Protein AF-A0A8T7M1J5-F1 (afdb_monomer)

Radius of gyration: 37.76 Å; Cα contacts (8 Å, |Δi|>4): 701; chains: 1; bounding box: 77×69×115 Å

Foldseek 3Di:
DDPPPPQPKDKDWPDQEAEAEAQGKDKTKIKIFHQDQAWFKKAKDKPQDDPPQKDKPDRIDIDHHGDMDMIMIMGGHHNPDDFDKTKMKIKIDTDVDPPRIDIRIHIYGYAYDWDKDWEKPPQEAEEQKGKIKIKIFTQTQAKWKKAKDWDPPFPFKDKDKVVRIDIAHHGDMDIIIIIMHTDPPDDPVRLQDKGKIKMWIAGADDDVNHTDDDHTDIYMGIYGYDDPCVVVVVCVVNVVVVVVVVVVVVCCCVPVVVVVVVVVVVVVVVPPVPDDPDDPPPPPPVVVVVVVVPDPDDPPWDKDWDWDADPVPQKIWIWIDTPPPDIAIFIFHWDADPVQRKIFTDTPDPDPPPRCPPPCPPPDVDDDVVVVVVVVLVVVVVVVVPPDDFFDDWDADPNTIITHTDDDDPPPPVVVD

Mean predicted aligned error: 17.63 Å

InterPro domains:
  IPR013783 Immunoglobulin-like fold [G3DSA:2.60.40.10] (14-114)

Nearest PDB structures (foldseek):
  7sqc-assembly1_O0  TM=3.957E-01  e=5.154E-12  Chlamydomonas reinhardtii
  7som-assembly1_E  TM=4.406E-01  e=2.483E-09  Chlamydomonas reinhardtii
  1z9l-assembly1_A  TM=6.657E-01  e=1.609E-04  Rattus norvegicus
  1p5u-assembly1_A  TM=3.689E-01  e=4.749E-06  Yersinia pestis
  6tqr-assembly4_D  TM=5.184E-01  e=3.641E-04  Homo sapiens

Solvent-accessible surface area (backbone atoms only — not comparable to full-atom values): 24417 Å² total; per-residue (Å²): 135,83,76,78,74,74,56,55,48,48,73,47,61,81,60,55,64,47,74,33,42,34,54,32,64,49,75,46,53,34,34,44,33,35,61,45,94,56,73,42,44,31,40,59,48,76,46,72,60,68,88,81,31,60,49,55,78,58,56,63,48,78,38,49,51,70,34,71,54,75,42,46,41,38,37,43,38,57,61,85,53,78,60,43,80,43,56,30,33,41,34,41,34,40,69,84,44,86,88,35,50,35,77,37,70,36,35,40,38,33,36,53,58,85,40,73,49,73,47,58,41,62,48,63,43,65,28,64,58,25,75,32,36,39,38,38,34,26,71,17,80,48,71,43,36,34,37,61,45,69,48,79,90,36,83,51,59,42,74,46,56,53,66,52,56,51,76,39,48,48,71,37,71,50,78,31,45,33,38,39,32,71,39,88,88,55,53,75,71,62,49,67,42,74,40,65,43,41,37,35,40,35,57,60,48,67,57,95,82,42,73,55,91,56,87,57,49,76,40,71,36,37,41,32,56,36,62,80,60,54,58,52,73,73,33,63,66,58,49,49,48,54,50,52,53,52,50,52,50,50,50,42,59,66,62,47,46,60,58,51,50,53,57,51,56,68,54,51,79,72,59,80,83,84,82,74,83,89,69,82,84,75,77,69,71,68,64,60,58,64,55,66,76,70,63,93,68,90,74,80,77,71,69,48,78,45,80,47,80,39,84,90,74,56,35,39,38,41,38,41,40,49,96,73,90,54,66,43,78,47,52,22,41,65,47,69,43,86,90,74,52,34,46,44,80,46,65,74,62,94,74,69,73,86,69,58,87,83,73,74,71,79,85,68,95,76,88,58,65,65,61,54,49,51,52,50,51,52,51,50,48,54,52,52,64,70,44,95,72,62,65,66,44,75,49,75,58,98,88,45,71,40,43,30,51,55,89,70,63,96,82,47,74,74,72,81,102

Structure (mmCIF, N/CA/C/O backbone):
data_AF-A0A8T7M1J5-F1
#
_entry.id   AF-A0A8T7M1J5-F1
#
loop_
_atom_site.group_PDB
_atom_site.id
_atom_site.type_symbol
_atom_site.label_atom_id
_atom_site.label_alt_id
_atom_site.label_comp_id
_atom_site.label_asym_id
_atom_site.label_entity_id
_atom_site.label_seq_id
_atom_site.pdbx_PDB_ins_code
_atom_site.Cartn_x
_atom_site.Cartn_y
_atom_site.Cartn_z
_atom_site.occupancy
_atom_site.B_iso_or_equiv
_atom_site.auth_seq_id
_atom_site.auth_comp_id
_atom_site.auth_asym_id
_atom_site.auth_atom_id
_atom_site.pdbx_PDB_model_num
ATOM 1 N N . MET A 1 1 ? -45.063 5.975 38.890 1.00 35.91 1 MET A N 1
ATOM 2 C CA . MET A 1 1 ? -44.318 6.196 37.633 1.00 35.91 1 MET A CA 1
ATOM 3 C C . MET A 1 1 ? -42.874 6.491 38.003 1.00 35.91 1 MET A C 1
ATOM 5 O O . MET A 1 1 ? -42.602 7.574 38.498 1.00 35.91 1 MET A O 1
ATOM 9 N N . LEU A 1 2 ? -41.983 5.505 37.883 1.00 31.05 2 LEU A N 1
ATOM 10 C CA . LEU A 1 2 ? -40.551 5.693 38.115 1.00 31.05 2 LEU A CA 1
ATOM 11 C C . LEU A 1 2 ? -39.991 6.429 36.898 1.00 31.05 2 LEU A C 1
ATOM 13 O O . LEU A 1 2 ? -39.913 5.860 35.813 1.00 31.05 2 LEU A O 1
ATOM 17 N N . THR A 1 3 ? -39.668 7.708 37.059 1.00 33.25 3 THR A N 1
ATOM 18 C CA . THR A 1 3 ? -38.850 8.442 36.095 1.00 33.25 3 THR A CA 1
ATOM 19 C C . THR A 1 3 ? -37.542 7.679 35.946 1.00 33.25 3 THR A C 1
ATOM 21 O O . THR A 1 3 ? -36.770 7.602 36.901 1.00 33.25 3 THR A O 1
ATOM 24 N N . THR A 1 4 ? -37.311 7.081 34.778 1.00 41.19 4 THR A N 1
ATOM 25 C CA . THR A 1 4 ? -36.004 6.580 34.351 1.00 41.19 4 THR A CA 1
ATOM 26 C C . THR A 1 4 ? -35.022 7.739 34.443 1.00 41.19 4 THR A C 1
ATOM 28 O O . THR A 1 4 ? -34.924 8.549 33.524 1.00 41.19 4 THR A O 1
ATOM 31 N N . GLY A 1 5 ? -34.363 7.863 35.597 1.00 41.75 5 GLY A N 1
ATOM 32 C CA . GLY A 1 5 ? -33.237 8.756 35.795 1.00 41.75 5 GLY A CA 1
ATOM 33 C C . GLY A 1 5 ? -32.185 8.334 34.791 1.00 41.75 5 GLY A C 1
ATOM 34 O O . GLY A 1 5 ? -31.600 7.261 34.915 1.00 41.75 5 GLY A O 1
ATOM 35 N N . THR A 1 6 ? -32.049 9.121 33.732 1.00 53.41 6 THR A N 1
ATOM 36 C CA . THR A 1 6 ? -31.170 8.843 32.606 1.00 53.41 6 THR A CA 1
ATOM 37 C C . THR A 1 6 ? -29.758 8.692 33.154 1.00 53.41 6 THR A C 1
ATOM 39 O O . THR A 1 6 ? -29.169 9.668 33.614 1.00 53.41 6 THR A O 1
ATOM 42 N N . ALA A 1 7 ? -29.250 7.461 33.180 1.00 53.34 7 ALA A N 1
ATOM 43 C CA . ALA A 1 7 ? -27.889 7.161 33.590 1.00 53.34 7 ALA A CA 1
ATOM 44 C C . ALA A 1 7 ? -26.925 8.048 32.789 1.00 53.34 7 ALA A C 1
ATOM 46 O O . ALA A 1 7 ? -26.891 7.999 31.561 1.00 53.34 7 ALA A O 1
ATOM 47 N N . ARG A 1 8 ? -26.185 8.904 33.496 1.00 83.12 8 ARG A N 1
ATOM 48 C CA . ARG A 1 8 ? -25.298 9.918 32.920 1.00 83.12 8 ARG A CA 1
ATOM 49 C C . ARG A 1 8 ? -23.865 9.388 32.817 1.00 83.12 8 ARG A C 1
ATOM 51 O O . ARG A 1 8 ? -22.950 9.888 33.460 1.00 83.12 8 ARG A O 1
ATOM 58 N N . LEU A 1 9 ? -23.674 8.307 32.073 1.00 86.12 9 LEU A N 1
ATOM 59 C CA . LEU A 1 9 ? -22.336 7.841 31.711 1.00 86.12 9 LEU A CA 1
ATOM 60 C C . LEU A 1 9 ? -22.045 8.254 30.274 1.00 86.12 9 LEU A C 1
ATOM 62 O O . LEU A 1 9 ? -22.875 8.052 29.385 1.00 86.12 9 LEU A O 1
ATOM 66 N N . GLU A 1 10 ? -20.855 8.792 30.038 1.00 89.56 10 GLU A N 1
ATOM 67 C CA . GLU A 1 10 ? -20.449 9.252 28.714 1.00 89.56 10 GLU A CA 1
ATOM 68 C C . GLU A 1 10 ? -19.194 8.505 28.257 1.00 89.56 10 GLU A C 1
ATOM 70 O O . GLU A 1 10 ? -18.176 8.509 28.949 1.00 89.56 10 GLU A O 1
ATOM 75 N N . LEU A 1 11 ? -19.279 7.864 27.088 1.00 88.25 11 LEU A N 1
ATOM 76 C CA . LEU A 1 11 ? -18.147 7.247 26.399 1.00 88.25 11 LEU A CA 1
ATOM 77 C C . LEU A 1 11 ? -17.750 8.112 25.203 1.00 88.25 11 LEU A C 1
ATOM 79 O O . LEU A 1 11 ? -18.571 8.359 24.319 1.00 88.25 11 LEU A O 1
ATOM 83 N N . LYS A 1 12 ? -16.485 8.532 25.148 1.00 88.75 12 LYS A N 1
ATOM 84 C CA . LYS A 1 12 ? -15.932 9.305 24.024 1.00 88.75 12 LYS A CA 1
ATOM 85 C C . LYS A 1 12 ? -14.780 8.536 23.381 1.00 88.75 12 LYS A C 1
ATOM 87 O O . LYS A 1 12 ? -13.741 8.382 24.028 1.00 88.75 12 LYS A O 1
ATOM 92 N N . PRO A 1 13 ? -14.921 8.054 22.135 1.00 91.00 13 PRO A N 1
ATOM 93 C CA . PRO A 1 13 ? -13.782 7.538 21.396 1.00 91.00 13 PRO A CA 1
ATOM 94 C C . PRO A 1 13 ? -12.980 8.669 20.761 1.00 91.00 13 PRO A C 1
ATOM 96 O O . PRO A 1 13 ? -13.501 9.753 20.498 1.00 91.00 13 PRO A O 1
ATOM 99 N N . GLN A 1 14 ? -11.737 8.363 20.401 1.00 88.12 14 GLN A N 1
ATOM 100 C CA . GLN A 1 14 ? -10.994 9.173 19.440 1.00 88.12 14 GLN A CA 1
ATOM 101 C C . GLN A 1 14 ? -11.590 9.076 18.023 1.00 88.12 14 GLN A C 1
ATOM 103 O O . GLN A 1 14 ? -11.696 10.085 17.331 1.00 88.12 14 GLN A O 1
ATOM 108 N N . THR A 1 15 ? -12.008 7.877 17.600 1.00 90.81 15 THR A N 1
ATOM 109 C CA . THR A 1 15 ? -12.739 7.642 16.346 1.00 90.81 15 THR A CA 1
ATOM 110 C C . THR A 1 15 ? -13.818 6.575 16.536 1.00 90.81 15 THR A C 1
ATOM 112 O O . THR A 1 15 ? -13.645 5.602 17.264 1.00 90.81 15 THR A O 1
ATOM 115 N N . THR A 1 16 ? -14.967 6.734 15.885 1.00 92.69 16 THR A N 1
ATOM 116 C CA . THR A 1 16 ? -16.019 5.701 15.878 1.00 92.69 16 THR A CA 1
ATOM 117 C C . THR A 1 16 ? -15.752 4.607 14.848 1.00 92.69 16 THR A C 1
ATOM 1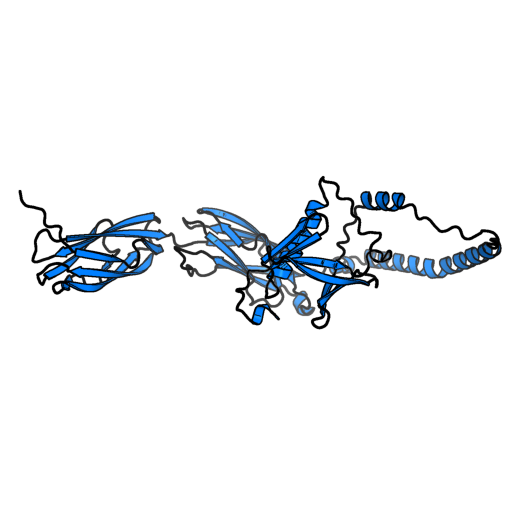19 O O . THR A 1 16 ? -16.362 3.543 14.926 1.00 92.69 16 THR A O 1
ATOM 122 N N . ARG A 1 17 ? -14.834 4.843 13.904 1.00 94.50 17 ARG A N 1
ATOM 123 C CA . ARG A 1 17 ? -14.465 3.898 12.851 1.00 94.50 17 ARG A CA 1
ATOM 124 C C . ARG A 1 17 ? -12.962 3.664 12.843 1.00 94.50 17 ARG A C 1
ATOM 126 O O . ARG A 1 17 ? -12.182 4.608 12.721 1.00 94.50 17 ARG A O 1
ATOM 133 N N . MET A 1 18 ? -12.571 2.402 12.937 1.00 93.75 18 MET A N 1
ATOM 134 C CA . MET A 1 18 ? -11.194 1.944 12.802 1.00 93.75 18 MET A CA 1
ATOM 135 C C . MET A 1 18 ? -11.058 1.125 11.532 1.00 93.75 18 MET A C 1
ATOM 137 O O . MET A 1 18 ? -11.998 0.453 11.117 1.00 93.75 18 MET A O 1
ATOM 141 N N . THR A 1 19 ? -9.885 1.181 10.912 1.00 91.38 19 THR A N 1
ATOM 142 C CA . THR A 1 19 ? -9.600 0.388 9.717 1.00 91.38 19 THR A CA 1
ATOM 143 C C . THR A 1 19 ? -8.377 -0.467 9.972 1.00 91.38 19 THR A C 1
ATOM 145 O O . THR A 1 19 ? -7.360 0.042 10.438 1.00 91.38 19 THR A O 1
ATOM 148 N N . VAL A 1 20 ? -8.494 -1.768 9.718 1.00 92.56 20 VAL A N 1
ATOM 149 C CA . VAL A 1 20 ? -7.474 -2.762 10.067 1.00 92.56 20 VAL A CA 1
ATOM 150 C C . VAL A 1 20 ? -7.309 -3.727 8.898 1.00 92.56 20 VAL A C 1
ATOM 152 O O . VAL A 1 20 ? -8.284 -4.123 8.265 1.00 92.56 20 VAL A O 1
ATOM 155 N N . LEU A 1 21 ? -6.078 -4.116 8.580 1.00 89.94 21 LEU A N 1
ATOM 156 C CA . LEU A 1 21 ? -5.840 -5.199 7.624 1.00 89.94 21 LEU A CA 1
ATOM 157 C C . LEU A 1 21 ? -6.181 -6.538 8.281 1.00 89.94 21 LEU A C 1
ATOM 159 O O . LEU A 1 21 ? -5.950 -6.712 9.475 1.00 89.94 21 LEU A O 1
ATOM 163 N N . ALA A 1 22 ? -6.674 -7.514 7.521 1.00 91.06 22 ALA A N 1
ATOM 164 C CA . ALA A 1 22 ? -6.781 -8.871 8.050 1.00 91.06 22 ALA A CA 1
ATOM 165 C C . ALA A 1 22 ? -5.381 -9.376 8.453 1.00 91.06 22 ALA A C 1
ATOM 167 O O . ALA A 1 22 ? -4.454 -9.362 7.641 1.00 91.06 22 ALA A O 1
ATOM 168 N N . GLY A 1 23 ? -5.231 -9.810 9.705 1.00 91.88 23 GLY A N 1
ATOM 169 C CA . GLY A 1 23 ? -3.948 -10.175 10.319 1.00 91.88 23 GLY A CA 1
ATOM 170 C C . GLY A 1 23 ? -3.240 -9.019 11.029 1.00 91.88 23 GLY A C 1
ATOM 171 O O . GLY A 1 23 ? -2.158 -9.224 11.569 1.00 91.88 23 GLY A O 1
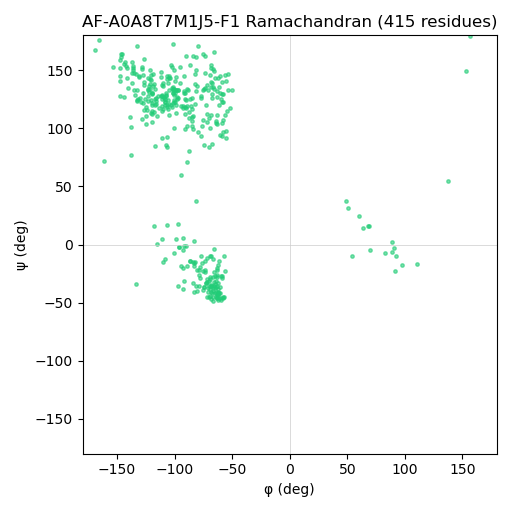ATOM 172 N N . GLY A 1 24 ? -3.802 -7.810 10.984 1.00 92.38 24 GLY A N 1
ATOM 173 C CA . GLY A 1 24 ? -3.258 -6.622 11.628 1.00 92.38 24 GLY A CA 1
ATOM 174 C C . GLY A 1 24 ? -3.964 -6.272 12.935 1.00 92.38 24 GLY A C 1
ATOM 175 O O . GLY A 1 24 ? -5.018 -6.811 13.271 1.00 92.38 24 GLY A O 1
ATOM 176 N N . SER A 1 25 ? -3.401 -5.287 13.634 1.00 95.00 25 SER A N 1
ATOM 177 C CA . SER A 1 25 ? -3.965 -4.732 14.862 1.00 95.00 25 SER A CA 1
ATOM 178 C C . SER A 1 25 ? -4.084 -3.212 14.798 1.00 95.00 25 SER A C 1
ATOM 180 O O . SER A 1 25 ? -3.265 -2.554 14.158 1.00 95.00 25 SER A O 1
ATOM 182 N N . ALA A 1 26 ? -5.056 -2.652 15.509 1.00 94.88 26 ALA A N 1
ATOM 183 C CA . ALA A 1 26 ? -5.196 -1.216 15.728 1.00 94.88 26 ALA A CA 1
ATOM 184 C C . ALA A 1 26 ? -5.546 -0.930 17.189 1.00 94.88 26 ALA A C 1
ATOM 186 O O . ALA A 1 26 ? -6.139 -1.763 17.869 1.00 94.88 26 ALA A O 1
ATOM 187 N N . GLU A 1 27 ? -5.189 0.255 17.668 1.00 96.69 27 GLU A N 1
ATOM 188 C CA . GLU A 1 27 ? -5.458 0.694 19.035 1.00 96.69 27 GLU A CA 1
ATOM 189 C C . GLU A 1 27 ? -6.079 2.088 19.014 1.00 96.69 27 GLU A C 1
ATOM 191 O O . GLU A 1 27 ? -5.737 2.920 18.172 1.00 96.69 27 GLU A O 1
ATOM 196 N N . GLN A 1 28 ? -6.987 2.353 19.949 1.00 95.81 28 GLN A N 1
ATOM 197 C CA . GLN A 1 28 ? -7.529 3.687 20.171 1.00 95.81 28 GLN A CA 1
ATOM 198 C C . GLN A 1 28 ? -7.787 3.948 21.648 1.00 95.81 28 GLN A C 1
ATOM 200 O O . GLN A 1 28 ? -8.037 3.031 22.431 1.00 95.81 28 GLN A O 1
ATOM 205 N N . VAL A 1 29 ? -7.782 5.224 22.018 1.00 96.56 29 VAL A N 1
ATOM 206 C CA . VAL A 1 29 ? -8.111 5.651 23.376 1.00 96.56 29 VAL A CA 1
ATOM 207 C C . VAL A 1 29 ? -9.612 5.907 23.492 1.00 96.56 29 VAL A C 1
ATOM 209 O O . VAL A 1 29 ? -10.218 6.564 22.640 1.00 96.56 29 VAL A O 1
ATOM 212 N N . ILE A 1 30 ? -10.208 5.393 24.565 1.00 96.75 30 ILE A N 1
ATOM 213 C CA . ILE A 1 30 ? -11.610 5.602 24.929 1.00 96.75 30 ILE A CA 1
ATOM 214 C C . ILE A 1 30 ? -11.651 6.272 26.294 1.00 96.75 30 ILE A C 1
ATOM 216 O O . ILE A 1 30 ? -11.023 5.794 27.237 1.00 96.75 30 ILE A O 1
ATOM 220 N N . LYS A 1 31 ? -12.409 7.362 26.404 1.00 97.38 31 LYS A N 1
ATOM 221 C CA . LYS A 1 31 ? -12.671 8.040 27.674 1.00 97.38 31 LYS A CA 1
ATOM 222 C C . LYS A 1 31 ? -14.019 7.620 28.235 1.00 97.38 31 LYS A C 1
ATOM 224 O O . LYS A 1 31 ? -15.009 7.657 27.504 1.00 97.38 31 LYS A O 1
ATOM 229 N N . LEU A 1 32 ? -14.053 7.282 29.520 1.00 97.31 32 LEU A N 1
ATOM 230 C CA . LEU A 1 32 ? -15.280 7.100 30.290 1.00 97.31 32 LEU A CA 1
ATOM 231 C C . LEU A 1 32 ? -15.381 8.211 31.336 1.00 97.31 32 LEU A C 1
ATOM 233 O O . LEU A 1 32 ? -14.450 8.401 32.116 1.00 97.31 32 LEU A O 1
ATOM 237 N N . ALA A 1 33 ? -16.515 8.909 31.367 1.00 97.00 33 ALA A N 1
ATOM 238 C CA . ALA A 1 33 ? -16.840 9.882 32.405 1.00 97.00 33 ALA A CA 1
ATOM 239 C C . ALA A 1 33 ? -17.965 9.358 33.310 1.00 97.00 33 ALA A C 1
ATOM 241 O O . ALA A 1 33 ? -19.051 9.014 32.828 1.00 97.00 33 ALA A O 1
ATOM 242 N N . ASN A 1 34 ? -17.716 9.336 34.621 1.00 96.00 34 ASN A N 1
ATOM 243 C CA . ASN A 1 34 ? -18.720 9.038 35.637 1.00 96.00 34 ASN A CA 1
ATOM 244 C C . ASN A 1 34 ? -19.416 10.336 36.058 1.00 96.00 34 ASN A C 1
ATOM 246 O O . ASN A 1 34 ? -18.871 11.087 36.858 1.00 96.00 34 ASN A O 1
ATOM 250 N N . GLN A 1 35 ? -20.626 10.604 35.566 1.00 94.94 35 GLN A N 1
ATOM 251 C CA . GLN A 1 35 ? -21.407 11.778 35.990 1.00 94.94 35 GLN A CA 1
ATOM 252 C C . GLN A 1 35 ? -22.439 11.423 37.079 1.00 94.94 35 GLN A C 1
ATOM 254 O O . GLN A 1 35 ? -23.413 12.152 37.289 1.00 94.94 35 GLN A O 1
ATOM 259 N N . THR A 1 36 ? -22.271 10.276 37.748 1.00 92.06 36 THR A N 1
ATOM 260 C CA . THR A 1 36 ? -23.073 9.906 38.921 1.00 92.06 36 THR A CA 1
ATOM 261 C C . THR A 1 36 ? -22.497 10.540 40.190 1.00 92.06 36 THR A C 1
ATOM 263 O O . THR A 1 36 ? -21.347 10.974 40.223 1.00 92.06 36 THR A O 1
ATOM 266 N N . GLY A 1 37 ? -23.307 10.605 41.250 1.00 93.81 37 GLY A N 1
ATOM 267 C CA . GLY A 1 37 ? -22.888 11.123 42.558 1.00 93.81 37 GLY A CA 1
ATOM 268 C C . GLY A 1 37 ? -22.155 10.105 43.437 1.00 93.81 37 GLY A C 1
ATOM 269 O O . GLY A 1 37 ? -21.842 10.422 44.581 1.00 93.81 37 GLY A O 1
ATOM 270 N N . LEU A 1 38 ? -21.914 8.888 42.938 1.00 95.06 38 LEU A N 1
ATOM 271 C CA . LEU A 1 38 ? -21.356 7.772 43.700 1.00 95.06 38 LEU A CA 1
ATOM 272 C C . LEU A 1 38 ? -20.053 7.267 43.067 1.00 95.06 38 LEU A C 1
ATOM 274 O O . LEU A 1 38 ? -19.839 7.375 41.858 1.00 95.06 38 LEU A O 1
ATOM 278 N N . ILE A 1 39 ? -19.171 6.735 43.913 1.00 96.75 39 ILE A N 1
ATOM 279 C CA . ILE A 1 39 ? -17.972 6.010 43.477 1.00 96.75 39 ILE A CA 1
ATOM 280 C C . ILE A 1 39 ? -18.425 4.636 42.982 1.00 96.75 39 ILE A C 1
ATOM 282 O O . ILE A 1 39 ? -19.187 3.974 43.685 1.00 96.75 39 ILE A O 1
ATOM 286 N N . ASP A 1 40 ? -17.944 4.200 41.819 1.00 97.31 40 ASP A N 1
ATOM 287 C CA . ASP A 1 40 ? -18.295 2.888 41.266 1.00 97.31 40 ASP A CA 1
ATOM 288 C C . ASP A 1 40 ? -17.138 2.269 40.475 1.00 97.31 40 ASP A C 1
ATOM 290 O O . ASP A 1 40 ? -16.221 2.968 40.026 1.00 97.31 40 ASP A O 1
ATOM 294 N N . ASP A 1 41 ? -17.230 0.955 40.289 1.00 97.94 41 ASP A N 1
ATOM 295 C CA . ASP A 1 41 ? -16.394 0.187 39.377 1.00 97.94 41 ASP A CA 1
ATOM 296 C C . ASP A 1 41 ? -17.184 -0.060 38.084 1.00 97.94 41 ASP A C 1
ATOM 298 O O . ASP A 1 41 ? -18.337 -0.500 38.114 1.00 97.94 41 ASP A O 1
ATOM 302 N N . PHE A 1 42 ? -16.572 0.231 36.938 1.00 97.50 42 PHE A N 1
ATOM 303 C CA . PHE A 1 42 ? -17.189 0.100 35.621 1.00 97.50 42 PHE A CA 1
ATOM 304 C C . PHE A 1 42 ? -16.550 -1.040 34.845 1.00 97.50 42 PHE A C 1
ATOM 306 O O . PHE A 1 42 ? -15.356 -0.992 34.553 1.00 97.50 42 PHE A O 1
ATOM 313 N N . ASP A 1 43 ? -17.360 -2.033 34.489 1.00 98.00 43 ASP A N 1
ATOM 314 C CA . ASP A 1 43 ? -16.946 -3.183 33.692 1.00 98.00 43 ASP A CA 1
ATOM 315 C C . ASP A 1 43 ? -17.176 -2.910 32.201 1.00 98.00 43 ASP A C 1
ATOM 317 O O . ASP A 1 43 ? -18.263 -2.484 31.790 1.00 98.00 43 ASP A O 1
ATOM 321 N N . PHE A 1 44 ? -16.150 -3.164 31.389 1.00 97.62 44 PHE A N 1
ATOM 322 C CA . PHE A 1 44 ? -16.195 -3.015 29.938 1.00 97.62 44 PHE A CA 1
ATOM 323 C C . PHE A 1 44 ? -16.466 -4.353 29.263 1.00 97.62 44 PHE A C 1
ATOM 325 O O . PHE A 1 44 ? -15.819 -5.362 29.526 1.00 97.62 44 PHE A O 1
ATOM 332 N N . SER A 1 45 ? 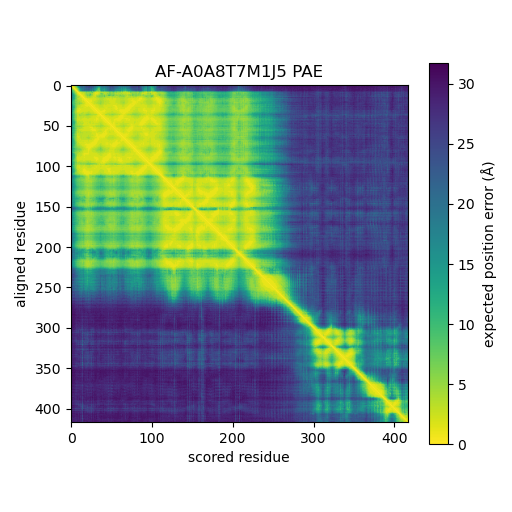-17.402 -4.347 28.323 1.00 97.12 45 SER A N 1
ATOM 333 C CA . SER A 1 45 ? -17.668 -5.485 27.449 1.00 97.12 45 SER A CA 1
ATOM 334 C C . SER A 1 45 ? -17.868 -5.014 26.016 1.00 97.12 45 SER A C 1
ATOM 336 O O . SER A 1 45 ? -18.198 -3.853 25.766 1.00 97.12 45 SER A O 1
ATOM 338 N N . LEU A 1 46 ? -17.655 -5.914 25.060 1.00 97.44 46 LEU A N 1
ATOM 339 C CA . LEU A 1 46 ? -17.912 -5.647 23.653 1.00 97.44 46 LEU A CA 1
ATOM 340 C C . LEU A 1 46 ? -18.889 -6.679 23.099 1.00 97.44 46 LEU A C 1
ATOM 342 O O . LEU A 1 46 ? -18.717 -7.881 23.286 1.00 97.44 46 LEU A O 1
ATOM 346 N N . VAL A 1 47 ? -19.896 -6.192 22.380 1.00 97.94 47 VAL A N 1
ATOM 347 C CA . VAL A 1 47 ? -20.897 -7.018 21.699 1.00 97.94 47 VAL A CA 1
ATOM 348 C C . VAL A 1 47 ? -20.874 -6.711 20.204 1.00 97.94 47 VAL A C 1
ATOM 350 O O . VAL A 1 47 ? -20.714 -5.560 19.806 1.00 97.94 47 VAL A O 1
ATOM 353 N N . GLY A 1 48 ? -21.056 -7.732 19.367 1.00 97.38 48 GLY A N 1
ATOM 354 C CA . GLY A 1 48 ? -21.201 -7.591 17.911 1.00 97.38 48 GLY A CA 1
ATOM 355 C C . GLY A 1 48 ? -19.928 -7.833 17.096 1.00 97.38 48 GLY A C 1
ATOM 356 O O . GLY A 1 48 ? -20.037 -8.136 15.911 1.00 97.38 48 GLY A O 1
ATOM 357 N N . LEU A 1 49 ? -18.740 -7.792 17.712 1.00 97.50 49 LEU A N 1
ATOM 358 C CA . LEU A 1 49 ? -17.505 -8.257 17.067 1.00 97.50 49 LEU A CA 1
ATOM 359 C C . LEU A 1 49 ? -17.186 -9.712 17.452 1.00 97.50 49 LEU A C 1
ATOM 361 O O . LEU A 1 49 ? -17.575 -10.149 18.539 1.00 97.50 49 LEU A O 1
ATOM 365 N N . PRO A 1 50 ? -16.469 -10.466 16.596 1.00 97.12 50 PRO A N 1
ATOM 366 C CA . PRO A 1 50 ? -16.005 -11.809 16.925 1.00 97.12 50 PRO A CA 1
ATOM 367 C C . PRO A 1 50 ? -15.180 -11.858 18.216 1.00 97.12 50 PRO A C 1
ATOM 369 O O . PRO A 1 50 ? -14.355 -10.985 18.495 1.00 97.12 50 PRO A O 1
ATOM 372 N N . THR A 1 51 ? -15.388 -12.910 19.005 1.00 95.38 51 THR A N 1
ATOM 373 C CA . THR A 1 51 ? -14.636 -13.147 20.241 1.00 95.38 51 THR A CA 1
ATOM 374 C C . THR A 1 51 ? -13.148 -13.316 19.943 1.00 95.38 51 THR A C 1
ATOM 376 O O . THR A 1 51 ? -12.783 -14.039 19.016 1.00 95.38 51 THR A O 1
ATOM 379 N N . GLY A 1 52 ? -12.294 -12.676 20.743 1.00 95.38 52 GLY A N 1
ATOM 380 C CA . GLY A 1 52 ? -10.837 -12.718 20.580 1.00 95.38 52 GLY A CA 1
ATOM 381 C C . GLY A 1 52 ? -10.267 -11.644 19.652 1.00 95.38 52 GLY A C 1
ATOM 382 O O . GLY A 1 52 ? -9.053 -11.504 19.593 1.00 95.38 52 GLY A O 1
ATOM 383 N N . TRP A 1 53 ? -11.107 -10.854 18.972 1.00 97.31 53 TRP A N 1
ATOM 384 C CA . TRP A 1 53 ? -10.625 -9.729 18.163 1.00 97.31 53 TRP A CA 1
ATOM 385 C C . TRP A 1 53 ? -10.236 -8.499 18.962 1.00 97.31 53 TRP A C 1
ATOM 387 O O . TRP A 1 53 ? -9.753 -7.537 18.382 1.00 97.31 53 TRP A O 1
ATOM 397 N N . PHE A 1 54 ? -10.532 -8.451 20.252 1.00 97.75 54 PHE A N 1
ATOM 398 C CA . PHE A 1 54 ? -10.417 -7.221 21.008 1.00 97.75 54 PHE A CA 1
ATOM 399 C C . PHE A 1 54 ? -9.903 -7.475 22.411 1.00 97.75 54 PHE A C 1
ATOM 401 O O . PHE A 1 54 ? -10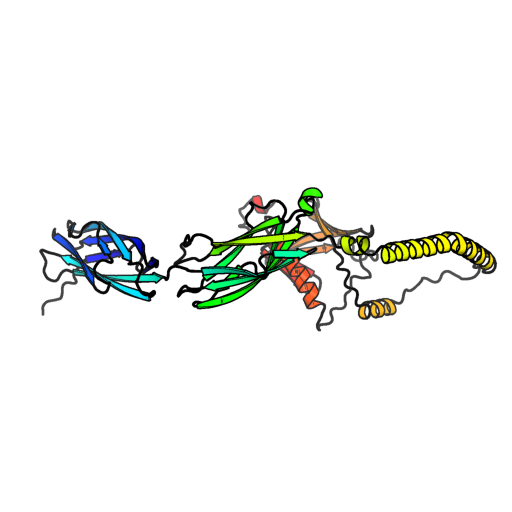.122 -8.538 22.991 1.00 97.75 54 PHE A O 1
ATOM 408 N N . SER A 1 55 ? -9.264 -6.454 22.961 1.00 97.75 55 SER A N 1
ATOM 409 C CA . SER A 1 55 ? -8.886 -6.393 24.362 1.00 97.75 55 SER A CA 1
ATOM 410 C C . SER A 1 55 ? -8.933 -4.952 24.858 1.00 97.75 55 SER A C 1
ATOM 412 O O . SER A 1 55 ? -8.776 -3.991 24.100 1.00 97.75 55 SER A O 1
ATOM 414 N N . PHE A 1 56 ? -9.182 -4.801 26.153 1.00 97.88 56 PHE A N 1
ATOM 415 C CA . PHE A 1 56 ? -9.064 -3.525 26.844 1.00 97.88 56 PHE A CA 1
ATOM 416 C C . PHE A 1 56 ? -7.789 -3.552 27.680 1.00 97.88 56 PHE A C 1
ATOM 418 O O . PHE A 1 56 ? -7.457 -4.579 28.267 1.00 97.88 56 PHE A O 1
ATOM 425 N N . SER A 1 57 ? -7.084 -2.424 27.783 1.00 97.94 57 SER A N 1
ATOM 426 C CA . SER A 1 57 ? -5.924 -2.319 28.679 1.00 97.94 57 SER A CA 1
ATOM 427 C C . SER A 1 57 ? -6.300 -2.574 30.141 1.00 97.94 57 SER A C 1
ATOM 429 O O . SER A 1 57 ? -5.457 -2.986 30.933 1.00 97.94 57 SER A O 1
ATOM 431 N N . ARG A 1 58 ? -7.563 -2.299 30.496 1.00 97.44 58 ARG A N 1
ATOM 432 C CA . ARG A 1 58 ? -8.201 -2.596 31.782 1.00 97.44 58 ARG A CA 1
ATOM 433 C C . ARG A 1 58 ? -9.660 -2.979 31.534 1.00 97.44 58 ARG A C 1
ATOM 435 O O . ARG A 1 58 ? -10.376 -2.219 30.890 1.00 97.44 58 ARG A O 1
ATOM 442 N N . GLU A 1 59 ? -10.088 -4.128 32.048 1.00 96.88 59 GLU A N 1
ATOM 443 C CA . GLU A 1 59 ? -11.479 -4.601 31.926 1.00 96.88 59 GLU A CA 1
ATOM 444 C C . GLU A 1 59 ? -12.425 -3.914 32.918 1.00 96.88 59 GLU A C 1
ATOM 446 O O . GLU A 1 59 ? -13.611 -3.759 32.632 1.00 96.88 59 GLU A O 1
ATOM 451 N N . THR A 1 60 ? -11.883 -3.449 34.048 1.00 97.81 60 THR A N 1
ATOM 452 C CA . THR A 1 60 ? -12.614 -2.717 35.086 1.00 97.81 60 THR A CA 1
ATOM 453 C C . THR A 1 60 ? -11.913 -1.393 35.387 1.00 97.81 60 THR A C 1
ATOM 455 O O . THR A 1 60 ? -10.682 -1.332 35.464 1.00 97.81 60 THR A O 1
ATOM 458 N N . LEU A 1 61 ? -12.693 -0.330 35.579 1.00 97.62 61 LEU A N 1
ATOM 459 C CA . LEU A 1 61 ? -12.204 1.017 35.874 1.00 97.62 61 LEU A CA 1
ATOM 460 C C . LEU A 1 61 ? -12.961 1.614 37.057 1.00 97.62 61 LEU A C 1
ATOM 462 O O . LEU A 1 61 ? -14.185 1.704 37.022 1.00 97.62 61 LEU A O 1
ATOM 466 N N . LYS A 1 62 ? -12.238 2.047 38.088 1.00 98.06 62 LYS A N 1
ATOM 467 C CA . LYS A 1 62 ? -12.830 2.679 39.268 1.00 98.06 62 LYS A CA 1
ATOM 468 C C . LYS A 1 62 ? -12.855 4.189 39.094 1.00 98.06 62 LYS A C 1
ATOM 470 O O . LYS A 1 62 ? -11.794 4.798 38.997 1.00 98.06 62 LYS A O 1
ATOM 475 N N . LEU A 1 63 ? -14.038 4.798 39.110 1.00 97.69 63 LEU A N 1
ATOM 476 C CA . LEU A 1 63 ? -14.179 6.245 38.929 1.00 97.69 63 LEU A CA 1
ATOM 477 C C . LEU A 1 63 ? -14.887 6.901 40.112 1.00 97.69 63 LEU A C 1
ATOM 479 O O . LEU A 1 63 ? -15.926 6.439 40.588 1.00 97.69 63 LEU A O 1
ATOM 483 N N . LEU A 1 64 ? -14.340 8.036 40.541 1.00 97.75 64 LEU A N 1
ATOM 484 C CA . LEU A 1 64 ? -14.987 8.941 41.486 1.00 97.75 64 LEU A CA 1
ATOM 485 C C . LEU A 1 64 ? -16.145 9.706 40.806 1.00 97.75 64 LEU A C 1
ATOM 487 O O . LEU A 1 64 ? -16.194 9.785 39.575 1.00 97.75 64 LEU A O 1
ATOM 491 N N . PRO A 1 65 ? -17.069 10.295 41.585 1.00 96.62 65 PRO A N 1
ATOM 492 C CA . PRO A 1 65 ? -18.095 11.189 41.061 1.00 96.62 65 PRO A CA 1
ATOM 493 C C . PRO A 1 65 ? -17.506 12.338 40.237 1.00 96.62 65 PRO A C 1
ATOM 495 O O . PRO A 1 65 ? -16.595 13.031 40.691 1.00 96.62 65 PRO A O 1
ATOM 498 N N . ASN A 1 66 ? -18.073 12.582 39.057 1.00 94.31 66 ASN A N 1
ATOM 499 C CA . ASN A 1 66 ? -17.687 13.637 38.110 1.00 94.31 66 ASN A CA 1
ATOM 500 C C . ASN A 1 66 ? -16.240 13.554 37.596 1.00 94.31 66 ASN A C 1
ATOM 502 O O . ASN A 1 66 ? -15.672 14.569 37.194 1.00 94.31 66 ASN A O 1
ATOM 506 N N . TRP A 1 67 ? -15.633 12.366 37.616 1.00 97.31 67 TRP A N 1
ATOM 507 C CA . TRP A 1 67 ? -14.298 12.131 37.064 1.00 97.31 67 TRP A CA 1
ATOM 508 C C . TRP A 1 67 ? -14.363 11.437 35.704 1.00 97.31 67 TRP A C 1
ATOM 510 O O . TRP A 1 67 ? -15.297 10.688 35.410 1.00 97.31 67 TRP A O 1
ATOM 520 N N . GLU A 1 68 ? -13.337 11.671 34.887 1.00 97.31 68 GLU A N 1
ATOM 521 C CA . GLU A 1 68 ? -13.102 10.943 33.644 1.00 97.31 68 GLU A CA 1
ATOM 522 C C . GLU A 1 68 ? -11.747 10.239 33.670 1.00 97.31 68 GLU A C 1
ATOM 524 O O . GLU A 1 68 ? -10.775 10.754 34.220 1.00 97.31 68 GLU A O 1
ATOM 529 N N . GLU A 1 69 ? -11.669 9.071 33.040 1.00 97.62 69 GLU A N 1
ATOM 530 C CA . GLU A 1 69 ? -10.406 8.371 32.830 1.00 97.62 69 GLU A CA 1
ATOM 531 C C . GLU A 1 69 ? -10.398 7.680 31.462 1.00 97.62 69 GLU A C 1
ATOM 533 O O . GLU A 1 69 ? -11.439 7.432 30.848 1.00 97.62 69 GLU A O 1
ATOM 538 N N . SER A 1 70 ? -9.194 7.427 30.948 1.00 97.25 70 SER A N 1
ATOM 539 C CA . SER A 1 70 ? -8.970 6.838 29.630 1.00 97.25 70 SER A CA 1
ATOM 540 C C . SER A 1 70 ? -8.514 5.382 29.728 1.00 97.25 70 SER A C 1
ATOM 542 O O . SER A 1 70 ? -7.742 5.009 30.616 1.00 97.25 70 SER A O 1
ATOM 544 N N . ILE A 1 71 ? -8.945 4.565 28.773 1.00 97.44 71 ILE A N 1
ATOM 545 C CA . ILE A 1 71 ? -8.453 3.202 28.556 1.00 97.44 71 ILE A CA 1
ATOM 546 C C . ILE A 1 71 ? -8.042 3.021 27.096 1.00 97.44 71 ILE A C 1
ATOM 548 O O . ILE A 1 71 ? -8.589 3.678 26.206 1.00 97.44 71 ILE A O 1
ATOM 552 N N . THR A 1 72 ? -7.097 2.119 26.845 1.00 97.94 72 THR A N 1
ATOM 553 C CA . THR A 1 72 ? -6.733 1.727 25.481 1.00 97.94 72 THR A CA 1
ATOM 554 C C . THR A 1 72 ? -7.588 0.538 25.069 1.00 97.94 72 THR A C 1
ATOM 556 O O . THR A 1 72 ? -7.626 -0.483 25.755 1.00 97.94 72 THR A O 1
ATOM 559 N N . PHE A 1 73 ? -8.276 0.674 23.944 1.00 97.50 73 PHE A N 1
ATOM 560 C CA . PHE A 1 73 ? -9.004 -0.391 23.276 1.00 97.50 73 PHE A CA 1
ATOM 561 C C . PHE A 1 73 ? -8.185 -0.875 22.090 1.00 97.50 73 PHE A C 1
ATOM 563 O O . PHE A 1 73 ? -7.907 -0.103 21.171 1.00 97.50 73 PHE A O 1
ATOM 570 N N . LYS A 1 74 ? -7.799 -2.146 22.125 1.00 97.81 74 LYS A N 1
ATOM 571 C CA . LYS A 1 74 ? -7.043 -2.802 21.068 1.00 97.81 74 LYS A CA 1
ATOM 572 C C . LYS A 1 74 ? -7.951 -3.732 20.286 1.00 97.81 74 LYS A C 1
ATOM 574 O O . LYS A 1 74 ? -8.752 -4.461 20.868 1.00 97.81 74 LYS A O 1
ATOM 579 N N . ILE A 1 75 ? -7.774 -3.732 18.973 1.00 97.56 75 ILE A N 1
ATOM 580 C CA . ILE A 1 75 ? -8.328 -4.719 18.059 1.00 97.56 75 ILE A CA 1
ATOM 581 C C . ILE A 1 75 ? -7.186 -5.476 17.391 1.00 97.56 75 ILE A C 1
ATOM 583 O O . ILE A 1 75 ? -6.240 -4.861 16.910 1.00 97.56 75 ILE A O 1
ATOM 587 N N . ASP A 1 76 ? -7.305 -6.795 17.337 1.00 96.94 76 ASP A N 1
ATOM 588 C CA . ASP A 1 76 ? -6.410 -7.728 16.664 1.00 96.94 76 ASP A CA 1
ATOM 589 C C . ASP A 1 76 ? -7.244 -8.634 15.748 1.00 96.94 76 ASP A C 1
ATOM 591 O O . ASP A 1 76 ? -8.044 -9.454 16.200 1.00 96.94 76 ASP A O 1
ATOM 595 N N . VAL A 1 77 ? -7.138 -8.427 14.437 1.00 96.25 77 VAL A N 1
ATOM 596 C CA . VAL A 1 77 ? -7.978 -9.115 13.455 1.00 96.25 77 VAL A CA 1
ATOM 597 C C . VAL A 1 77 ? -7.218 -10.309 12.904 1.00 96.25 77 VAL A C 1
ATOM 599 O O . VAL A 1 77 ? -6.139 -10.161 12.344 1.00 96.25 77 VAL A O 1
ATOM 602 N N . SER A 1 78 ? -7.810 -11.502 12.957 1.00 94.25 78 SER A N 1
ATOM 603 C CA . SER A 1 78 ? -7.191 -12.700 12.374 1.00 94.25 78 SER A CA 1
ATOM 604 C C . SER A 1 78 ? -6.955 -12.569 10.855 1.00 94.25 78 SER A C 1
ATOM 606 O O . SER A 1 78 ? -7.762 -11.999 10.120 1.00 94.25 78 SER A O 1
ATOM 608 N N . ALA A 1 79 ? -5.864 -13.158 10.354 1.00 90.19 79 ALA A N 1
ATOM 609 C CA . ALA A 1 79 ? -5.477 -13.115 8.938 1.00 90.19 79 ALA A CA 1
ATOM 610 C C . ALA A 1 79 ? -6.476 -13.791 7.977 1.00 90.19 79 ALA A C 1
ATOM 612 O O . ALA A 1 79 ? -6.496 -13.478 6.788 1.00 90.19 79 ALA A O 1
ATOM 613 N N . ASN A 1 80 ? -7.312 -14.706 8.480 1.00 89.31 80 ASN A N 1
ATOM 614 C CA . ASN A 1 80 ? -8.283 -15.461 7.675 1.00 89.31 80 ASN A CA 1
ATOM 615 C C . ASN A 1 80 ? -9.670 -14.802 7.620 1.00 89.31 80 ASN A C 1
ATOM 617 O O . ASN A 1 80 ? -10.622 -15.383 7.096 1.00 89.31 80 ASN A O 1
ATOM 621 N N . VAL A 1 81 ? -9.807 -13.607 8.191 1.00 92.19 81 VAL A N 1
ATOM 622 C CA . VAL A 1 81 ? -11.078 -12.890 8.258 1.00 92.19 81 VAL A CA 1
ATOM 623 C C . VAL A 1 81 ? -11.461 -12.365 6.883 1.00 92.19 81 VAL A C 1
ATOM 625 O O . VAL A 1 81 ? -10.640 -11.810 6.151 1.00 92.19 81 VAL A O 1
ATOM 628 N N . ARG A 1 82 ? -12.744 -12.514 6.535 1.00 89.62 82 ARG A N 1
ATOM 629 C CA . ARG A 1 82 ? -13.279 -11.944 5.301 1.00 89.62 82 ARG A CA 1
ATOM 630 C C . ARG A 1 82 ? -13.275 -10.412 5.401 1.00 89.62 82 ARG A C 1
ATOM 632 O O . ARG A 1 82 ? -13.846 -9.889 6.359 1.00 89.62 82 ARG A O 1
ATOM 639 N N . PRO A 1 83 ? -12.728 -9.700 4.405 1.00 88.94 83 PRO A N 1
ATOM 640 C CA . PRO A 1 83 ? -12.810 -8.248 4.346 1.00 88.94 83 PRO A CA 1
ATOM 641 C C . PRO A 1 83 ? -14.271 -7.795 4.348 1.00 88.94 83 PRO A C 1
ATOM 643 O O . PRO A 1 83 ? -15.055 -8.253 3.510 1.00 88.94 83 PRO A O 1
ATOM 646 N N . ASN A 1 84 ? -14.644 -6.969 5.321 1.00 92.31 84 ASN A N 1
ATOM 647 C CA . ASN A 1 84 ? -15.986 -6.419 5.476 1.00 92.31 84 ASN A CA 1
ATOM 648 C C . ASN A 1 84 ? -15.983 -5.306 6.534 1.00 92.31 84 ASN A C 1
ATOM 650 O O . ASN A 1 84 ? -15.052 -5.202 7.333 1.00 92.31 84 ASN A O 1
ATOM 654 N N . LEU A 1 85 ? -17.070 -4.541 6.589 1.00 93.88 85 LEU A N 1
ATOM 655 C CA . LEU A 1 85 ? -17.369 -3.666 7.714 1.00 93.88 85 LEU A CA 1
ATOM 656 C C . LEU A 1 85 ? -18.025 -4.482 8.837 1.00 93.88 85 LEU A C 1
ATOM 658 O O . LEU A 1 85 ? -19.079 -5.088 8.637 1.00 93.88 85 LEU A O 1
ATOM 662 N N . TYR A 1 86 ? -17.408 -4.488 10.016 1.00 97.00 86 TYR A N 1
ATOM 663 C CA . TYR A 1 86 ? -17.923 -5.140 11.217 1.00 97.00 86 TYR A CA 1
ATOM 664 C C . TYR A 1 86 ? -18.375 -4.081 12.220 1.00 97.00 86 TYR A C 1
ATOM 666 O O . TYR A 1 86 ? -17.614 -3.181 12.568 1.00 97.00 86 TYR A O 1
ATOM 674 N N . SER A 1 87 ? -19.610 -4.184 12.704 1.00 97.69 87 SER A N 1
ATOM 675 C CA . SER A 1 87 ? -20.164 -3.240 13.677 1.00 97.69 87 SER A CA 1
ATOM 676 C C . SER A 1 87 ? -20.206 -3.865 15.066 1.00 97.69 87 SER A C 1
ATOM 678 O O . SER A 1 87 ? -20.682 -4.985 15.242 1.00 97.69 87 SER A O 1
ATOM 680 N N . GLY A 1 88 ? -19.746 -3.116 16.063 1.00 97.12 88 GLY A N 1
ATOM 681 C CA . GLY A 1 88 ? -19.758 -3.513 17.463 1.00 97.12 88 GLY A CA 1
ATOM 682 C C . GLY A 1 88 ? -20.292 -2.416 18.374 1.00 97.12 88 GLY A C 1
ATOM 683 O O . GLY A 1 88 ? -20.498 -1.267 17.973 1.00 97.12 88 GLY A O 1
ATOM 684 N N . LYS A 1 89 ? -20.513 -2.778 19.633 1.00 97.75 89 LYS A N 1
ATOM 685 C CA . LYS A 1 89 ? -20.860 -1.855 20.708 1.00 97.75 89 LYS A CA 1
ATOM 686 C C . LYS A 1 89 ? -20.005 -2.134 21.927 1.00 97.75 89 LYS A C 1
ATOM 688 O O . LYS A 1 89 ? -20.025 -3.251 22.439 1.00 97.75 89 LYS A O 1
ATOM 693 N N . ILE A 1 90 ? -19.305 -1.111 22.397 1.00 97.06 90 ILE A N 1
ATOM 694 C CA . ILE A 1 90 ? -18.627 -1.117 23.691 1.00 97.06 90 ILE A CA 1
ATOM 695 C C . ILE A 1 90 ? -19.656 -0.720 24.737 1.00 97.06 90 ILE A C 1
ATOM 697 O O . ILE A 1 90 ? -20.314 0.309 24.596 1.00 97.06 90 ILE A O 1
ATOM 701 N N . ILE A 1 91 ? -19.812 -1.545 25.762 1.00 97.38 91 ILE A N 1
ATOM 702 C CA . ILE A 1 91 ? -20.766 -1.343 26.845 1.00 97.38 91 ILE A CA 1
ATOM 703 C C . ILE A 1 91 ? -19.966 -1.180 28.131 1.00 97.38 91 ILE A C 1
ATOM 705 O O . ILE A 1 91 ? -19.234 -2.092 28.514 1.00 97.38 91 ILE A O 1
ATOM 709 N N . ALA A 1 92 ? -20.126 -0.035 28.791 1.00 97.25 92 ALA A N 1
ATOM 710 C CA . ALA A 1 92 ? -19.627 0.187 30.144 1.00 97.25 92 ALA A CA 1
ATOM 711 C C . ALA A 1 92 ? -20.801 0.058 31.119 1.00 97.25 92 ALA A C 1
ATOM 713 O O . ALA A 1 92 ? -21.798 0.772 30.974 1.00 97.25 92 ALA A O 1
ATOM 714 N N . THR A 1 93 ? -20.698 -0.858 32.082 1.00 97.12 93 THR A N 1
ATOM 715 C CA . THR A 1 93 ? -21.756 -1.140 33.065 1.00 97.12 93 THR A CA 1
ATOM 716 C C . THR A 1 93 ? -21.241 -0.873 34.470 1.00 97.12 93 THR A C 1
ATOM 718 O O . THR A 1 93 ? -20.165 -1.342 34.829 1.00 97.12 93 THR A O 1
ATOM 721 N N . ALA A 1 94 ? -22.002 -0.117 35.256 1.00 96.81 94 ALA A N 1
ATOM 722 C CA . ALA A 1 94 ? -21.682 0.146 36.651 1.00 96.81 94 ALA A CA 1
ATOM 723 C C . ALA A 1 94 ? -21.962 -1.103 37.504 1.00 96.81 94 ALA A C 1
ATOM 725 O O . ALA A 1 94 ? -23.010 -1.737 37.346 1.00 96.81 94 ALA A O 1
ATOM 726 N N . ARG A 1 95 ? -21.042 -1.470 38.400 1.00 96.88 95 ARG A N 1
ATOM 727 C CA . ARG A 1 95 ? -21.143 -2.711 39.180 1.00 96.88 95 ARG A CA 1
ATOM 728 C C . ARG A 1 95 ? -22.070 -2.578 40.384 1.00 96.88 95 ARG A C 1
ATOM 730 O O . ARG A 1 95 ? -22.823 -3.506 40.674 1.00 96.88 95 ARG A O 1
ATOM 737 N N . THR A 1 96 ? -22.029 -1.449 41.090 1.00 95.88 96 THR A N 1
ATOM 738 C CA . THR A 1 96 ? -22.842 -1.246 42.304 1.00 95.88 96 THR A CA 1
ATOM 739 C C . THR A 1 96 ? -24.223 -0.653 42.017 1.00 95.88 96 THR A C 1
ATOM 741 O O . THR A 1 96 ? -25.131 -0.790 42.838 1.00 95.88 96 THR A O 1
ATOM 744 N N . GLN A 1 97 ? -24.412 -0.045 40.841 1.00 93.56 97 GLN A N 1
ATOM 745 C CA . GLN A 1 97 ? -25.663 0.600 40.433 1.00 93.56 97 GLN A CA 1
ATOM 746 C C . GLN A 1 97 ? -26.359 -0.166 39.289 1.00 93.56 97 GLN A C 1
ATOM 748 O O . GLN A 1 97 ? -26.111 0.110 38.109 1.00 93.56 97 GLN A O 1
ATOM 753 N N . PRO A 1 98 ? -27.271 -1.111 39.594 1.00 89.44 98 PRO A N 1
ATOM 754 C CA . PRO A 1 98 ? -27.966 -1.877 38.566 1.00 89.44 98 PRO A CA 1
ATOM 755 C C . PRO A 1 98 ? -28.778 -0.958 37.643 1.00 89.44 98 PRO A C 1
ATOM 757 O O . PRO A 1 98 ? -29.544 -0.107 38.090 1.00 89.44 98 PRO A O 1
ATOM 760 N N . GLY A 1 99 ? -28.611 -1.141 36.333 1.00 90.00 99 GLY A N 1
ATOM 761 C CA . GLY A 1 99 ? -29.283 -0.342 35.301 1.00 90.00 99 GLY A CA 1
ATOM 762 C C . GLY A 1 99 ? -28.494 0.877 34.813 1.00 90.00 99 GLY A C 1
ATOM 763 O O . GLY A 1 99 ? -28.865 1.456 33.791 1.00 90.00 99 GLY A O 1
ATOM 764 N N . VAL A 1 100 ? -27.383 1.240 35.465 1.00 93.69 100 VAL A N 1
ATOM 765 C CA . VAL A 1 100 ? -26.489 2.304 34.991 1.00 93.69 100 VAL A CA 1
ATOM 766 C C . VAL A 1 100 ? -25.498 1.716 33.984 1.00 93.69 100 VAL A C 1
ATOM 768 O O . VAL A 1 100 ? -24.568 0.994 34.339 1.00 93.69 100 VAL A O 1
ATOM 771 N N . ARG A 1 101 ? -25.703 2.022 32.700 1.00 95.62 101 ARG A N 1
ATOM 772 C CA . ARG A 1 101 ? -24.799 1.632 31.612 1.00 95.62 101 ARG A CA 1
ATOM 773 C C . ARG A 1 101 ? -24.781 2.665 30.493 1.00 95.62 101 ARG A C 1
ATOM 775 O O . ARG A 1 101 ? -25.739 3.418 30.330 1.00 95.62 101 ARG A O 1
ATOM 782 N N . THR A 1 102 ? -23.727 2.651 29.689 1.00 95.56 102 THR A N 1
ATOM 783 C CA . THR A 1 102 ? -23.628 3.438 28.454 1.00 95.56 102 THR A CA 1
ATOM 784 C C . THR A 1 102 ? -23.057 2.594 27.325 1.00 95.56 102 THR A C 1
ATOM 786 O O . THR A 1 102 ? -22.329 1.628 27.562 1.00 95.56 102 THR A O 1
ATOM 789 N N . GLU A 1 103 ? -23.439 2.931 26.097 1.00 96.38 103 GLU A N 1
ATOM 790 C CA . GLU A 1 103 ? -23.079 2.192 24.892 1.00 96.38 103 GLU A CA 1
ATOM 791 C C . GLU A 1 103 ? -22.371 3.121 23.910 1.00 96.38 103 GLU A C 1
ATOM 793 O O . GLU A 1 103 ? -22.856 4.210 23.602 1.00 96.38 103 GLU A O 1
ATOM 798 N N . LEU A 1 104 ? -21.267 2.647 23.347 1.00 95.50 104 LEU A N 1
ATOM 799 C CA . LEU A 1 104 ? -20.547 3.310 22.275 1.00 95.50 104 LEU A CA 1
ATOM 800 C C . LEU A 1 104 ? -20.513 2.409 21.045 1.00 95.50 104 LEU A C 1
ATOM 802 O O . LEU A 1 104 ? -19.971 1.306 21.087 1.00 95.50 104 LEU A O 1
ATOM 806 N N . ARG A 1 105 ? -21.076 2.884 19.932 1.00 97.06 105 ARG A N 1
ATOM 807 C CA . ARG A 1 105 ? -20.999 2.178 18.648 1.00 97.06 105 ARG A CA 1
ATOM 808 C C . ARG A 1 105 ? -19.605 2.331 18.053 1.00 97.06 105 ARG A C 1
ATOM 810 O O . ARG A 1 105 ? -19.083 3.443 17.996 1.00 97.06 105 ARG A O 1
ATOM 817 N N . ILE A 1 106 ? -19.054 1.219 17.585 1.00 96.94 106 ILE A N 1
ATOM 818 C CA . ILE A 1 106 ? -17.784 1.171 16.868 1.00 96.94 106 ILE A CA 1
ATOM 819 C C . ILE A 1 106 ? -17.955 0.423 15.549 1.00 96.94 106 ILE A C 1
ATOM 821 O O . ILE A 1 106 ? -18.722 -0.536 15.453 1.00 96.94 106 ILE A O 1
ATOM 825 N N . GLU A 1 107 ? -17.216 0.849 14.538 1.00 97.31 107 GLU A N 1
ATOM 826 C CA . GLU A 1 107 ? -17.123 0.179 13.248 1.00 97.31 107 GLU A CA 1
ATOM 827 C C . GLU A 1 107 ? -15.669 -0.196 12.974 1.00 97.31 107 GLU A C 1
ATOM 829 O O . GLU A 1 107 ? -14.758 0.610 13.158 1.00 97.31 107 GLU A O 1
ATOM 834 N N . VAL A 1 108 ? -15.452 -1.431 12.537 1.00 96.31 108 VAL A N 1
ATOM 835 C CA . VAL A 1 108 ? -14.142 -1.973 12.188 1.00 96.31 108 VAL A CA 1
ATOM 836 C C . VAL A 1 108 ? -14.190 -2.374 10.730 1.00 96.31 108 VAL A C 1
ATOM 838 O O . VAL A 1 108 ? -14.821 -3.361 10.357 1.00 96.31 108 VAL A O 1
ATOM 841 N N . ASP A 1 109 ? -13.553 -1.571 9.897 1.00 94.31 109 ASP A N 1
ATOM 842 C CA . ASP A 1 109 ? -13.422 -1.830 8.476 1.00 94.31 109 ASP A CA 1
ATOM 843 C C . ASP A 1 109 ? -12.212 -2.743 8.257 1.00 94.31 109 ASP A C 1
ATOM 845 O O . ASP A 1 109 ? -11.059 -2.320 8.375 1.00 94.31 109 ASP A O 1
ATOM 849 N N . VAL A 1 110 ? -12.479 -4.032 8.043 1.00 92.69 110 VAL A N 1
ATOM 850 C CA . VAL A 1 110 ? -11.433 -5.030 7.825 1.00 92.69 110 VAL A CA 1
ATOM 851 C C . VAL A 1 110 ? -11.124 -5.098 6.343 1.00 92.69 110 VAL A C 1
ATOM 853 O O . VAL A 1 110 ? -11.971 -5.484 5.535 1.00 92.69 110 VAL A O 1
ATOM 856 N N . LEU A 1 111 ? -9.882 -4.792 5.988 1.00 86.62 111 LEU A N 1
ATOM 857 C CA . LEU A 1 111 ? -9.424 -4.798 4.608 1.00 86.62 111 LEU A CA 1
ATOM 858 C C . LEU A 1 111 ? -8.638 -6.056 4.260 1.00 86.62 111 LEU A C 1
ATOM 860 O O . LEU A 1 111 ? -7.960 -6.662 5.090 1.00 86.62 111 LEU A O 1
ATOM 864 N N . ALA A 1 112 ? -8.714 -6.437 2.987 1.00 83.38 112 ALA A N 1
ATOM 865 C CA . ALA A 1 112 ? -7.949 -7.554 2.459 1.00 83.38 112 ALA A CA 1
ATOM 866 C C . ALA A 1 112 ? -6.453 -7.216 2.428 1.00 83.38 112 ALA A C 1
ATOM 868 O O . ALA A 1 112 ? -6.098 -6.115 1.997 1.00 83.38 112 ALA A O 1
ATOM 869 N N . PRO A 1 113 ? -5.562 -8.161 2.772 1.00 80.94 113 PRO A N 1
ATOM 870 C CA . PRO A 1 113 ? -4.154 -8.003 2.463 1.00 80.94 113 PRO A CA 1
ATOM 871 C C . PRO A 1 113 ? -3.989 -7.966 0.942 1.00 80.94 113 PRO A C 1
ATOM 873 O O . PRO A 1 113 ? -4.534 -8.804 0.209 1.00 80.94 113 PRO A O 1
ATOM 876 N N . LEU A 1 114 ? -3.234 -6.984 0.462 1.00 81.62 114 LEU A N 1
ATOM 877 C CA . LEU A 1 114 ? -2.95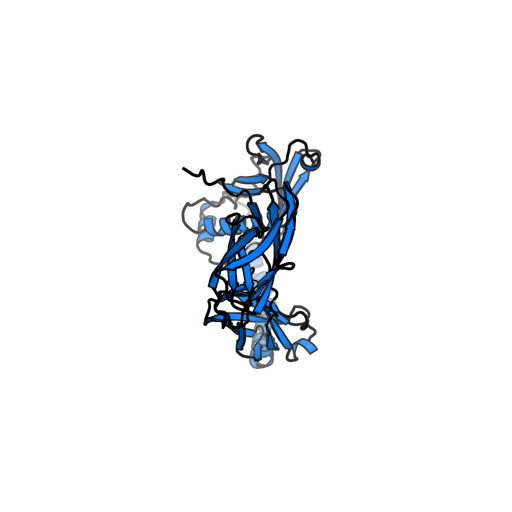0 -6.854 -0.954 1.00 81.62 114 LEU A CA 1
ATOM 878 C C . LEU A 1 114 ? -1.969 -7.955 -1.373 1.00 81.62 114 LEU A C 1
ATOM 880 O O . LEU A 1 114 ? -0.863 -8.064 -0.857 1.00 81.62 114 LEU A O 1
ATOM 884 N N . LYS A 1 115 ? -2.394 -8.790 -2.317 1.00 88.75 115 LYS A N 1
ATOM 885 C CA . LYS A 1 115 ? -1.587 -9.836 -2.941 1.00 88.75 115 LYS A CA 1
ATOM 886 C C . LYS A 1 115 ? -1.555 -9.544 -4.424 1.00 88.75 115 LYS A C 1
ATOM 888 O O . LYS A 1 115 ? -2.588 -9.614 -5.088 1.00 88.75 115 LYS A O 1
ATOM 893 N N . VAL A 1 116 ? -0.388 -9.196 -4.935 1.00 93.38 116 VAL A N 1
ATOM 894 C CA . VAL A 1 116 ? -0.193 -8.872 -6.346 1.00 93.38 116 VAL A CA 1
ATOM 895 C C . VAL A 1 116 ? 0.843 -9.835 -6.890 1.00 93.38 116 VAL A C 1
ATOM 897 O O . VAL A 1 116 ? 1.830 -10.129 -6.229 1.00 93.38 116 VAL A O 1
ATOM 900 N N . ASP A 1 117 ? 0.611 -10.337 -8.094 1.00 96.31 117 ASP A N 1
ATOM 901 C CA . ASP A 1 117 ? 1.662 -10.977 -8.868 1.00 96.31 117 ASP A CA 1
ATOM 902 C C . ASP A 1 117 ? 2.069 -10.041 -9.993 1.00 96.31 117 ASP A C 1
ATOM 904 O O . ASP A 1 117 ? 1.216 -9.432 -10.646 1.00 96.31 117 ASP A O 1
ATOM 908 N N . ALA A 1 118 ? 3.360 -10.008 -10.292 1.00 97.62 118 ALA A N 1
ATOM 909 C CA . ALA A 1 118 ? 3.888 -9.287 -11.432 1.00 97.62 118 ALA A CA 1
ATOM 910 C C . ALA A 1 118 ? 4.748 -10.225 -12.291 1.00 97.62 118 ALA A C 1
ATOM 912 O O . ALA A 1 118 ? 5.502 -11.055 -11.781 1.00 97.62 118 ALA A O 1
ATOM 913 N N . ARG A 1 119 ? 4.601 -10.144 -13.617 1.00 98.12 119 ARG A N 1
ATOM 914 C CA . ARG A 1 119 ? 5.378 -10.935 -14.586 1.00 98.12 119 ARG A CA 1
ATOM 915 C C . ARG A 1 119 ? 5.743 -10.087 -15.794 1.00 98.12 119 ARG A C 1
ATOM 917 O O . ARG A 1 119 ? 4.881 -9.423 -16.355 1.00 98.12 119 ARG A O 1
ATOM 924 N N . LEU A 1 120 ? 6.992 -10.159 -16.241 1.00 98.38 120 LEU A N 1
ATOM 925 C CA . LEU A 1 120 ? 7.473 -9.427 -17.413 1.00 98.38 120 LEU A CA 1
ATOM 926 C C . LEU A 1 120 ? 7.557 -10.340 -18.645 1.00 98.38 120 LEU A C 1
ATOM 928 O O . LEU A 1 120 ? 8.073 -11.458 -18.561 1.00 98.38 120 LEU A O 1
ATOM 932 N N . GLN A 1 121 ? 7.048 -9.870 -19.788 1.00 98.19 121 GLN A N 1
ATOM 933 C CA . GLN A 1 121 ? 7.061 -10.599 -21.059 1.00 98.19 121 GLN A CA 1
ATOM 934 C C . GLN A 1 121 ? 7.496 -9.712 -22.243 1.00 98.19 121 GLN A C 1
ATOM 936 O O . GLN A 1 121 ? 6.900 -8.656 -22.456 1.00 98.19 121 GLN A O 1
ATOM 941 N N . PRO A 1 122 ? 8.475 -10.138 -23.063 1.00 98.06 122 PRO A N 1
ATOM 942 C CA . PRO A 1 122 ? 9.390 -11.261 -22.813 1.00 98.06 122 PRO A CA 1
ATOM 943 C C . PRO A 1 122 ? 10.316 -10.968 -21.615 1.00 98.06 122 PRO A C 1
ATOM 945 O O . PRO A 1 122 ? 10.435 -9.825 -21.205 1.00 98.06 122 PRO A O 1
ATOM 948 N N . ARG A 1 123 ? 11.010 -11.966 -21.053 1.00 97.56 123 ARG A N 1
ATOM 949 C CA . ARG A 1 123 ? 12.038 -11.696 -20.018 1.00 97.56 123 ARG A CA 1
ATOM 950 C C . ARG A 1 123 ? 13.301 -11.051 -20.589 1.00 97.56 123 ARG A C 1
ATOM 952 O O . ARG A 1 123 ? 13.965 -10.287 -19.903 1.00 97.56 123 ARG A O 1
ATOM 959 N N . ARG A 1 124 ? 13.604 -11.347 -21.854 1.00 98.00 124 ARG A N 1
ATOM 960 C CA . ARG A 1 124 ? 14.775 -10.853 -22.579 1.00 98.00 124 ARG A CA 1
ATOM 961 C C . ARG A 1 124 ? 14.340 -10.225 -23.891 1.00 98.00 124 ARG A C 1
ATOM 963 O O . ARG A 1 124 ? 13.602 -10.855 -24.648 1.00 98.00 124 ARG A O 1
ATOM 970 N N . SER A 1 125 ? 14.802 -9.015 -24.181 1.00 97.69 125 SER A N 1
ATOM 971 C CA . SER A 1 125 ? 14.495 -8.340 -25.446 1.00 97.69 125 SER A CA 1
ATOM 972 C C . SER A 1 125 ? 15.697 -7.575 -25.987 1.00 97.69 125 SER A C 1
ATOM 974 O O . SER A 1 125 ? 16.583 -7.154 -25.241 1.00 97.69 125 SER A O 1
ATOM 976 N N . LYS A 1 126 ? 15.743 -7.423 -27.313 1.00 96.06 126 LYS A N 1
ATOM 977 C CA . LYS A 1 126 ? 16.859 -6.803 -28.034 1.00 96.06 126 LYS A CA 1
ATOM 978 C C . LYS A 1 126 ? 16.361 -5.626 -28.863 1.00 96.06 126 LYS A C 1
ATOM 980 O O . LYS A 1 126 ? 15.282 -5.706 -29.447 1.00 96.06 126 LYS A O 1
ATOM 985 N N . GLY A 1 127 ? 17.147 -4.558 -28.958 1.00 95.12 127 GLY A N 1
ATOM 986 C CA . GLY A 1 127 ? 16.836 -3.438 -29.849 1.00 95.12 127 GLY A CA 1
ATOM 987 C C . GLY A 1 127 ? 17.486 -2.122 -29.440 1.00 95.12 127 GLY A C 1
ATOM 988 O O . GLY A 1 127 ? 18.168 -2.035 -28.425 1.00 95.12 127 GLY A O 1
ATOM 989 N N . PHE A 1 128 ? 17.251 -1.069 -30.227 1.00 94.62 128 PHE A N 1
ATOM 990 C CA . PHE A 1 128 ? 17.609 0.301 -29.826 1.00 94.62 128 PHE A CA 1
ATOM 991 C C . PHE A 1 128 ? 16.741 0.781 -28.652 1.00 94.62 128 PHE A C 1
ATOM 993 O O . PHE A 1 128 ? 17.206 1.490 -27.763 1.00 94.62 128 PHE A O 1
ATOM 1000 N N . LYS A 1 129 ? 15.473 0.360 -28.673 1.00 96.69 129 LYS A N 1
ATOM 1001 C CA . LYS A 1 129 ? 14.519 0.399 -27.568 1.00 96.69 129 LYS A CA 1
ATOM 1002 C C . LYS A 1 129 ? 13.858 -0.967 -27.514 1.00 96.69 129 LYS A C 1
ATOM 1004 O O . LYS A 1 129 ? 13.438 -1.471 -28.557 1.00 96.69 129 LYS A O 1
ATOM 1009 N N . ALA A 1 130 ? 13.757 -1.544 -26.332 1.00 97.50 130 ALA A N 1
ATOM 1010 C CA . ALA A 1 130 ? 13.071 -2.805 -26.124 1.00 97.50 130 ALA A CA 1
ATOM 1011 C C . ALA A 1 130 ? 11.686 -2.548 -25.537 1.00 97.50 130 ALA A C 1
ATOM 1013 O O . ALA A 1 130 ? 11.541 -1.803 -24.568 1.00 97.50 130 ALA A O 1
ATOM 1014 N N . ASN A 1 131 ? 10.670 -3.163 -26.137 1.00 98.19 131 ASN A N 1
ATOM 1015 C CA . ASN A 1 131 ? 9.311 -3.129 -25.618 1.00 98.19 131 ASN A CA 1
ATOM 1016 C C . ASN A 1 131 ? 9.039 -4.423 -24.848 1.00 98.19 131 ASN A C 1
ATOM 1018 O O . ASN A 1 131 ? 9.307 -5.519 -25.343 1.00 98.19 131 ASN A O 1
ATOM 1022 N N . TYR A 1 132 ? 8.475 -4.262 -23.663 1.00 98.56 132 TYR A N 1
ATOM 1023 C CA . TYR A 1 132 ? 8.049 -5.304 -22.749 1.00 98.56 132 TYR A CA 1
ATOM 1024 C C . TYR A 1 132 ? 6.588 -5.074 -22.371 1.00 98.56 132 TYR A C 1
ATOM 1026 O O . TYR A 1 132 ? 6.058 -3.963 -22.465 1.00 98.56 132 TYR A O 1
ATOM 1034 N N . THR A 1 133 ? 5.951 -6.137 -21.906 1.00 98.62 133 THR A N 1
ATOM 1035 C CA . THR A 1 133 ? 4.621 -6.123 -21.311 1.00 98.62 133 THR A CA 1
ATOM 1036 C C . THR A 1 133 ? 4.741 -6.627 -19.881 1.00 98.62 133 THR A C 1
ATOM 1038 O O . THR A 1 133 ? 5.103 -7.781 -19.655 1.00 98.62 133 THR A O 1
ATOM 1041 N N . LEU A 1 134 ? 4.465 -5.755 -18.916 1.00 98.50 134 LEU A N 1
ATOM 1042 C CA . LEU A 1 134 ? 4.349 -6.117 -17.510 1.00 98.50 134 LEU A CA 1
ATOM 1043 C C . LEU A 1 134 ? 2.903 -6.537 -17.243 1.00 98.50 134 LEU A C 1
ATOM 1045 O O . LEU A 1 134 ? 1.983 -5.729 -17.359 1.00 98.50 134 LEU A O 1
ATOM 1049 N N . LEU A 1 135 ? 2.708 -7.809 -16.924 1.00 98.38 135 LEU A N 1
ATOM 1050 C CA . LEU A 1 135 ? 1.434 -8.379 -16.517 1.00 98.38 135 LEU A CA 1
ATOM 1051 C C . LEU A 1 135 ? 1.325 -8.284 -14.998 1.00 98.38 135 LEU A C 1
ATOM 1053 O O . LEU A 1 135 ? 2.067 -8.958 -14.283 1.00 98.38 135 LEU A O 1
ATOM 1057 N N . LEU A 1 136 ? 0.398 -7.461 -14.523 1.00 97.81 136 LEU A N 1
ATOM 1058 C CA . LEU A 1 136 ? 0.025 -7.382 -13.117 1.00 97.81 136 LEU A CA 1
ATOM 1059 C C . LEU A 1 136 ? -1.260 -8.166 -12.899 1.00 97.81 136 LEU A C 1
ATOM 1061 O O . LEU A 1 136 ? -2.217 -8.000 -13.653 1.00 97.81 136 LEU A O 1
ATOM 1065 N N . ARG A 1 137 ? -1.306 -8.989 -11.856 1.00 97.50 137 ARG A N 1
ATOM 1066 C CA . ARG A 1 137 ? -2.512 -9.698 -11.430 1.00 97.50 137 ARG A CA 1
ATOM 1067 C C . ARG A 1 137 ? -2.789 -9.390 -9.972 1.00 97.50 137 ARG A C 1
ATOM 1069 O O . ARG A 1 137 ? -1.992 -9.737 -9.107 1.00 97.50 137 ARG A O 1
ATOM 1076 N N . ASN A 1 138 ? -3.938 -8.784 -9.699 1.00 94.44 138 ASN A N 1
ATOM 1077 C CA . ASN A 1 138 ? -4.388 -8.554 -8.335 1.00 94.44 138 ASN A CA 1
ATOM 1078 C C . ASN A 1 138 ? -5.109 -9.812 -7.827 1.00 94.44 138 ASN A C 1
ATOM 1080 O O . ASN A 1 138 ? -6.193 -10.154 -8.296 1.00 94.44 138 ASN A O 1
ATOM 1084 N N . ARG A 1 139 ? -4.489 -10.527 -6.885 1.00 92.56 139 ARG A N 1
ATOM 1085 C CA . ARG A 1 139 ? -5.070 -11.685 -6.186 1.00 92.56 139 ARG A CA 1
ATOM 1086 C C . ARG A 1 139 ? -5.777 -11.304 -4.885 1.00 92.56 139 ARG A C 1
ATOM 1088 O O . ARG A 1 139 ? -6.280 -12.189 -4.198 1.00 92.56 139 ARG A O 1
ATOM 1095 N N . SER A 1 140 ? -5.782 -10.028 -4.516 1.00 87.12 140 SER A N 1
ATOM 1096 C CA . SER A 1 140 ? -6.521 -9.557 -3.349 1.00 87.12 140 SER A CA 1
ATOM 1097 C C . SER A 1 140 ? -8.006 -9.375 -3.654 1.00 87.12 140 SER A C 1
ATOM 1099 O O . SER A 1 140 ? -8.447 -9.436 -4.805 1.00 87.12 140 SER A O 1
ATOM 1101 N N . MET A 1 141 ? -8.774 -9.135 -2.592 1.00 83.00 141 MET A N 1
ATOM 1102 C CA . MET A 1 141 ? -10.201 -8.823 -2.676 1.00 83.00 141 MET A CA 1
ATOM 1103 C C . MET A 1 141 ? -10.482 -7.317 -2.796 1.00 83.00 141 MET A C 1
ATOM 1105 O O . MET A 1 141 ? -11.644 -6.941 -2.921 1.00 83.00 141 MET A O 1
ATOM 1109 N N . SER A 1 142 ? -9.449 -6.468 -2.788 1.00 82.00 142 SER A N 1
ATOM 1110 C CA . SER A 1 142 ? -9.578 -5.006 -2.828 1.00 82.00 142 SER A CA 1
ATOM 1111 C C . SER A 1 142 ? -8.898 -4.426 -4.075 1.00 82.00 142 SER A C 1
ATOM 1113 O O . SER A 1 142 ? -7.916 -4.999 -4.553 1.00 82.00 142 SER A O 1
ATOM 1115 N N . PRO A 1 143 ? -9.406 -3.327 -4.662 1.00 87.44 143 PRO A N 1
ATOM 1116 C CA . PRO A 1 143 ? -8.689 -2.634 -5.727 1.00 87.44 143 PRO A CA 1
ATOM 1117 C C . PRO A 1 143 ? -7.351 -2.111 -5.193 1.00 87.44 143 PRO A C 1
ATOM 1119 O O . PRO A 1 143 ? -7.251 -1.707 -4.036 1.00 87.44 143 PRO A O 1
ATOM 1122 N N . GLY A 1 144 ? -6.314 -2.150 -6.029 1.00 88.50 144 GLY A N 1
ATOM 1123 C CA . GLY A 1 144 ? -4.981 -1.680 -5.660 1.00 88.50 144 GLY A CA 1
ATOM 1124 C C . GLY A 1 144 ? -4.428 -0.727 -6.708 1.00 88.50 144 GLY A C 1
ATOM 1125 O O . GLY A 1 144 ? -4.361 -1.080 -7.888 1.00 88.50 144 GLY A O 1
ATOM 1126 N N . LEU A 1 145 ? -4.012 0.462 -6.274 1.00 93.31 145 LEU A N 1
ATOM 1127 C CA . LEU A 1 145 ? -3.276 1.409 -7.102 1.00 93.31 145 LEU A CA 1
ATOM 1128 C C . LEU A 1 145 ? -1.783 1.068 -7.037 1.00 93.31 145 LEU A C 1
ATOM 1130 O O . LEU A 1 145 ? -1.172 1.080 -5.972 1.00 93.31 145 LEU A O 1
ATOM 1134 N N . MET A 1 146 ? -1.197 0.749 -8.186 1.00 95.00 146 MET A N 1
ATOM 1135 C CA . MET A 1 146 ? 0.200 0.339 -8.312 1.00 95.00 146 MET A CA 1
ATOM 1136 C C . MET A 1 146 ? 1.004 1.454 -8.959 1.00 95.00 146 MET A C 1
ATOM 1138 O O . MET A 1 146 ? 0.633 1.947 -10.028 1.00 95.00 146 MET A O 1
ATOM 1142 N N . LYS A 1 147 ? 2.130 1.813 -8.351 1.00 96.25 147 LYS A N 1
ATOM 1143 C CA . LYS A 1 147 ? 3.141 2.694 -8.926 1.00 96.25 147 LYS A CA 1
ATOM 1144 C C . LYS A 1 147 ? 4.297 1.845 -9.444 1.00 96.25 147 LYS A C 1
ATOM 1146 O O . LYS A 1 147 ? 4.768 0.935 -8.770 1.00 96.25 147 LYS A O 1
ATOM 1151 N N . LEU A 1 148 ? 4.741 2.137 -10.661 1.00 97.12 148 LEU A N 1
ATOM 1152 C CA . LEU A 1 148 ? 5.807 1.387 -11.318 1.00 97.12 148 LEU A CA 1
ATOM 1153 C C . LEU A 1 148 ? 7.075 2.216 -11.350 1.00 97.12 148 LEU A C 1
ATOM 1155 O O . LEU A 1 148 ? 7.060 3.357 -11.819 1.00 97.12 148 LEU A O 1
ATOM 1159 N N . GLN A 1 149 ? 8.168 1.631 -10.882 1.00 96.94 149 GLN A N 1
ATOM 1160 C CA . GLN A 1 149 ? 9.470 2.278 -10.861 1.00 96.94 149 GLN A CA 1
ATOM 1161 C C . GLN A 1 149 ? 10.546 1.301 -11.336 1.00 96.94 149 GLN A C 1
ATOM 1163 O O . GLN A 1 149 ? 10.408 0.087 -11.202 1.00 96.94 149 GLN A O 1
ATOM 1168 N N . LEU A 1 150 ? 11.604 1.829 -11.945 1.00 96.81 150 LEU A N 1
ATOM 1169 C CA . LEU A 1 150 ? 12.806 1.049 -12.222 1.00 96.81 150 LEU A CA 1
ATOM 1170 C C . LEU A 1 150 ? 13.718 1.157 -11.000 1.00 96.81 150 LEU A C 1
ATOM 1172 O O . LEU A 1 150 ? 13.914 2.267 -10.514 1.00 96.81 150 LEU A O 1
ATOM 1176 N N . THR A 1 151 ? 14.258 0.042 -10.518 1.00 95.88 151 THR A N 1
ATOM 1177 C CA . THR A 1 151 ? 15.178 0.056 -9.375 1.00 95.88 151 THR A CA 1
ATOM 1178 C C . THR A 1 151 ? 16.498 0.735 -9.763 1.00 95.88 151 THR A C 1
ATOM 1180 O O . THR A 1 151 ? 17.060 0.459 -10.826 1.00 95.88 151 THR A O 1
ATOM 1183 N N . ASP A 1 152 ? 17.015 1.610 -8.893 1.00 84.38 152 ASP A N 1
ATOM 1184 C CA . ASP A 1 152 ? 18.225 2.415 -9.143 1.00 84.38 152 ASP A CA 1
ATOM 1185 C C . ASP A 1 152 ? 19.532 1.606 -9.195 1.00 84.38 152 ASP A C 1
ATOM 1187 O O . ASP A 1 152 ? 20.567 2.128 -9.617 1.00 84.38 152 ASP A O 1
ATOM 1191 N N . SER A 1 153 ? 19.494 0.324 -8.823 1.00 78.81 153 SER A N 1
ATOM 1192 C CA . SER A 1 153 ? 20.635 -0.597 -8.894 1.00 78.81 153 SER A CA 1
ATOM 1193 C C . SER A 1 153 ? 21.234 -0.706 -10.302 1.00 78.81 153 SER A C 1
ATOM 1195 O O . SER A 1 153 ? 22.420 -1.001 -10.447 1.00 78.81 153 SER A O 1
ATOM 1197 N N . TYR A 1 154 ? 20.461 -0.396 -11.346 1.00 77.06 154 TYR A N 1
ATOM 1198 C CA . TYR A 1 154 ? 20.885 -0.535 -12.736 1.00 77.06 154 TYR A CA 1
ATOM 1199 C C . TYR A 1 154 ? 21.179 0.823 -13.375 1.00 77.06 154 TYR A C 1
ATOM 1201 O O . TYR A 1 154 ? 20.318 1.497 -13.951 1.00 77.06 154 TYR A O 1
ATOM 1209 N N . GLN A 1 155 ? 22.448 1.228 -13.296 1.00 85.38 155 GLN A N 1
ATOM 1210 C CA . GLN A 1 155 ? 22.881 2.579 -13.655 1.00 85.38 155 GLN A CA 1
ATOM 1211 C C . GLN A 1 155 ? 22.653 2.932 -15.131 1.00 85.38 155 GLN A C 1
ATOM 1213 O O . GLN A 1 155 ? 22.417 4.104 -15.431 1.00 85.38 155 GLN A O 1
ATOM 1218 N N . TYR A 1 156 ? 22.651 1.958 -16.047 1.00 94.56 156 TYR A N 1
ATOM 1219 C CA . TYR A 1 156 ? 22.694 2.209 -17.494 1.00 94.56 156 TYR A CA 1
ATOM 1220 C C . TYR A 1 156 ? 21.354 2.109 -18.231 1.00 94.56 156 TYR A C 1
ATOM 1222 O O . TYR A 1 156 ? 21.296 2.459 -19.411 1.00 94.56 156 TYR A O 1
ATOM 1230 N N . CYS A 1 157 ? 20.272 1.673 -17.583 1.00 96.19 157 CYS A N 1
ATOM 1231 C CA . CYS A 1 157 ? 18.954 1.550 -18.213 1.00 96.19 157 CYS A CA 1
ATOM 1232 C C . CYS A 1 157 ? 17.995 2.663 -17.783 1.00 96.19 157 CYS A C 1
ATOM 1234 O O . CYS A 1 157 ? 18.000 3.121 -16.647 1.00 96.19 157 CYS A O 1
ATOM 1236 N N . ALA A 1 158 ? 17.143 3.092 -18.709 1.00 96.75 158 ALA A N 1
ATOM 1237 C CA . ALA A 1 158 ? 15.995 3.944 -18.443 1.00 96.75 158 ALA A CA 1
ATOM 1238 C C . ALA A 1 158 ? 14.729 3.233 -18.918 1.00 96.75 158 ALA A C 1
ATOM 1240 O O . ALA A 1 158 ? 14.675 2.753 -20.054 1.00 96.75 158 ALA A O 1
ATOM 1241 N N . ALA A 1 159 ? 13.708 3.198 -18.064 1.00 97.50 159 ALA A N 1
ATOM 1242 C CA . ALA A 1 159 ? 12.412 2.617 -18.380 1.00 97.50 159 ALA A CA 1
ATOM 1243 C C . ALA A 1 159 ? 11.328 3.695 -18.459 1.00 97.50 159 ALA A C 1
ATOM 1245 O O . ALA A 1 159 ? 11.319 4.663 -17.699 1.00 97.50 159 ALA A O 1
ATOM 1246 N N . ARG A 1 160 ? 10.388 3.510 -19.385 1.00 98.12 160 ARG A N 1
ATOM 1247 C CA . ARG A 1 160 ? 9.165 4.301 -19.496 1.00 98.12 160 ARG A CA 1
ATOM 1248 C C . ARG A 1 160 ? 7.962 3.375 -19.426 1.00 98.12 160 ARG A C 1
ATOM 1250 O O . ARG A 1 160 ? 7.817 2.479 -20.255 1.00 98.12 160 ARG A O 1
ATOM 1257 N N . PHE A 1 161 ? 7.081 3.652 -18.478 1.00 98.31 161 PHE A N 1
ATOM 1258 C CA . PHE A 1 161 ? 5.845 2.914 -18.244 1.00 98.31 161 PHE A CA 1
ATOM 1259 C C . PHE A 1 161 ? 4.663 3.658 -18.873 1.00 98.31 161 PHE A C 1
ATOM 1261 O O . PHE A 1 161 ? 4.617 4.891 -18.875 1.00 98.31 161 PHE A O 1
ATOM 1268 N N . THR A 1 162 ? 3.722 2.937 -19.477 1.00 98.00 162 THR A N 1
ATOM 1269 C CA . THR A 1 162 ? 2.501 3.523 -20.050 1.00 98.00 162 THR A CA 1
ATOM 1270 C C . THR A 1 162 ? 1.298 2.637 -19.714 1.00 98.00 162 THR A C 1
ATOM 1272 O O . THR A 1 162 ? 1.114 1.616 -20.384 1.00 98.00 162 THR A O 1
ATOM 1275 N N . PRO A 1 163 ? 0.476 3.012 -18.711 1.00 97.94 163 PRO A N 1
ATOM 1276 C CA . PRO A 1 163 ? 0.617 4.172 -17.808 1.00 97.94 163 PRO A CA 1
ATOM 1277 C C . PRO A 1 163 ? 1.706 3.978 -16.716 1.00 97.94 163 PRO A C 1
ATOM 1279 O O . PRO A 1 163 ? 2.144 2.850 -16.503 1.00 97.94 163 PRO A O 1
ATOM 1282 N N . PRO A 1 164 ? 2.174 5.049 -16.034 1.00 96.38 164 PRO A N 1
ATOM 1283 C CA . PRO A 1 164 ? 3.154 4.955 -14.935 1.00 96.38 164 PRO A CA 1
ATOM 1284 C C . PRO A 1 164 ? 2.563 4.494 -13.595 1.00 96.38 164 PRO A C 1
ATOM 1286 O O . PRO A 1 164 ? 3.290 4.037 -12.716 1.00 96.38 164 PRO A O 1
ATOM 1289 N N . GLN A 1 165 ? 1.247 4.617 -13.455 1.00 96.50 165 GLN A N 1
ATOM 1290 C CA . GLN A 1 165 ? 0.469 4.095 -12.344 1.00 96.50 165 GLN A CA 1
ATOM 1291 C C . GLN A 1 165 ? -0.796 3.459 -12.901 1.00 96.50 165 GLN A C 1
ATOM 1293 O O . GLN A 1 165 ? -1.308 3.913 -13.931 1.00 96.50 165 GLN A O 1
ATOM 1298 N N . ILE A 1 166 ? -1.289 2.417 -12.248 1.00 96.56 166 ILE A N 1
ATOM 1299 C CA . ILE A 1 166 ? -2.485 1.722 -12.705 1.00 96.56 166 ILE A CA 1
ATOM 1300 C C . ILE A 1 166 ? -3.285 1.181 -11.525 1.00 96.56 166 ILE A C 1
ATOM 1302 O O . ILE A 1 166 ? -2.710 0.698 -10.554 1.00 96.56 166 ILE A O 1
ATOM 1306 N N . GLU A 1 167 ? -4.608 1.260 -11.612 1.00 95.25 167 GLU A N 1
ATOM 1307 C CA . GLU A 1 167 ? -5.506 0.633 -10.649 1.00 95.25 167 GLU A CA 1
ATOM 1308 C C . GLU A 1 167 ? -5.929 -0.742 -11.171 1.00 95.25 167 GLU A C 1
ATOM 1310 O O . GLU A 1 167 ? -6.531 -0.859 -12.243 1.00 95.25 167 GLU A O 1
ATOM 1315 N N . VAL A 1 168 ? -5.607 -1.789 -10.412 1.00 95.19 168 VAL A N 1
ATOM 1316 C CA . VAL A 1 168 ? -5.947 -3.172 -10.755 1.00 95.19 168 VAL A CA 1
ATOM 1317 C C . VAL A 1 168 ? -7.088 -3.638 -9.859 1.00 95.19 168 VAL A C 1
ATOM 1319 O O . VAL A 1 168 ? -6.933 -3.756 -8.641 1.00 95.19 168 VAL A O 1
ATOM 1322 N N . MET A 1 169 ? -8.235 -3.939 -10.467 1.00 93.44 169 MET A N 1
ATOM 1323 C CA . MET A 1 169 ? -9.430 -4.400 -9.757 1.00 93.44 169 MET A CA 1
ATOM 1324 C C . MET A 1 169 ? -9.232 -5.804 -9.157 1.00 93.44 169 MET A C 1
ATOM 1326 O O . MET A 1 169 ? -8.439 -6.587 -9.698 1.00 93.44 169 MET A O 1
ATOM 1330 N N . PRO A 1 170 ? -9.965 -6.162 -8.087 1.00 91.25 170 PRO A N 1
ATOM 1331 C CA . PRO A 1 170 ? -9.883 -7.482 -7.460 1.00 91.25 170 PRO A CA 1
ATOM 1332 C C . PRO A 1 170 ? -10.017 -8.629 -8.467 1.00 91.25 170 PRO A C 1
ATOM 1334 O O . PRO A 1 170 ? -10.904 -8.616 -9.319 1.00 91.25 170 PRO A O 1
ATOM 1337 N N . GLY A 1 171 ? -9.134 -9.625 -8.386 1.00 93.75 171 GLY A N 1
ATOM 1338 C CA . GLY A 1 171 ? -9.151 -10.811 -9.252 1.00 93.75 171 GLY A CA 1
ATOM 1339 C C . GLY A 1 171 ? -8.783 -10.570 -10.723 1.00 93.75 171 GLY A C 1
ATOM 1340 O O . GLY A 1 171 ? -8.664 -11.534 -11.483 1.00 93.75 171 GLY A O 1
ATOM 1341 N N . THR A 1 172 ? -8.578 -9.318 -11.143 1.00 97.25 172 THR A N 1
ATOM 1342 C CA . THR A 1 172 ? -8.283 -8.977 -12.539 1.00 97.25 172 THR A CA 1
ATOM 1343 C C . THR A 1 172 ? -6.786 -8.979 -12.837 1.00 97.25 172 THR A C 1
ATOM 1345 O O . THR A 1 172 ? -5.934 -8.946 -11.945 1.00 97.25 172 THR A O 1
ATOM 1348 N N . SER A 1 173 ? -6.460 -9.054 -14.128 1.00 97.81 173 SER A N 1
ATOM 1349 C CA . SER A 1 173 ? -5.100 -8.876 -14.634 1.00 97.81 173 SER A CA 1
ATOM 1350 C C . SER A 1 173 ? -5.064 -7.715 -15.617 1.00 97.81 173 SER A C 1
ATOM 1352 O O . SER A 1 173 ? -5.987 -7.553 -16.414 1.00 97.81 173 SER A O 1
ATOM 1354 N N . GLN A 1 174 ? -3.998 -6.925 -15.579 1.00 98.25 174 GLN A N 1
ATOM 1355 C CA . GLN A 1 174 ? -3.778 -5.812 -16.491 1.00 98.25 174 GLN A CA 1
ATOM 1356 C C . GLN A 1 174 ? -2.370 -5.866 -17.077 1.00 98.25 174 GLN A C 1
ATOM 1358 O O . GLN A 1 174 ? -1.411 -6.275 -16.423 1.00 98.25 174 GLN A O 1
ATOM 1363 N N . ALA A 1 175 ? -2.266 -5.462 -18.339 1.00 98.25 175 ALA A N 1
ATOM 1364 C CA . ALA A 1 175 ? -1.027 -5.450 -19.095 1.00 98.25 175 ALA A CA 1
ATOM 1365 C C . ALA A 1 175 ? -0.547 -4.009 -19.280 1.00 98.25 175 ALA A C 1
ATOM 1367 O O . ALA A 1 175 ? -1.295 -3.154 -19.755 1.00 98.25 175 ALA A O 1
ATOM 1368 N N . ILE A 1 176 ? 0.711 -3.749 -18.940 1.00 98.38 176 ILE A N 1
ATOM 1369 C CA . ILE A 1 176 ? 1.313 -2.417 -18.994 1.00 98.38 176 ILE A CA 1
ATOM 1370 C C . ILE A 1 176 ? 2.488 -2.456 -19.950 1.00 98.38 176 ILE A C 1
ATOM 1372 O O . ILE A 1 176 ? 3.360 -3.320 -19.854 1.00 98.38 176 ILE A O 1
ATOM 1376 N N . LYS A 1 177 ? 2.527 -1.503 -20.881 1.00 98.44 177 LYS A N 1
ATOM 1377 C CA . LYS A 1 177 ? 3.647 -1.387 -21.813 1.00 98.44 177 LYS A CA 1
ATOM 1378 C C . LYS A 1 177 ? 4.829 -0.754 -21.089 1.00 98.44 177 LYS A C 1
ATOM 1380 O O . LYS A 1 177 ? 4.706 0.339 -20.532 1.00 98.44 177 LYS A O 1
ATOM 1385 N N . VAL A 1 178 ? 5.970 -1.429 -21.143 1.00 98.50 178 VAL A N 1
ATOM 1386 C CA . VAL A 1 178 ? 7.235 -0.960 -20.579 1.00 98.50 178 VAL A CA 1
ATOM 1387 C C . VAL A 1 178 ? 8.247 -0.848 -21.707 1.00 98.50 178 VAL A C 1
ATOM 1389 O O . VAL A 1 178 ? 8.512 -1.813 -22.414 1.00 98.50 178 VAL A O 1
ATOM 1392 N N . GLN A 1 179 ? 8.803 0.340 -21.907 1.00 98.44 179 GLN A N 1
ATOM 1393 C CA . GLN A 1 179 ? 9.863 0.566 -22.882 1.00 98.44 179 GLN A CA 1
ATOM 1394 C C . GLN A 1 179 ? 11.175 0.808 -22.149 1.00 98.44 179 GLN A C 1
ATOM 1396 O O . GLN A 1 179 ? 11.277 1.773 -21.397 1.00 98.44 179 GLN A O 1
ATOM 1401 N N . VAL A 1 180 ? 12.172 -0.035 -22.399 1.00 97.75 180 VAL A N 1
ATOM 1402 C CA . VAL A 1 180 ? 13.512 0.083 -21.815 1.00 97.75 180 VAL A CA 1
ATOM 1403 C C . VAL A 1 180 ? 14.503 0.488 -22.900 1.00 97.75 180 VAL A C 1
ATOM 1405 O O . VAL A 1 180 ? 14.437 0.019 -24.039 1.00 97.75 180 VAL A O 1
ATOM 1408 N N . GLN A 1 181 ? 15.411 1.391 -22.557 1.00 97.06 181 GLN A N 1
ATOM 1409 C CA . GLN A 1 181 ? 16.492 1.852 -23.423 1.00 97.06 181 GLN A CA 1
ATOM 1410 C C . GLN A 1 181 ? 17.744 2.150 -22.590 1.00 97.06 181 GLN A C 1
ATOM 1412 O O . GLN A 1 181 ? 17.658 2.305 -21.372 1.00 97.06 181 GLN A O 1
ATOM 1417 N N . LEU A 1 182 ? 18.902 2.267 -23.243 1.00 96.69 182 LEU A N 1
ATOM 1418 C CA . LEU A 1 182 ? 20.114 2.737 -22.567 1.00 96.69 182 LEU A CA 1
ATOM 1419 C C . LEU A 1 182 ? 19.978 4.221 -22.213 1.00 96.69 182 LEU A C 1
ATOM 1421 O O . LEU A 1 182 ? 19.376 4.996 -22.966 1.00 96.69 182 LEU A O 1
ATOM 1425 N N . LYS A 1 183 ? 20.563 4.626 -21.087 1.00 95.94 183 LYS A N 1
ATOM 1426 C CA . LYS A 1 183 ? 20.743 6.041 -20.765 1.00 95.94 183 LYS A CA 1
ATOM 1427 C C . LYS A 1 183 ? 21.737 6.682 -21.748 1.00 95.94 183 LYS A C 1
ATOM 1429 O O . LYS A 1 183 ? 22.629 6.015 -22.275 1.00 95.94 183 LYS A O 1
ATOM 1434 N N . PRO A 1 184 ? 21.612 7.992 -22.018 1.00 93.06 184 PRO A N 1
ATOM 1435 C CA . PRO A 1 184 ? 22.664 8.723 -22.711 1.00 93.06 184 PRO A CA 1
ATOM 1436 C C . PRO A 1 184 ? 23.995 8.585 -21.962 1.00 93.06 184 PRO A C 1
ATOM 1438 O O . PRO A 1 184 ? 24.004 8.580 -20.734 1.00 93.06 184 PRO A O 1
ATOM 1441 N N . LYS A 1 185 ? 25.109 8.545 -22.702 1.00 91.50 185 LYS A N 1
ATOM 1442 C CA . LYS A 1 185 ? 26.480 8.455 -22.161 1.00 91.50 185 LYS A CA 1
ATOM 1443 C C . LYS A 1 185 ? 26.838 7.132 -21.464 1.00 91.50 185 LYS A C 1
ATOM 1445 O O . LYS A 1 185 ? 27.863 7.081 -20.792 1.00 91.50 185 LYS A O 1
ATOM 1450 N N . THR A 1 186 ? 26.064 6.060 -21.647 1.00 93.38 186 THR A N 1
ATOM 1451 C CA . THR A 1 186 ? 26.533 4.714 -21.281 1.00 93.38 186 THR A CA 1
ATOM 1452 C C . THR A 1 186 ? 27.837 4.397 -22.036 1.00 93.38 186 THR A C 1
ATOM 1454 O O . THR A 1 186 ? 27.867 4.585 -23.259 1.00 93.38 186 THR A O 1
ATOM 1457 N N . PRO A 1 187 ? 28.908 3.939 -21.353 1.00 94.81 187 PRO A N 1
ATOM 1458 C CA . PRO A 1 187 ? 30.158 3.539 -21.998 1.00 94.81 187 PRO A CA 1
ATOM 1459 C C . PRO A 1 187 ? 29.931 2.497 -23.097 1.00 94.81 187 PRO A C 1
ATOM 1461 O O . PRO A 1 187 ? 29.031 1.664 -23.002 1.00 94.81 187 PRO A O 1
ATOM 1464 N N . ARG A 1 188 ? 30.741 2.530 -24.161 1.00 91.00 188 ARG A N 1
ATOM 1465 C CA . ARG A 1 188 ? 30.547 1.663 -25.337 1.00 91.00 188 ARG A CA 1
ATOM 1466 C C . ARG A 1 188 ? 30.663 0.171 -25.008 1.00 91.00 188 ARG A C 1
ATOM 1468 O O . ARG A 1 188 ? 29.976 -0.627 -25.647 1.00 91.00 188 ARG A O 1
ATOM 1475 N N . ASP A 1 189 ? 31.514 -0.179 -24.052 1.00 92.56 189 ASP A N 1
ATOM 1476 C CA . ASP A 1 189 ? 31.740 -1.567 -23.644 1.00 92.56 189 ASP A CA 1
ATOM 1477 C C . ASP A 1 189 ? 30.524 -2.099 -22.878 1.00 92.56 189 ASP A C 1
ATOM 1479 O O . ASP A 1 189 ? 29.978 -3.142 -23.232 1.00 92.56 189 ASP A O 1
ATOM 1483 N N . GLU A 1 190 ? 29.995 -1.300 -21.949 1.00 93.56 190 GLU A N 1
ATOM 1484 C CA . GLU A 1 190 ? 28.749 -1.587 -21.227 1.00 93.56 190 GLU A CA 1
ATOM 1485 C C . GLU A 1 190 ? 27.542 -1.662 -22.164 1.00 93.56 190 GLU A C 1
ATOM 1487 O O . GLU A 1 190 ? 26.703 -2.557 -22.072 1.00 93.56 190 GLU A O 1
ATOM 1492 N N . ALA A 1 191 ? 27.472 -0.759 -23.144 1.00 91.81 191 ALA A N 1
ATOM 1493 C CA . ALA A 1 191 ? 26.381 -0.715 -24.108 1.00 91.81 191 ALA A CA 1
ATOM 1494 C C . ALA A 1 191 ? 26.280 -1.976 -24.986 1.00 91.81 191 ALA A C 1
ATOM 1496 O O . ALA A 1 191 ? 25.250 -2.175 -25.624 1.00 91.81 191 ALA A O 1
ATOM 1497 N N . GLN A 1 192 ? 27.323 -2.807 -25.069 1.00 89.25 192 GLN A N 1
ATOM 1498 C CA . GLN A 1 192 ? 27.299 -4.063 -25.829 1.00 89.25 192 GLN A CA 1
ATOM 1499 C C . GLN A 1 192 ? 26.947 -5.277 -24.966 1.00 89.25 192 GLN A C 1
ATOM 1501 O O . GLN A 1 192 ? 26.541 -6.309 -25.508 1.00 89.25 192 GLN A O 1
ATOM 1506 N N . GLN A 1 193 ? 27.075 -5.160 -23.645 1.00 94.88 193 GLN A N 1
ATOM 1507 C CA . GLN A 1 193 ? 26.750 -6.233 -22.718 1.00 94.88 193 GLN A CA 1
ATOM 1508 C C . GLN A 1 193 ? 25.242 -6.282 -22.438 1.00 94.88 193 GLN A C 1
ATOM 1510 O O . GLN A 1 193 ? 24.561 -5.250 -22.490 1.00 94.88 193 GLN A O 1
ATOM 1515 N N . PRO A 1 194 ? 24.682 -7.469 -22.149 1.00 96.50 194 PRO A N 1
ATOM 1516 C CA . PRO A 1 194 ? 23.315 -7.562 -21.672 1.00 96.50 194 PRO A CA 1
ATOM 1517 C C . PRO A 1 194 ? 23.151 -6.854 -20.329 1.00 96.50 194 PRO A C 1
ATOM 1519 O O . PRO A 1 194 ? 23.864 -7.137 -19.373 1.00 96.50 194 PRO A O 1
ATOM 1522 N N . GLN A 1 195 ? 22.186 -5.947 -20.267 1.00 96.19 195 GLN A N 1
ATOM 1523 C CA . GLN A 1 195 ? 21.887 -5.152 -19.088 1.00 96.19 195 GLN A CA 1
ATOM 1524 C C . GLN A 1 195 ? 20.715 -5.792 -18.351 1.00 96.19 195 GLN A C 1
ATOM 1526 O O . GLN A 1 195 ? 19.592 -5.828 -18.867 1.00 96.19 195 GLN A O 1
ATOM 1531 N N . GLN A 1 196 ? 20.975 -6.318 -17.158 1.00 96.50 196 GLN A N 1
ATOM 1532 C CA . GLN A 1 196 ? 19.906 -6.706 -16.244 1.00 96.50 196 GLN A CA 1
ATOM 1533 C C . GLN A 1 196 ? 19.197 -5.448 -15.738 1.00 96.50 196 GLN A C 1
ATOM 1535 O O . GLN A 1 196 ? 19.770 -4.358 -15.729 1.00 96.50 196 GLN A O 1
ATOM 1540 N N . PHE A 1 197 ? 17.923 -5.580 -15.398 1.00 96.38 197 PHE A N 1
ATOM 1541 C CA . PHE A 1 197 ? 17.166 -4.517 -14.765 1.00 96.38 197 PHE A CA 1
ATOM 1542 C C . PHE A 1 197 ? 16.029 -5.092 -13.926 1.00 96.38 197 PHE A C 1
ATOM 1544 O O . PHE A 1 197 ? 15.477 -6.144 -14.246 1.00 96.38 197 PHE A O 1
ATOM 1551 N N . GLU A 1 198 ? 15.633 -4.361 -12.892 1.00 97.56 198 GLU A N 1
ATOM 1552 C CA . GLU A 1 198 ? 14.495 -4.708 -12.046 1.00 97.56 198 GLU A CA 1
ATOM 1553 C C . GLU A 1 198 ? 13.435 -3.618 -12.103 1.00 97.56 198 GLU A C 1
ATOM 1555 O O . GLU A 1 198 ? 13.725 -2.420 -12.056 1.00 97.56 198 GLU A O 1
ATOM 1560 N N . ILE A 1 199 ? 12.185 -4.050 -12.210 1.00 97.31 199 ILE A N 1
ATOM 1561 C CA . ILE A 1 199 ? 11.015 -3.194 -12.082 1.00 97.31 199 ILE A CA 1
ATOM 1562 C C . ILE A 1 199 ? 10.423 -3.448 -10.705 1.00 97.31 199 ILE A C 1
ATOM 1564 O O . ILE A 1 199 ? 9.999 -4.566 -10.416 1.00 97.31 199 ILE A O 1
ATOM 1568 N N . MET A 1 200 ? 10.352 -2.403 -9.891 1.00 97.19 200 MET A N 1
ATOM 1569 C CA . MET A 1 200 ? 9.650 -2.418 -8.620 1.00 97.19 200 MET A CA 1
ATOM 1570 C C . MET A 1 200 ? 8.199 -1.978 -8.832 1.00 97.19 200 MET A C 1
ATOM 1572 O O . MET A 1 200 ? 7.914 -0.912 -9.390 1.00 97.19 200 MET A O 1
ATOM 1576 N N . VAL A 1 201 ? 7.274 -2.828 -8.399 1.00 96.81 201 VAL A N 1
ATOM 1577 C CA . VAL A 1 201 ? 5.838 -2.563 -8.350 1.00 96.81 201 VAL A CA 1
ATOM 1578 C C . VAL A 1 201 ? 5.502 -2.208 -6.911 1.00 96.81 201 VAL A C 1
ATOM 1580 O O . VAL A 1 201 ? 5.392 -3.088 -6.058 1.00 96.81 201 VAL A O 1
ATOM 1583 N N . GLU A 1 202 ? 5.371 -0.914 -6.644 1.00 94.75 202 GLU A N 1
ATOM 1584 C CA . GLU A 1 202 ? 5.006 -0.402 -5.329 1.00 94.75 202 GLU A CA 1
ATOM 1585 C C . GLU A 1 202 ? 3.484 -0.268 -5.238 1.00 94.75 202 GLU A C 1
ATOM 1587 O O . GLU A 1 202 ? 2.883 0.508 -5.992 1.00 94.75 202 GLU A O 1
ATOM 1592 N N . PRO A 1 203 ? 2.829 -0.984 -4.321 1.00 90.94 203 PRO A N 1
ATOM 1593 C CA . PRO A 1 203 ? 1.441 -0.707 -3.999 1.00 90.94 203 PRO A CA 1
ATOM 1594 C C . PRO A 1 203 ? 1.339 0.652 -3.294 1.00 90.94 203 PRO A C 1
ATOM 1596 O O . PRO A 1 203 ? 1.790 0.824 -2.167 1.00 90.94 203 PRO A O 1
ATOM 1599 N N . ASN A 1 204 ? 0.738 1.635 -3.960 1.00 86.50 204 ASN A N 1
ATOM 1600 C CA . ASN A 1 204 ? 0.511 2.964 -3.406 1.00 86.50 204 ASN A CA 1
ATOM 1601 C C . ASN A 1 204 ? -0.974 3.124 -3.100 1.00 86.50 204 ASN A C 1
ATOM 1603 O O . ASN A 1 204 ? -1.737 3.617 -3.930 1.00 86.50 204 ASN A O 1
ATOM 1607 N N . TRP A 1 205 ? -1.391 2.683 -1.919 1.00 76.81 205 TRP A N 1
ATOM 1608 C CA . TRP A 1 205 ? -2.774 2.804 -1.486 1.00 76.81 205 TRP A CA 1
ATOM 1609 C C . TRP A 1 205 ? -2.862 3.328 -0.061 1.00 76.81 205 TRP A C 1
ATOM 1611 O O . TRP A 1 205 ? -2.006 3.072 0.791 1.00 76.81 205 TRP A O 1
ATOM 1621 N N . THR A 1 206 ? -3.914 4.100 0.175 1.00 66.50 206 THR A N 1
ATOM 1622 C CA . THR A 1 206 ? -4.252 4.626 1.486 1.00 66.50 206 THR A CA 1
ATOM 1623 C C . THR A 1 206 ? -5.504 3.936 1.989 1.00 66.50 206 THR A C 1
ATOM 1625 O O . THR A 1 206 ? -6.486 3.741 1.275 1.00 66.50 206 THR A O 1
ATOM 1628 N N . VAL A 1 207 ? -5.453 3.571 3.256 1.00 64.81 207 VAL A N 1
ATOM 1629 C CA . VAL A 1 207 ? -6.519 2.929 3.998 1.00 64.81 207 VAL A CA 1
ATOM 1630 C C . VAL A 1 207 ? -6.934 3.893 5.088 1.00 64.81 207 VAL A C 1
ATOM 1632 O O . VAL A 1 207 ? -6.148 4.183 5.984 1.00 64.81 207 VAL A O 1
ATOM 1635 N N . ALA A 1 208 ? -8.137 4.458 4.967 1.00 62.31 208 ALA A N 1
ATOM 1636 C CA . ALA A 1 208 ? -8.626 5.504 5.871 1.00 62.31 208 ALA A CA 1
ATOM 1637 C C . ALA A 1 208 ? -7.619 6.659 6.080 1.00 62.31 208 ALA A C 1
ATOM 1639 O O . ALA A 1 208 ? -7.468 7.188 7.176 1.00 62.31 208 ALA A O 1
ATOM 1640 N N . GLY A 1 209 ? -6.903 7.037 5.015 1.00 61.56 209 GLY A N 1
ATOM 1641 C CA . GLY A 1 209 ? -5.896 8.101 5.049 1.00 61.56 209 GLY A CA 1
ATOM 1642 C C . GLY A 1 209 ? -4.512 7.677 5.556 1.00 61.56 209 GLY A C 1
ATOM 1643 O O . GLY A 1 209 ? -3.576 8.460 5.420 1.00 61.56 209 GLY A O 1
ATOM 1644 N N . ALA A 1 210 ? -4.344 6.452 6.061 1.00 59.19 210 ALA A N 1
ATOM 1645 C CA . ALA A 1 210 ? -3.040 5.901 6.418 1.00 59.19 210 ALA A CA 1
ATOM 1646 C C . ALA A 1 210 ? -2.433 5.122 5.233 1.00 59.19 210 ALA A C 1
ATOM 1648 O O . ALA A 1 210 ? -3.126 4.302 4.626 1.00 59.19 210 ALA A O 1
ATOM 1649 N N . PRO A 1 211 ? -1.160 5.348 4.866 1.00 69.38 211 PRO A N 1
ATOM 1650 C CA . PRO A 1 211 ? -0.490 4.544 3.850 1.00 69.38 211 PRO A CA 1
ATOM 1651 C C . PRO A 1 211 ? -0.288 3.121 4.376 1.00 69.38 211 PRO A C 1
ATOM 1653 O O . PRO A 1 211 ? 0.292 2.923 5.444 1.00 69.38 211 PRO A O 1
ATOM 1656 N N . VAL A 1 212 ? -0.749 2.119 3.628 1.00 72.75 212 VAL A N 1
ATOM 1657 C CA . VAL A 1 212 ? -0.443 0.727 3.965 1.00 72.75 212 VAL A CA 1
ATOM 1658 C C . VAL A 1 212 ? 0.908 0.373 3.378 1.00 72.75 212 VAL A C 1
ATOM 1660 O O . VAL A 1 212 ? 1.065 0.242 2.164 1.00 72.75 212 VAL A O 1
ATOM 1663 N N . ILE A 1 213 ? 1.885 0.194 4.262 1.00 73.25 213 ILE A N 1
ATOM 1664 C CA . ILE A 1 213 ? 3.213 -0.275 3.888 1.00 73.25 213 ILE A CA 1
ATOM 1665 C C . ILE A 1 213 ? 3.076 -1.750 3.522 1.00 73.25 213 ILE A C 1
ATOM 1667 O O . ILE A 1 213 ? 2.872 -2.610 4.374 1.00 73.25 213 ILE A O 1
ATOM 1671 N N . THR A 1 214 ? 3.132 -2.028 2.227 1.00 80.88 214 THR A N 1
ATOM 1672 C CA . THR A 1 214 ? 3.213 -3.386 1.692 1.00 80.88 214 THR A CA 1
ATOM 1673 C C . THR A 1 214 ? 4.527 -3.499 0.942 1.00 80.88 214 THR A C 1
ATOM 1675 O O . THR A 1 214 ? 4.931 -2.554 0.263 1.00 80.88 214 THR A O 1
ATOM 1678 N N . GLU A 1 215 ? 5.220 -4.624 1.110 1.00 87.12 215 GLU A N 1
ATOM 1679 C CA . GLU A 1 215 ? 6.482 -4.864 0.415 1.00 87.12 215 GLU A CA 1
ATOM 1680 C C . GLU A 1 215 ? 6.253 -4.794 -1.099 1.00 87.12 215 GLU A C 1
ATOM 1682 O O . GLU A 1 215 ? 5.318 -5.397 -1.639 1.00 87.12 215 GLU A O 1
ATOM 1687 N N . GLY A 1 216 ? 7.081 -4.000 -1.780 1.00 91.38 216 GLY A N 1
ATOM 1688 C CA . GLY A 1 216 ? 7.049 -3.899 -3.233 1.00 91.38 216 GLY A CA 1
ATOM 1689 C C . GLY A 1 216 ? 7.451 -5.224 -3.875 1.00 91.38 216 GLY A C 1
ATOM 1690 O O . GLY A 1 216 ? 8.264 -5.973 -3.339 1.00 91.38 216 GLY A O 1
ATOM 1691 N N . ILE A 1 217 ? 6.898 -5.510 -5.051 1.00 95.19 217 ILE A N 1
ATOM 1692 C CA . ILE A 1 217 ? 7.260 -6.710 -5.813 1.00 95.19 217 ILE A CA 1
ATOM 1693 C C . ILE A 1 217 ? 8.279 -6.318 -6.868 1.00 95.19 217 ILE A C 1
ATOM 1695 O O . ILE A 1 217 ? 8.011 -5.439 -7.689 1.00 95.19 217 ILE A O 1
ATOM 1699 N N . THR A 1 218 ? 9.422 -6.990 -6.883 1.00 96.81 218 THR A N 1
ATOM 1700 C CA . THR A 1 218 ? 10.443 -6.806 -7.913 1.00 96.81 218 THR A CA 1
ATOM 1701 C C . THR A 1 218 ? 10.283 -7.840 -9.023 1.00 96.81 218 THR A C 1
ATOM 1703 O O . THR A 1 218 ? 9.975 -9.011 -8.793 1.00 96.81 218 THR A O 1
ATOM 1706 N N . VAL A 1 219 ? 10.449 -7.396 -10.268 1.00 97.31 219 VAL A N 1
ATOM 1707 C CA . VAL A 1 219 ? 10.455 -8.266 -11.447 1.00 97.31 219 VAL A CA 1
ATOM 1708 C C . VAL A 1 219 ? 11.686 -7.971 -12.283 1.00 97.31 219 VAL A C 1
ATOM 1710 O O . VAL A 1 219 ? 11.875 -6.847 -12.746 1.00 97.31 219 VAL A O 1
ATOM 1713 N N . GLU A 1 220 ? 12.484 -9.003 -12.517 1.00 97.62 220 GLU A N 1
ATOM 1714 C CA . GLU A 1 220 ? 13.707 -8.927 -13.309 1.00 97.62 220 GLU A CA 1
ATOM 1715 C C . GLU A 1 220 ? 13.438 -9.025 -14.819 1.00 97.62 220 GLU A C 1
ATOM 1717 O O . GLU A 1 220 ? 12.543 -9.744 -15.288 1.00 97.62 220 GLU A O 1
ATOM 1722 N N . GLY A 1 221 ? 14.266 -8.327 -15.592 1.00 97.25 221 GLY A N 1
ATOM 1723 C CA . GLY A 1 221 ? 14.342 -8.407 -17.043 1.00 97.25 221 GLY A CA 1
ATOM 1724 C C . GLY A 1 221 ? 15.768 -8.205 -17.556 1.00 97.25 221 GLY A C 1
ATOM 1725 O O . GLY A 1 221 ? 16.648 -7.726 -16.846 1.00 97.25 221 GLY A O 1
ATOM 1726 N N . GLU A 1 222 ? 16.001 -8.579 -18.812 1.00 97.50 222 GLU A N 1
ATOM 1727 C CA . GLU A 1 222 ? 17.302 -8.456 -19.474 1.00 97.50 222 GLU A CA 1
ATOM 1728 C C . GLU A 1 222 ? 17.157 -7.720 -20.810 1.00 97.50 222 GLU A C 1
ATOM 1730 O O . GLU A 1 222 ? 16.441 -8.151 -21.719 1.00 97.50 222 GLU A O 1
ATOM 1735 N N . TYR A 1 223 ? 17.876 -6.613 -20.955 1.00 97.06 223 TYR A N 1
ATOM 1736 C CA . TYR A 1 223 ? 17.875 -5.780 -22.145 1.00 97.06 223 TYR A CA 1
ATOM 1737 C C . TYR A 1 223 ? 19.208 -5.866 -22.888 1.00 97.06 223 TYR A C 1
ATOM 1739 O O . TYR A 1 223 ? 20.271 -5.623 -22.328 1.00 97.06 223 TYR A O 1
ATOM 1747 N N . ILE A 1 224 ? 19.148 -6.161 -24.187 1.00 96.50 224 ILE A N 1
ATOM 1748 C CA . ILE A 1 224 ? 20.320 -6.136 -25.065 1.00 96.50 224 ILE A CA 1
ATOM 1749 C C . ILE A 1 224 ? 20.188 -4.975 -26.033 1.00 96.50 224 ILE A C 1
ATOM 1751 O O . ILE A 1 224 ? 19.327 -4.969 -26.922 1.00 96.50 224 ILE A O 1
ATOM 1755 N N . HIS A 1 225 ? 21.089 -4.012 -25.904 1.00 95.56 225 HIS A N 1
ATOM 1756 C CA . HIS A 1 225 ? 21.114 -2.901 -26.827 1.00 95.56 225 HIS A CA 1
ATOM 1757 C C . HIS A 1 225 ? 21.601 -3.338 -28.212 1.00 95.56 225 HIS A C 1
ATOM 1759 O O . HIS A 1 225 ? 22.615 -4.014 -28.375 1.00 95.56 225 HIS A O 1
ATOM 1765 N N . GLN A 1 226 ? 20.871 -2.915 -29.240 1.00 92.62 226 GLN A N 1
ATOM 1766 C CA . GLN A 1 226 ? 21.297 -3.028 -30.628 1.00 92.62 226 GLN A CA 1
ATOM 1767 C C . GLN A 1 226 ? 21.254 -1.642 -31.260 1.00 92.62 226 GLN A C 1
ATOM 1769 O O . GLN A 1 226 ? 20.183 -1.066 -31.468 1.00 92.62 226 GLN A O 1
ATOM 1774 N N . SER A 1 227 ? 22.434 -1.096 -31.562 1.00 88.44 227 SER A N 1
ATOM 1775 C CA . SER A 1 227 ? 22.547 0.190 -32.250 1.00 88.44 227 SER A CA 1
ATOM 1776 C C . SER A 1 227 ? 21.841 0.130 -33.606 1.00 88.44 227 SER A C 1
ATOM 1778 O O . SER A 1 227 ? 21.988 -0.848 -34.344 1.00 88.44 227 SER A O 1
ATOM 1780 N N . ARG A 1 228 ? 21.129 1.202 -33.980 1.00 85.88 228 ARG A N 1
ATOM 1781 C CA . ARG A 1 228 ? 20.484 1.321 -35.305 1.00 85.88 228 ARG A CA 1
ATOM 1782 C C . ARG A 1 228 ? 21.505 1.223 -36.446 1.00 85.88 228 ARG A C 1
ATOM 1784 O O . ARG A 1 228 ? 21.179 0.739 -37.522 1.00 85.88 228 ARG A O 1
ATOM 1791 N N . TRP A 1 229 ? 22.752 1.608 -36.176 1.00 80.31 229 TRP A N 1
ATOM 1792 C CA . TRP A 1 229 ? 23.860 1.556 -37.130 1.00 80.31 229 TRP A CA 1
ATOM 1793 C C . TRP A 1 229 ? 24.417 0.149 -37.346 1.00 80.31 229 TRP A C 1
ATOM 1795 O O . TRP A 1 229 ? 25.084 -0.091 -38.348 1.00 80.31 229 TRP A O 1
ATOM 1805 N N . SER A 1 230 ? 24.112 -0.806 -36.459 1.00 75.81 230 SER A N 1
ATOM 1806 C CA . SER A 1 230 ? 24.543 -2.198 -36.646 1.00 75.81 230 SER A CA 1
ATOM 1807 C C . SER A 1 230 ? 23.937 -2.833 -37.901 1.00 75.81 230 SER A C 1
ATOM 1809 O O . SER A 1 230 ? 24.554 -3.712 -38.492 1.00 75.81 230 SER A O 1
ATOM 1811 N N . PHE A 1 231 ? 22.773 -2.353 -38.352 1.00 73.56 231 PHE A N 1
ATOM 1812 C CA . PHE A 1 231 ? 22.183 -2.774 -39.620 1.00 73.56 231 PHE A CA 1
ATOM 1813 C C . PHE A 1 231 ? 23.027 -2.315 -40.820 1.00 73.56 231 PHE A C 1
ATOM 1815 O O . PHE A 1 231 ? 23.338 -3.123 -41.687 1.00 73.56 231 PHE A O 1
ATOM 1822 N N . ILE A 1 232 ? 23.479 -1.055 -40.829 1.00 73.31 232 ILE A N 1
ATOM 1823 C CA . ILE A 1 232 ? 24.353 -0.520 -41.890 1.00 73.31 232 ILE A CA 1
ATOM 1824 C C . ILE A 1 232 ? 25.699 -1.254 -41.887 1.00 73.31 232 ILE A C 1
ATOM 1826 O O . ILE A 1 232 ? 26.188 -1.643 -42.941 1.00 73.31 232 ILE A O 1
ATOM 1830 N N . ALA A 1 233 ? 26.258 -1.529 -40.704 1.00 72.62 233 ALA A N 1
ATOM 1831 C CA . ALA A 1 233 ? 27.515 -2.267 -40.578 1.00 72.62 233 ALA A CA 1
ATOM 1832 C C . ALA A 1 233 ? 27.425 -3.727 -41.065 1.00 72.62 233 ALA A C 1
ATOM 1834 O O . ALA A 1 233 ? 28.429 -4.292 -41.486 1.00 72.62 233 ALA A O 1
ATOM 1835 N N . ARG A 1 234 ? 26.238 -4.350 -41.022 1.00 79.12 234 ARG A N 1
ATOM 1836 C CA . ARG A 1 234 ? 26.028 -5.727 -41.506 1.00 79.12 234 ARG A CA 1
ATOM 1837 C C . ARG A 1 234 ? 25.804 -5.826 -43.013 1.00 79.12 234 ARG A C 1
ATOM 1839 O O . ARG A 1 234 ? 25.914 -6.921 -43.556 1.00 79.12 234 ARG A O 1
ATOM 1846 N N . HIS A 1 235 ? 25.501 -4.720 -43.686 1.00 84.50 235 HIS A N 1
ATOM 1847 C CA . HIS A 1 235 ? 25.235 -4.700 -45.121 1.00 84.50 235 HIS A CA 1
ATOM 1848 C C . HIS A 1 235 ? 26.285 -3.848 -45.848 1.00 84.50 235 HIS A C 1
ATOM 1850 O O . HIS A 1 235 ? 26.026 -2.679 -46.140 1.00 84.50 235 HIS A O 1
ATOM 1856 N N . PRO A 1 236 ? 27.458 -4.417 -46.195 1.00 84.44 236 PRO A N 1
ATOM 1857 C CA . PRO A 1 236 ? 28.535 -3.671 -46.855 1.00 84.44 236 PRO A CA 1
ATOM 1858 C C . PRO A 1 236 ? 28.095 -3.060 -48.194 1.00 84.44 236 PRO A C 1
ATO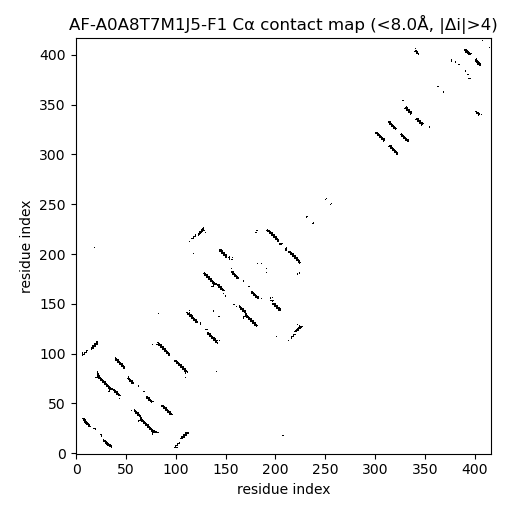M 1860 O O . PRO A 1 236 ? 28.562 -1.992 -48.569 1.00 84.44 236 PRO A O 1
ATOM 1863 N N . LEU A 1 237 ? 27.127 -3.678 -48.882 1.00 89.69 237 LEU A N 1
ATOM 1864 C CA . LEU A 1 237 ? 26.546 -3.139 -50.116 1.00 89.69 237 LEU A CA 1
ATOM 1865 C C . LEU A 1 237 ? 25.798 -1.816 -49.897 1.00 89.69 237 LEU A C 1
ATOM 1867 O O . LEU A 1 237 ? 25.877 -0.929 -50.739 1.00 89.69 237 LEU A O 1
ATOM 1871 N N . LEU A 1 238 ? 25.107 -1.652 -48.764 1.00 85.81 238 LEU A N 1
ATOM 1872 C CA . LEU A 1 238 ? 24.420 -0.402 -48.424 1.00 85.81 238 LEU A CA 1
ATOM 1873 C C . LEU A 1 238 ? 25.421 0.701 -48.071 1.00 85.81 238 LEU A C 1
ATOM 1875 O O . LEU A 1 238 ? 25.208 1.852 -48.448 1.00 85.81 238 LEU A O 1
ATOM 1879 N N . SER A 1 239 ? 26.525 0.364 -47.394 1.00 84.38 239 SER A N 1
ATOM 1880 C CA . SER A 1 239 ? 27.585 1.344 -47.128 1.00 84.38 239 SER A CA 1
ATOM 1881 C C . SER A 1 239 ? 28.280 1.764 -48.425 1.00 84.38 239 SER A C 1
ATOM 1883 O O . SER A 1 239 ? 28.506 2.954 -48.626 1.00 84.38 239 SER A O 1
ATOM 1885 N N . LEU A 1 240 ? 28.549 0.816 -49.330 1.00 91.38 240 LEU A N 1
ATOM 1886 C CA . LEU A 1 240 ? 29.106 1.086 -50.654 1.00 91.38 240 LEU A CA 1
ATOM 1887 C C . LEU A 1 240 ? 28.162 1.965 -51.483 1.00 91.38 240 LEU A C 1
ATOM 1889 O O . LEU A 1 240 ? 28.603 2.953 -52.059 1.00 91.38 240 LEU A O 1
ATOM 1893 N N . PHE A 1 241 ? 26.864 1.653 -51.499 1.00 93.19 241 PHE A N 1
ATOM 1894 C CA . PHE A 1 241 ? 25.860 2.441 -52.212 1.00 93.19 241 PHE A CA 1
ATOM 1895 C C . PHE A 1 241 ? 25.748 3.863 -51.654 1.00 93.19 241 PHE A C 1
ATOM 1897 O O . PHE A 1 241 ? 25.768 4.824 -52.416 1.00 93.19 241 PHE A O 1
ATOM 1904 N N . SER A 1 242 ? 25.697 4.017 -50.326 1.00 88.50 242 SER A N 1
ATOM 1905 C CA . SER A 1 242 ? 25.678 5.337 -49.687 1.00 88.50 242 SER A CA 1
ATOM 1906 C C . SER A 1 242 ? 26.947 6.136 -49.985 1.00 88.50 242 SER A C 1
ATOM 1908 O O . SER A 1 242 ? 26.867 7.348 -50.171 1.00 88.50 242 SER A O 1
ATOM 1910 N N . PHE A 1 243 ? 28.108 5.477 -50.029 1.00 93.56 243 PHE A N 1
ATOM 1911 C CA . PHE A 1 243 ? 29.377 6.113 -50.368 1.00 93.56 243 PHE A CA 1
ATOM 1912 C C . PHE A 1 243 ? 29.413 6.553 -51.837 1.00 93.56 243 PHE A C 1
ATOM 1914 O O . PHE A 1 243 ? 29.740 7.702 -52.117 1.00 93.56 243 PHE A O 1
ATOM 1921 N N . LEU A 1 244 ? 29.000 5.682 -52.765 1.00 96.06 244 LEU A N 1
ATOM 1922 C CA . LEU A 1 244 ? 28.864 5.999 -54.192 1.00 96.06 244 LEU A CA 1
ATOM 1923 C C . LEU A 1 244 ? 27.900 7.163 -54.425 1.00 96.06 244 LEU A C 1
ATOM 1925 O O . LEU A 1 244 ? 28.219 8.080 -55.172 1.00 96.06 244 LEU A O 1
ATOM 1929 N N . PHE A 1 245 ? 26.748 7.160 -53.757 1.00 96.00 245 PHE A N 1
ATOM 1930 C CA . PHE A 1 245 ? 25.764 8.232 -53.866 1.00 96.00 245 PHE A CA 1
ATOM 1931 C C . PHE A 1 245 ? 26.324 9.579 -53.387 1.00 96.00 245 PHE A C 1
ATOM 1933 O O . PHE A 1 245 ? 26.166 10.596 -54.060 1.00 96.00 245 PHE A O 1
ATOM 1940 N N . LEU A 1 246 ? 27.041 9.586 -52.260 1.00 96.31 246 LEU A N 1
ATOM 1941 C CA . LEU A 1 246 ? 27.688 10.788 -51.737 1.00 96.31 246 LEU A CA 1
ATOM 1942 C C . LEU A 1 246 ? 28.820 11.268 -52.661 1.00 96.31 246 LEU A C 1
ATOM 1944 O O . LEU A 1 246 ? 28.952 12.468 -52.888 1.00 96.31 246 LEU A O 1
ATOM 1948 N N . LEU A 1 247 ? 29.575 10.343 -53.259 1.00 96.69 247 LEU A N 1
ATOM 1949 C CA . LEU A 1 247 ? 30.597 10.652 -54.260 1.00 96.69 247 LEU A CA 1
ATOM 1950 C C . LEU A 1 247 ? 29.978 11.292 -55.507 1.00 96.69 247 LEU A C 1
ATOM 1952 O O . LEU A 1 247 ? 30.494 12.302 -55.972 1.00 96.69 247 LEU A O 1
ATOM 1956 N N . VAL A 1 248 ? 28.846 10.780 -56.002 1.00 96.69 248 VAL A N 1
ATOM 1957 C CA . VAL A 1 248 ? 28.109 11.383 -57.126 1.00 96.69 248 VAL A CA 1
ATOM 1958 C C . VAL A 1 248 ? 27.639 12.799 -56.786 1.00 96.69 248 VAL A C 1
ATOM 1960 O O . VAL A 1 248 ? 27.791 13.687 -57.618 1.00 96.69 248 VAL A O 1
ATOM 1963 N N . ILE A 1 249 ? 27.133 13.047 -55.571 1.00 96.06 249 ILE A N 1
ATOM 1964 C CA . ILE A 1 249 ? 26.732 14.397 -55.133 1.00 96.06 249 ILE A CA 1
ATOM 1965 C C . ILE A 1 249 ? 27.932 15.349 -55.093 1.00 96.06 249 ILE A C 1
ATOM 1967 O O . ILE A 1 249 ? 27.836 16.470 -55.589 1.00 96.06 249 ILE A O 1
ATOM 1971 N N . ILE A 1 250 ? 29.065 14.918 -54.530 1.00 95.88 250 ILE A N 1
ATOM 1972 C CA . ILE A 1 250 ? 30.289 15.731 -54.493 1.00 95.88 250 ILE A CA 1
ATOM 1973 C C . ILE A 1 250 ? 30.769 16.015 -55.917 1.00 95.88 250 ILE A C 1
ATOM 1975 O O . ILE A 1 250 ? 31.038 17.164 -56.256 1.00 95.88 250 ILE A O 1
ATOM 1979 N N . LEU A 1 251 ? 30.832 14.992 -56.769 1.00 95.19 251 LEU A N 1
ATOM 1980 C CA . LEU A 1 251 ? 31.292 15.116 -58.148 1.00 95.19 251 LEU A CA 1
ATOM 1981 C C . LEU A 1 251 ? 30.378 16.045 -58.959 1.00 95.19 251 LEU A C 1
ATOM 1983 O O . LEU A 1 251 ? 30.867 16.915 -59.673 1.00 95.19 251 LEU A O 1
ATOM 1987 N N . TRP A 1 252 ? 29.060 15.936 -58.778 1.00 93.12 252 TRP A N 1
ATOM 1988 C CA . TRP A 1 252 ? 28.082 16.865 -59.341 1.00 93.12 252 TRP A CA 1
ATOM 1989 C C . TRP A 1 252 ? 28.330 18.293 -58.849 1.00 93.12 252 TRP A C 1
ATOM 1991 O O . TRP A 1 252 ? 28.391 19.228 -59.644 1.00 93.12 252 TRP A O 1
ATOM 2001 N N . SER A 1 253 ? 28.517 18.477 -57.542 1.00 93.00 253 SER A N 1
ATOM 2002 C CA . SER A 1 253 ? 28.735 19.799 -56.955 1.00 93.00 253 SER A CA 1
ATOM 2003 C C . SER A 1 253 ? 30.055 20.442 -57.379 1.00 93.00 253 SER A C 1
ATOM 2005 O O . SER A 1 253 ? 30.137 21.664 -57.393 1.00 93.00 253 SER A O 1
ATOM 2007 N N . PHE A 1 254 ? 31.088 19.667 -57.703 1.00 93.25 254 PHE A N 1
ATOM 2008 C CA . PHE A 1 254 ? 32.377 20.216 -58.127 1.00 93.25 254 PHE A CA 1
ATOM 2009 C C . PHE A 1 254 ? 32.501 20.377 -59.642 1.00 93.25 254 PHE A C 1
ATOM 2011 O O . PHE A 1 254 ? 33.174 21.300 -60.085 1.00 93.25 254 PHE A O 1
ATOM 2018 N N . LEU A 1 255 ? 31.866 19.522 -60.446 1.00 91.75 255 LEU A N 1
ATOM 2019 C CA . LEU A 1 255 ? 31.971 19.597 -61.908 1.00 91.75 255 LEU A CA 1
ATOM 2020 C C . LEU A 1 255 ? 30.862 20.443 -62.543 1.00 91.75 255 LEU A C 1
ATOM 2022 O O . LEU A 1 255 ? 31.106 21.170 -63.504 1.00 91.75 255 LEU A O 1
ATOM 2026 N N . ILE A 1 256 ? 29.635 20.349 -62.025 1.00 84.69 256 ILE A N 1
ATOM 2027 C CA . ILE A 1 256 ? 28.451 20.908 -62.691 1.00 84.69 256 ILE A CA 1
ATOM 2028 C C . ILE A 1 256 ? 28.092 22.295 -62.142 1.00 84.69 256 ILE A C 1
ATOM 2030 O O . ILE A 1 256 ? 27.692 23.168 -62.905 1.00 84.69 256 ILE A O 1
ATOM 2034 N N . LEU A 1 257 ? 28.264 22.559 -60.841 1.00 79.12 257 LEU A N 1
ATOM 2035 C CA . LEU A 1 257 ? 27.990 23.904 -60.313 1.00 79.12 257 LEU A CA 1
ATOM 2036 C C . LEU A 1 257 ? 28.843 25.021 -60.945 1.00 79.12 257 LEU A C 1
ATOM 2038 O O . LEU A 1 257 ? 28.245 26.036 -61.303 1.00 79.12 257 LEU A O 1
ATOM 2042 N N . PRO A 1 258 ? 30.176 24.893 -61.118 1.00 80.69 258 PRO A N 1
ATOM 2043 C CA . PRO A 1 258 ? 30.959 25.982 -61.705 1.00 80.69 258 PRO A CA 1
ATOM 2044 C C . PRO A 1 258 ? 30.581 26.247 -63.168 1.00 80.69 258 PRO A C 1
ATOM 2046 O O . PRO A 1 258 ? 30.489 27.400 -63.578 1.00 80.69 258 PRO A O 1
ATOM 2049 N N . THR A 1 259 ? 30.253 25.205 -63.939 1.00 77.06 259 THR A N 1
ATOM 2050 C CA . THR A 1 259 ? 29.802 25.364 -65.332 1.00 77.06 259 THR A CA 1
ATOM 2051 C C . THR A 1 259 ? 28.428 26.034 -65.429 1.00 77.06 259 THR A C 1
ATOM 2053 O O . THR A 1 259 ? 28.204 26.854 -66.318 1.00 77.06 259 THR A O 1
ATOM 2056 N N . ILE A 1 260 ? 27.517 25.766 -64.487 1.00 76.44 260 ILE A N 1
ATOM 2057 C CA . ILE A 1 260 ? 26.233 26.479 -64.402 1.00 76.44 260 ILE A CA 1
ATOM 2058 C C . ILE A 1 260 ? 26.430 27.942 -63.971 1.00 76.44 260 ILE A C 1
ATOM 2060 O O . ILE A 1 260 ? 25.740 28.819 -64.488 1.00 76.44 260 ILE A O 1
ATOM 2064 N N . GLN A 1 261 ? 27.361 28.233 -63.056 1.00 71.38 261 GLN A N 1
ATOM 2065 C CA . GLN A 1 261 ? 27.636 29.608 -62.623 1.00 71.38 261 GLN A CA 1
ATOM 2066 C C . GLN A 1 261 ? 28.151 30.484 -63.771 1.00 71.38 261 GLN A C 1
ATOM 2068 O O . GLN A 1 261 ? 27.661 31.600 -63.935 1.00 71.38 261 GLN A O 1
ATOM 2073 N N . GLU A 1 262 ? 29.051 29.977 -64.616 1.00 68.62 262 GLU A N 1
ATOM 2074 C CA . GLU A 1 262 ? 29.516 30.729 -65.791 1.00 68.62 262 GLU A CA 1
ATOM 2075 C C . GLU A 1 262 ? 28.397 30.976 -66.819 1.00 68.62 262 GLU A C 1
ATOM 2077 O O . GLU A 1 262 ? 28.285 32.076 -67.361 1.00 68.62 262 GLU A O 1
ATOM 2082 N N . LEU A 1 263 ? 27.496 30.007 -67.023 1.00 65.12 263 LEU A N 1
ATOM 2083 C CA . LEU A 1 263 ? 26.313 30.169 -67.882 1.00 65.12 263 LEU A CA 1
ATOM 2084 C C . LEU A 1 263 ? 25.316 31.217 -67.356 1.00 65.12 263 LEU A C 1
ATOM 2086 O O . LEU A 1 263 ? 24.680 31.913 -68.150 1.00 65.12 263 LEU A O 1
ATOM 2090 N N . PHE A 1 264 ? 25.175 31.356 -66.035 1.00 57.44 264 PHE A N 1
ATOM 2091 C CA . PHE A 1 264 ? 24.328 32.394 -65.438 1.00 57.44 264 PHE A CA 1
ATOM 2092 C C . PHE A 1 264 ? 24.965 33.789 -65.512 1.00 57.44 264 PHE A C 1
ATOM 2094 O O . PHE A 1 264 ? 24.249 34.758 -65.764 1.00 57.44 264 PHE A O 1
ATOM 2101 N N . ILE A 1 265 ? 26.288 33.901 -65.356 1.00 57.59 265 ILE A N 1
ATOM 2102 C CA . ILE A 1 265 ? 27.003 35.184 -65.475 1.00 57.59 265 ILE A CA 1
ATOM 2103 C C . ILE A 1 265 ? 26.935 35.709 -66.921 1.00 57.59 265 ILE A C 1
ATOM 2105 O O . ILE A 1 265 ? 26.648 36.886 -67.127 1.00 57.59 265 ILE A O 1
ATOM 2109 N N . LEU A 1 266 ? 27.062 34.836 -67.927 1.00 55.38 266 LEU A N 1
ATOM 2110 C CA . LEU A 1 266 ? 26.961 35.214 -69.347 1.00 55.38 266 LEU A CA 1
ATOM 2111 C C . LEU A 1 266 ? 25.568 35.711 -69.781 1.00 55.38 266 LEU A C 1
ATOM 2113 O O . LEU A 1 266 ? 25.461 36.450 -70.759 1.00 55.38 266 LEU A O 1
ATOM 2117 N N . ASN A 1 267 ? 24.499 35.336 -69.073 1.00 52.06 267 ASN A N 1
ATOM 2118 C CA . ASN A 1 267 ? 23.144 35.826 -69.358 1.00 52.06 267 ASN A CA 1
ATOM 2119 C C . ASN A 1 267 ? 22.756 37.069 -68.542 1.00 52.06 267 ASN A C 1
ATOM 2121 O O . ASN A 1 267 ? 21.851 37.795 -68.955 1.00 52.06 267 ASN A O 1
ATOM 2125 N N . ALA A 1 268 ? 23.431 37.347 -67.423 1.00 48.47 268 ALA A N 1
ATOM 2126 C CA . ALA A 1 268 ? 23.161 38.535 -66.612 1.00 48.47 268 ALA A CA 1
ATOM 2127 C C . ALA A 1 268 ? 23.596 39.839 -67.313 1.00 48.47 268 ALA A C 1
ATOM 2129 O O . ALA A 1 268 ? 22.897 40.843 -67.196 1.00 48.47 268 ALA A O 1
ATOM 2130 N N . ASP A 1 269 ? 24.650 39.804 -68.138 1.00 48.06 269 ASP A N 1
ATOM 2131 C CA . ASP A 1 269 ? 25.113 40.962 -68.929 1.00 48.06 269 ASP A CA 1
ATOM 2132 C C . ASP A 1 269 ? 24.161 41.370 -70.071 1.00 48.06 269 ASP A C 1
ATOM 2134 O O . ASP A 1 269 ? 24.312 42.439 -70.664 1.00 48.06 269 ASP A O 1
ATOM 2138 N N . ARG A 1 270 ? 23.140 40.559 -70.389 1.00 47.59 270 ARG A N 1
ATOM 2139 C CA . ARG A 1 270 ? 22.106 40.914 -71.381 1.00 47.59 270 ARG A CA 1
ATOM 2140 C C . ARG A 1 270 ? 20.835 41.500 -70.783 1.00 47.59 270 ARG A C 1
ATOM 2142 O O . ARG A 1 270 ? 19.949 41.894 -71.541 1.00 47.59 270 ARG A O 1
ATOM 2149 N N . ILE A 1 271 ? 20.730 41.598 -69.461 1.00 45.34 271 ILE A N 1
ATOM 2150 C CA . ILE A 1 271 ? 19.558 42.185 -68.813 1.00 45.34 271 ILE A CA 1
ATOM 2151 C C . ILE A 1 271 ? 19.949 43.561 -68.275 1.00 45.34 271 ILE A C 1
ATOM 2153 O O . ILE A 1 271 ? 20.300 43.740 -67.113 1.00 45.34 271 ILE A O 1
ATOM 2157 N N . ASN A 1 272 ? 19.883 44.547 -69.168 1.00 45.62 272 ASN A N 1
ATOM 2158 C CA . ASN A 1 272 ? 20.053 45.961 -68.863 1.00 45.62 272 ASN A CA 1
ATOM 2159 C C . ASN A 1 272 ? 18.867 46.429 -67.989 1.00 45.62 272 ASN A C 1
ATOM 2161 O O . ASN A 1 272 ? 17.834 46.865 -68.490 1.00 45.62 272 ASN A O 1
ATOM 2165 N N . LEU A 1 273 ? 18.982 46.269 -66.669 1.00 47.03 273 LEU A N 1
ATOM 2166 C CA . LEU A 1 273 ? 17.966 46.620 -65.661 1.00 47.03 273 LEU A CA 1
ATOM 2167 C C . LEU A 1 273 ? 17.987 48.115 -65.297 1.00 47.03 273 LEU A C 1
ATOM 2169 O O . LEU A 1 273 ? 17.793 48.478 -64.138 1.00 47.03 273 LEU A O 1
ATOM 2173 N N . ASN A 1 274 ? 18.222 48.990 -66.279 1.00 46.66 274 ASN A N 1
ATOM 2174 C CA . ASN A 1 274 ? 18.353 50.427 -66.039 1.00 46.66 274 ASN A CA 1
ATOM 2175 C C . ASN A 1 274 ? 17.095 51.260 -66.322 1.00 46.66 274 ASN A C 1
ATOM 2177 O O . ASN A 1 274 ? 17.149 52.468 -66.152 1.00 46.66 274 ASN A O 1
ATOM 2181 N N . ASP A 1 275 ? 15.956 50.650 -66.664 1.00 47.56 275 ASP A N 1
ATOM 2182 C CA . ASP A 1 275 ? 14.702 51.390 -66.875 1.00 47.56 275 ASP A CA 1
ATOM 2183 C C . ASP A 1 275 ? 13.486 50.672 -66.273 1.00 47.56 275 ASP A C 1
ATOM 2185 O O . ASP A 1 275 ? 12.666 50.083 -66.976 1.00 47.56 275 ASP A O 1
ATOM 2189 N N . GLN A 1 276 ? 13.330 50.752 -64.948 1.00 38.09 276 GLN A N 1
ATOM 2190 C CA . GLN A 1 276 ? 12.008 50.701 -64.313 1.00 38.09 276 GLN A CA 1
ATOM 2191 C C . GLN A 1 276 ? 11.992 51.562 -63.034 1.00 38.09 276 GLN A C 1
ATOM 2193 O O . GLN A 1 276 ? 12.838 51.379 -62.152 1.00 38.09 276 GLN A O 1
ATOM 2198 N N . PRO A 1 277 ? 11.025 52.485 -62.878 1.00 41.19 277 PRO A N 1
ATOM 2199 C CA . PRO A 1 277 ? 10.847 53.237 -61.645 1.00 41.19 277 PRO A CA 1
ATOM 2200 C C . PRO A 1 277 ? 10.421 52.304 -60.507 1.00 41.19 277 PRO A C 1
ATOM 2202 O O . PRO A 1 277 ? 9.510 51.486 -60.649 1.00 41.19 277 PRO A O 1
ATOM 2205 N N . ARG A 1 278 ? 11.074 52.458 -59.348 1.00 39.09 278 ARG A N 1
ATOM 2206 C CA . ARG A 1 278 ? 10.746 51.768 -58.093 1.00 39.09 278 ARG A CA 1
ATOM 2207 C C . ARG A 1 278 ? 9.280 52.011 -57.730 1.00 39.09 278 ARG A C 1
ATOM 2209 O O . ARG A 1 278 ? 8.942 53.028 -57.132 1.00 39.09 278 ARG A O 1
ATOM 2216 N N . SER A 1 279 ? 8.414 51.064 -58.070 1.00 38.56 279 SER A N 1
ATOM 2217 C CA . SER A 1 279 ? 7.081 50.976 -57.481 1.00 38.56 279 SER A CA 1
ATOM 2218 C C . SER A 1 279 ? 7.219 50.288 -56.118 1.00 38.56 279 SER A C 1
ATOM 2220 O O . SER A 1 279 ? 7.949 49.297 -56.020 1.00 38.56 279 SER A O 1
ATOM 2222 N N . PRO A 1 280 ? 6.561 50.771 -55.051 1.00 36.00 280 PRO A N 1
ATOM 2223 C CA . PRO A 1 280 ? 6.567 50.077 -53.772 1.00 36.00 280 PRO A CA 1
ATOM 2224 C C . PRO A 1 280 ? 5.923 48.700 -53.956 1.00 36.00 280 PRO A C 1
ATOM 2226 O O . PRO A 1 280 ? 4.768 48.593 -54.368 1.00 36.00 280 PRO A O 1
ATOM 2229 N N . LEU A 1 281 ? 6.690 47.648 -53.666 1.00 30.95 281 LEU A N 1
ATOM 2230 C CA . LEU A 1 281 ? 6.221 46.267 -53.607 1.00 30.95 281 LEU A CA 1
ATOM 2231 C C . LEU A 1 281 ? 5.108 46.165 -52.559 1.00 30.95 281 LEU A C 1
ATOM 2233 O O . LEU A 1 281 ? 5.348 45.983 -51.367 1.00 30.95 281 LEU A O 1
ATOM 2237 N N . ARG A 1 282 ? 3.863 46.293 -53.015 1.00 37.12 282 ARG A N 1
ATOM 2238 C CA . ARG A 1 282 ? 2.677 45.939 -52.248 1.00 37.12 282 ARG A CA 1
ATOM 2239 C C . ARG A 1 282 ? 2.584 44.417 -52.297 1.00 37.12 282 ARG A C 1
ATOM 2241 O O . ARG A 1 282 ? 2.081 43.850 -53.261 1.00 37.12 282 ARG A O 1
ATOM 2248 N N . ILE A 1 283 ? 3.154 43.754 -51.295 1.00 33.84 283 ILE A N 1
ATOM 2249 C CA . ILE A 1 283 ? 3.016 42.307 -51.133 1.00 33.84 283 ILE A CA 1
ATOM 2250 C C . ILE A 1 283 ? 1.533 42.037 -50.866 1.00 33.84 283 ILE A C 1
ATOM 2252 O O . ILE A 1 283 ? 1.015 42.355 -49.795 1.00 33.84 283 ILE A O 1
ATOM 2256 N N . GLU A 1 284 ? 0.827 41.490 -51.854 1.00 36.19 284 GLU A N 1
ATOM 2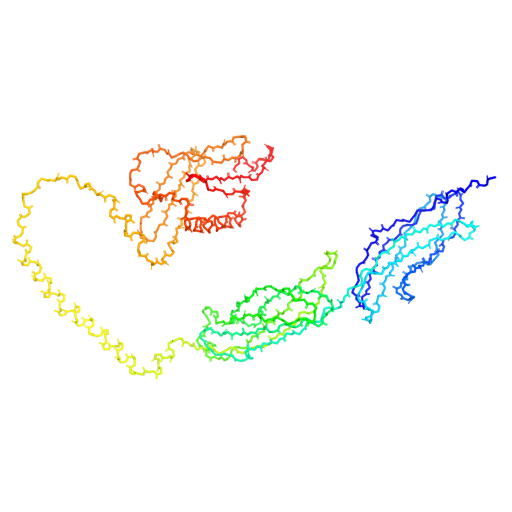257 C CA . GLU A 1 284 ? -0.526 40.983 -51.656 1.00 36.19 284 GLU A CA 1
ATOM 2258 C C . GLU A 1 284 ? -0.477 39.810 -50.671 1.00 36.19 284 GLU A C 1
ATOM 2260 O O . GLU A 1 284 ? -0.092 38.684 -50.990 1.00 36.19 284 GLU A O 1
ATOM 2265 N N . GLN A 1 285 ? -0.909 40.095 -49.446 1.00 38.94 285 GLN A N 1
ATOM 2266 C CA . GLN A 1 285 ? -0.977 39.202 -48.288 1.00 38.94 285 GLN A CA 1
ATOM 2267 C C . GLN A 1 285 ? -1.814 37.924 -48.526 1.00 38.94 285 GLN A C 1
ATOM 2269 O O . GLN A 1 285 ? -1.789 36.996 -47.720 1.00 38.94 285 GLN A O 1
ATOM 2274 N N . LYS A 1 286 ? -2.546 37.851 -49.645 1.00 38.31 286 LYS A N 1
ATOM 2275 C CA . LYS A 1 286 ? -3.498 36.779 -49.955 1.00 38.31 286 LYS A CA 1
ATOM 2276 C C . LYS A 1 286 ? -2.819 35.448 -50.310 1.00 38.31 286 LYS A C 1
ATOM 2278 O O . LYS A 1 286 ? -3.312 34.400 -49.922 1.00 38.31 286 LYS A O 1
ATOM 2283 N N . SER A 1 287 ? -1.644 35.472 -50.947 1.00 40.31 287 SER A N 1
ATOM 2284 C CA . SER A 1 287 ? -0.954 34.244 -51.399 1.00 40.31 287 SER A CA 1
ATOM 2285 C C . SER A 1 287 ? -0.200 33.500 -50.280 1.00 40.31 287 SER A C 1
ATOM 2287 O O . SER A 1 287 ? 0.034 32.295 -50.373 1.00 40.31 287 SER A O 1
ATOM 2289 N N . PHE A 1 288 ? 0.147 34.188 -49.188 1.00 36.22 288 PHE A N 1
ATOM 2290 C CA . PHE A 1 288 ? 0.865 33.581 -48.061 1.00 36.22 288 PHE A CA 1
ATOM 2291 C C . PHE A 1 288 ? -0.065 32.758 -47.150 1.00 36.22 288 PHE A C 1
ATOM 2293 O O . PHE A 1 288 ? 0.313 31.684 -46.686 1.00 36.22 288 PHE A O 1
ATOM 2300 N N . SER A 1 289 ? -1.307 33.224 -46.970 1.00 41.81 289 SER A N 1
ATOM 2301 C CA . SER A 1 289 ? -2.389 32.506 -46.275 1.00 41.81 289 SER A CA 1
ATOM 2302 C C . SER A 1 289 ? -2.670 31.137 -46.906 1.00 41.81 289 SER A C 1
ATOM 2304 O O . SER A 1 289 ? -2.741 30.126 -46.206 1.00 41.81 289 SER A O 1
ATOM 2306 N N . ASP A 1 290 ? -2.751 31.092 -48.236 1.00 43.88 290 ASP A N 1
ATOM 2307 C CA . ASP A 1 290 ? -3.144 29.881 -48.966 1.00 43.88 290 ASP A CA 1
ATOM 2308 C C . ASP A 1 290 ? -2.041 28.809 -48.983 1.00 43.88 290 ASP A C 1
ATOM 2310 O O . ASP A 1 290 ? -2.328 27.614 -49.085 1.00 43.88 290 ASP A O 1
ATOM 2314 N N . ARG A 1 291 ? -0.770 29.203 -48.812 1.00 41.09 291 ARG A N 1
ATOM 2315 C CA . ARG A 1 291 ? 0.356 28.259 -48.672 1.00 41.09 291 ARG A CA 1
ATOM 2316 C C . ARG A 1 291 ? 0.446 27.646 -47.273 1.00 41.09 291 ARG A C 1
ATOM 2318 O O . ARG A 1 291 ? 0.863 26.502 -47.142 1.00 41.09 291 ARG A O 1
ATOM 2325 N N . LEU A 1 292 ? -0.001 28.359 -46.239 1.00 42.03 292 LEU A N 1
ATOM 2326 C CA . LEU A 1 292 ? 0.014 27.878 -44.851 1.00 42.03 292 LEU A CA 1
ATOM 2327 C C . LEU A 1 292 ? -1.073 26.834 -44.553 1.00 42.03 292 LEU A C 1
ATOM 2329 O O . LEU A 1 292 ? -0.914 26.044 -43.625 1.00 42.03 292 LEU A O 1
ATOM 2333 N N . GLN A 1 293 ? -2.161 26.803 -45.329 1.00 46.84 293 GLN A N 1
ATOM 2334 C CA . GLN A 1 293 ? -3.247 25.837 -45.127 1.00 46.84 293 GLN A CA 1
ATOM 2335 C C . GLN A 1 293 ? -2.968 24.443 -45.710 1.00 46.84 293 GLN A C 1
ATOM 2337 O O . GLN A 1 293 ? -3.563 23.477 -45.236 1.00 46.84 293 GLN A O 1
ATOM 2342 N N . ASN A 1 294 ? -2.066 24.316 -46.689 1.00 41.91 294 ASN A N 1
ATOM 2343 C CA . ASN A 1 294 ? -1.898 23.070 -47.451 1.00 41.91 294 ASN A CA 1
ATOM 2344 C C . ASN A 1 294 ? -0.610 22.285 -47.153 1.00 41.91 294 ASN A C 1
ATOM 2346 O O . ASN A 1 294 ? -0.539 21.108 -47.505 1.00 41.91 294 ASN A O 1
ATOM 2350 N N . ASP A 1 295 ? 0.367 22.865 -46.450 1.00 36.22 295 ASP A N 1
ATOM 2351 C CA . ASP A 1 295 ? 1.576 22.139 -46.048 1.00 36.22 295 ASP A CA 1
ATOM 2352 C C . ASP A 1 295 ? 1.415 21.484 -44.669 1.00 36.22 295 ASP A C 1
ATOM 2354 O O . ASP A 1 295 ? 1.588 22.084 -43.606 1.00 36.22 295 ASP A O 1
ATOM 2358 N N . ILE A 1 296 ? 1.115 20.185 -44.691 1.00 42.06 296 ILE A N 1
ATOM 2359 C CA . ILE A 1 296 ? 1.189 19.306 -43.523 1.00 42.06 296 ILE A CA 1
ATOM 2360 C C . ILE A 1 296 ? 2.670 19.029 -43.240 1.00 42.06 296 ILE A C 1
ATOM 2362 O O . ILE A 1 296 ? 3.223 18.023 -43.680 1.00 42.06 296 ILE A O 1
ATOM 2366 N N . ASN A 1 297 ? 3.330 19.908 -42.483 1.00 33.44 297 ASN A N 1
ATOM 2367 C CA . ASN A 1 297 ? 4.640 19.598 -41.915 1.00 33.44 297 ASN A CA 1
ATOM 2368 C C . ASN A 1 297 ? 4.752 20.106 -40.463 1.00 33.44 297 ASN A C 1
ATOM 2370 O O . ASN A 1 297 ? 4.785 21.315 -40.228 1.00 33.44 297 ASN A O 1
ATOM 2374 N N . PRO A 1 298 ? 4.787 19.221 -39.447 1.00 41.09 298 PRO A N 1
ATOM 2375 C CA . PRO A 1 298 ? 4.743 19.618 -38.050 1.00 41.09 298 PRO A CA 1
ATOM 2376 C C . PRO A 1 298 ? 6.161 19.861 -37.524 1.00 41.09 298 PRO A C 1
ATOM 2378 O O . PRO A 1 298 ? 6.671 19.098 -36.702 1.00 41.09 298 PRO A O 1
ATOM 2381 N N . LEU A 1 299 ? 6.807 20.943 -37.954 1.00 32.75 299 LEU A N 1
ATOM 2382 C CA . LEU A 1 299 ? 7.914 21.491 -37.175 1.00 32.75 299 LEU A CA 1
ATOM 2383 C C . LEU A 1 299 ? 7.306 22.298 -36.032 1.00 32.75 299 LEU A C 1
ATOM 2385 O O . LEU A 1 299 ? 6.889 23.441 -36.190 1.00 32.75 299 LEU A O 1
ATOM 2389 N N . ALA A 1 300 ? 7.214 21.662 -34.866 1.00 38.19 300 ALA A N 1
ATOM 2390 C CA . ALA A 1 300 ? 6.921 22.345 -33.618 1.00 38.19 300 ALA A CA 1
ATOM 2391 C C . ALA A 1 300 ? 7.996 23.419 -33.388 1.00 38.19 300 ALA A C 1
ATOM 2393 O O . ALA A 1 300 ? 9.087 23.123 -32.904 1.00 38.19 300 ALA A O 1
ATOM 2394 N N . ALA A 1 301 ? 7.694 24.658 -33.770 1.00 40.81 301 ALA A N 1
ATOM 2395 C CA . ALA A 1 301 ? 8.518 25.808 -33.460 1.00 40.81 301 ALA A CA 1
ATOM 2396 C C . ALA A 1 301 ? 8.545 25.969 -31.934 1.00 40.81 301 ALA A C 1
ATOM 2398 O O . ALA A 1 301 ? 7.531 26.257 -31.295 1.00 40.81 301 ALA A O 1
ATOM 2399 N N . PHE A 1 302 ? 9.702 25.718 -31.330 1.00 44.59 302 PHE A N 1
ATOM 2400 C CA . PHE A 1 302 ? 9.930 26.034 -29.928 1.00 44.59 302 PHE A CA 1
ATOM 2401 C C . PHE A 1 302 ? 10.147 27.541 -29.834 1.00 44.59 302 PHE A C 1
ATOM 2403 O O . PHE A 1 302 ? 11.213 28.039 -30.181 1.00 44.59 302 PHE A O 1
ATOM 2410 N N . MET A 1 303 ? 9.119 28.263 -29.402 1.00 49.78 303 MET A N 1
ATOM 2411 C CA . MET A 1 303 ? 9.214 29.686 -29.101 1.00 49.78 303 MET A CA 1
ATOM 2412 C C . MET A 1 303 ? 9.675 29.842 -27.653 1.00 49.78 303 MET A C 1
ATOM 2414 O O . MET A 1 303 ? 9.058 29.280 -26.743 1.00 49.78 303 MET A O 1
ATOM 2418 N N . ARG A 1 304 ? 10.766 30.579 -27.429 1.00 54.91 304 ARG A N 1
ATOM 2419 C CA . ARG A 1 304 ? 11.182 30.971 -26.077 1.00 54.91 304 ARG A CA 1
ATOM 2420 C C . ARG A 1 304 ? 10.710 32.395 -25.830 1.00 54.91 304 ARG A C 1
ATOM 2422 O O . ARG A 1 304 ? 11.111 33.306 -26.548 1.00 54.91 304 ARG A O 1
ATOM 2429 N N . ILE A 1 305 ? 9.871 32.561 -24.814 1.00 65.00 305 ILE A N 1
ATOM 2430 C CA . ILE A 1 305 ? 9.410 33.868 -24.345 1.00 65.00 305 ILE A CA 1
ATOM 2431 C C . ILE A 1 305 ? 10.251 34.231 -23.126 1.00 65.00 305 ILE A C 1
ATOM 2433 O O . ILE A 1 305 ? 10.308 33.456 -22.170 1.00 65.00 305 ILE A O 1
ATOM 2437 N N . SER A 1 306 ? 10.925 35.375 -23.173 1.00 63.62 306 SER A N 1
ATOM 2438 C CA . SER A 1 306 ? 11.583 35.973 -22.013 1.00 63.62 306 SER A CA 1
ATOM 2439 C C . SER A 1 306 ? 10.831 37.237 -21.637 1.00 63.62 306 SER A C 1
ATOM 2441 O O . SER A 1 306 ? 10.582 38.077 -22.497 1.00 63.62 306 SER A O 1
ATOM 2443 N N . VAL A 1 307 ? 10.466 37.364 -20.366 1.00 70.56 307 VAL A N 1
ATOM 2444 C CA . VAL A 1 307 ? 9.810 38.560 -19.833 1.00 70.56 307 VAL A CA 1
ATOM 2445 C C . VAL A 1 307 ? 10.749 39.168 -18.806 1.00 70.56 307 VAL A C 1
ATOM 2447 O O . VAL A 1 307 ? 11.118 38.498 -17.843 1.00 70.56 307 VAL A O 1
ATOM 2450 N N . THR A 1 308 ? 11.153 40.414 -19.031 1.00 69.31 308 THR A N 1
ATOM 2451 C CA . THR A 1 308 ? 12.052 41.152 -18.144 1.00 69.31 308 THR A CA 1
ATOM 2452 C C . THR A 1 308 ? 11.313 42.364 -17.594 1.00 69.31 308 THR A C 1
ATOM 2454 O O . THR A 1 308 ? 10.787 43.174 -18.360 1.00 69.31 308 THR A O 1
ATOM 2457 N N . PHE A 1 309 ? 11.271 42.482 -16.268 1.00 64.19 309 PHE A N 1
ATOM 2458 C CA . PHE A 1 309 ? 10.641 43.595 -15.562 1.00 64.19 309 PHE A CA 1
ATOM 2459 C C . PHE A 1 309 ? 11.704 44.629 -15.186 1.00 64.19 309 PHE A C 1
ATOM 2461 O O . PHE A 1 309 ? 12.766 44.266 -14.682 1.00 64.19 309 PHE A O 1
ATOM 2468 N N . SER A 1 310 ? 11.428 45.907 -15.447 1.00 67.06 310 SER A N 1
ATOM 2469 C CA . SER A 1 310 ? 12.244 47.024 -14.969 1.00 67.06 310 SER A CA 1
ATOM 2470 C C . SER A 1 310 ? 11.518 47.715 -13.816 1.00 67.06 310 SER A C 1
ATOM 2472 O O . SER A 1 310 ? 10.474 48.336 -14.024 1.00 67.06 310 SER A O 1
ATOM 2474 N N . GLU A 1 311 ? 12.065 47.591 -12.604 1.00 56.00 311 GLU A N 1
ATOM 2475 C CA . GLU A 1 311 ? 11.479 48.163 -11.379 1.00 56.00 311 GLU A CA 1
ATOM 2476 C C . GLU A 1 311 ? 11.467 49.696 -11.383 1.00 56.00 311 GLU A C 1
ATOM 2478 O O . GLU A 1 311 ? 10.547 50.304 -10.845 1.00 56.00 311 GLU A O 1
ATOM 2483 N N . THR A 1 312 ? 12.452 50.334 -12.018 1.00 60.72 312 THR A N 1
ATOM 2484 C CA . THR A 1 312 ? 12.584 51.798 -12.031 1.00 60.72 312 THR A CA 1
ATOM 2485 C C . THR A 1 312 ? 11.528 52.493 -12.887 1.00 60.72 312 THR A C 1
ATOM 2487 O O . THR A 1 312 ? 11.087 53.579 -12.523 1.00 60.72 312 THR A O 1
ATOM 2490 N N . ASP A 1 313 ? 11.073 51.854 -13.972 1.00 66.12 313 ASP A N 1
ATOM 2491 C CA . ASP A 1 313 ? 10.207 52.500 -14.971 1.00 66.12 313 ASP A CA 1
ATOM 2492 C C . ASP A 1 313 ? 8.799 51.885 -15.067 1.00 66.12 313 ASP A C 1
ATOM 2494 O O . ASP A 1 313 ? 7.998 52.317 -15.898 1.00 66.12 313 ASP A O 1
ATOM 2498 N N . GLN A 1 314 ? 8.492 50.859 -14.259 1.00 68.25 314 GLN A N 1
ATOM 2499 C CA . GLN A 1 314 ? 7.262 50.050 -14.363 1.00 68.25 314 GLN A CA 1
ATOM 2500 C C . GLN A 1 314 ? 6.998 49.530 -15.790 1.00 68.25 314 GLN A C 1
ATOM 2502 O O . GLN A 1 314 ? 5.855 49.367 -16.229 1.00 68.25 314 GLN A O 1
ATOM 2507 N N . LYS A 1 315 ? 8.073 49.274 -16.541 1.00 67.56 315 LYS A N 1
ATOM 2508 C CA . LYS A 1 315 ? 8.012 48.771 -17.914 1.00 67.56 315 LYS A CA 1
ATOM 2509 C C . LYS A 1 315 ? 8.346 47.295 -17.961 1.00 67.56 315 LYS A C 1
ATOM 2511 O O . LYS A 1 315 ? 9.235 46.803 -17.262 1.00 67.56 315 LYS A O 1
ATOM 2516 N N . VAL A 1 316 ? 7.655 46.599 -18.851 1.00 67.56 316 VAL A N 1
ATOM 2517 C CA . VAL A 1 316 ? 7.888 45.188 -19.133 1.00 67.56 316 VAL A CA 1
ATOM 2518 C C . VAL A 1 316 ? 8.398 45.057 -20.553 1.00 67.56 316 VAL A C 1
ATOM 2520 O O . VAL A 1 316 ? 7.802 45.584 -21.495 1.00 67.56 316 VAL A O 1
ATOM 2523 N N . LYS A 1 317 ? 9.521 44.354 -20.697 1.00 71.88 317 LYS A N 1
ATOM 2524 C CA . LYS A 1 317 ? 10.081 43.977 -21.988 1.00 71.88 317 LYS A CA 1
ATOM 2525 C C . LYS A 1 317 ? 9.811 42.498 -22.229 1.00 71.88 317 LYS A C 1
ATOM 2527 O O . LYS A 1 317 ? 10.240 41.652 -21.445 1.00 71.88 317 LYS A O 1
ATOM 2532 N N . ILE A 1 318 ? 9.106 42.190 -23.309 1.00 69.06 318 ILE A N 1
ATOM 2533 C CA . ILE A 1 318 ? 8.846 40.823 -23.752 1.00 69.06 318 ILE A CA 1
ATOM 2534 C C . ILE A 1 318 ? 9.712 40.573 -24.981 1.00 69.06 318 ILE A C 1
ATOM 2536 O O . ILE A 1 318 ? 9.550 41.243 -25.999 1.00 69.06 318 ILE A O 1
ATOM 2540 N N . THR A 1 319 ? 10.616 39.602 -24.885 1.00 66.62 319 THR A N 1
ATOM 2541 C CA . THR A 1 319 ? 11.470 39.173 -25.994 1.00 66.62 319 THR A CA 1
ATOM 2542 C C . THR A 1 319 ? 11.060 37.780 -26.449 1.00 66.62 319 THR A C 1
ATOM 2544 O O . THR A 1 319 ? 11.042 36.827 -25.660 1.00 66.62 319 THR A O 1
ATOM 2547 N N . LEU A 1 320 ? 10.766 37.650 -27.739 1.00 62.00 320 LEU A N 1
ATOM 2548 C CA . LEU A 1 320 ? 10.373 36.395 -28.374 1.00 62.00 320 LEU A CA 1
ATOM 2549 C C . LEU A 1 320 ? 11.508 35.895 -29.265 1.00 62.00 320 LEU A C 1
ATOM 2551 O O . LEU A 1 320 ? 11.933 36.596 -30.178 1.00 62.00 320 LEU A O 1
ATOM 2555 N N . TRP A 1 321 ? 11.982 34.675 -29.007 1.00 55.16 321 TRP A N 1
ATOM 2556 C CA . TRP A 1 321 ? 13.055 34.045 -29.780 1.00 55.16 321 TRP A CA 1
ATOM 2557 C C . TRP A 1 321 ? 12.513 32.908 -30.649 1.00 55.16 321 TRP A C 1
ATOM 2559 O O . TRP A 1 321 ? 11.942 31.941 -30.128 1.00 55.16 321 TRP A O 1
ATOM 2569 N N . GLY A 1 322 ? 12.738 33.008 -31.963 1.00 55.50 322 GLY A N 1
ATOM 2570 C CA . GLY A 1 322 ? 12.577 31.918 -32.929 1.00 55.50 322 GLY A CA 1
ATOM 2571 C C . GLY A 1 322 ? 13.928 31.327 -33.351 1.00 55.50 322 GLY A C 1
ATOM 2572 O O . GLY A 1 322 ? 14.958 31.999 -33.285 1.00 55.50 322 GLY A O 1
ATOM 2573 N N . MET A 1 323 ? 13.956 30.061 -33.787 1.00 46.00 323 MET A N 1
ATOM 2574 C CA . MET A 1 323 ? 15.175 29.483 -34.368 1.00 46.00 323 MET A CA 1
ATOM 2575 C C . MET A 1 323 ? 15.462 30.141 -35.720 1.00 46.00 323 MET A C 1
ATOM 2577 O O . MET A 1 323 ? 14.846 29.803 -36.724 1.00 46.00 323 MET A O 1
ATOM 2581 N N . GLY A 1 324 ? 16.396 31.090 -35.705 1.00 51.69 324 GLY A N 1
ATOM 2582 C CA . GLY A 1 324 ? 16.846 31.827 -36.882 1.00 51.69 324 GLY A CA 1
ATOM 2583 C C . GLY A 1 324 ? 17.026 33.313 -36.601 1.00 51.69 324 GLY A C 1
ATOM 2584 O O . GLY A 1 324 ? 16.411 34.105 -37.287 1.00 51.69 324 GLY A O 1
ATOM 2585 N N . VAL A 1 325 ? 17.822 33.670 -35.581 1.00 45.41 325 VAL A N 1
ATOM 2586 C CA . VAL A 1 325 ? 18.397 35.007 -35.260 1.00 45.41 325 VAL A CA 1
ATOM 2587 C C . VAL A 1 325 ? 17.428 36.202 -35.128 1.00 45.41 325 VAL A C 1
ATOM 2589 O O . VAL A 1 325 ? 17.826 37.248 -34.628 1.00 45.41 325 VAL A O 1
ATOM 2592 N N . VAL A 1 326 ? 16.151 36.075 -35.479 1.00 54.59 326 VAL A N 1
ATOM 2593 C CA . VAL A 1 326 ? 15.178 37.158 -35.345 1.00 54.59 326 VAL A CA 1
ATOM 2594 C C . VAL A 1 326 ? 14.572 37.104 -33.945 1.00 54.59 326 VAL A C 1
ATOM 2596 O O . VAL A 1 326 ? 13.813 36.189 -33.611 1.00 54.59 326 VAL A O 1
ATOM 2599 N N . SER A 1 327 ? 14.939 38.079 -33.117 1.00 61.75 327 SER A N 1
ATOM 2600 C CA . SER A 1 327 ? 14.259 38.387 -31.861 1.00 61.75 327 SER A CA 1
ATOM 2601 C C . SER A 1 327 ? 13.367 39.605 -32.060 1.00 61.75 327 SER A C 1
ATOM 2603 O O . SER A 1 327 ? 13.836 40.627 -32.560 1.00 61.75 327 SER A O 1
ATOM 2605 N N . ALA A 1 328 ? 12.107 39.509 -31.644 1.00 68.69 328 ALA A N 1
ATOM 2606 C CA . ALA A 1 328 ? 11.226 40.667 -31.546 1.00 68.69 328 ALA A CA 1
ATOM 2607 C C . ALA A 1 328 ? 11.151 41.107 -30.083 1.00 68.69 328 ALA A C 1
ATOM 2609 O O . ALA A 1 328 ? 10.896 40.284 -29.198 1.00 68.69 328 ALA A O 1
ATOM 2610 N N . ASP A 1 329 ? 11.382 42.397 -29.856 1.00 68.00 329 ASP A N 1
ATOM 2611 C CA . ASP A 1 329 ? 11.297 43.034 -28.550 1.00 68.00 329 ASP A CA 1
ATOM 2612 C C . ASP A 1 329 ? 10.065 43.932 -28.504 1.00 68.00 329 ASP A C 1
ATOM 2614 O O . ASP A 1 329 ? 9.914 44.832 -29.326 1.00 68.00 329 ASP A O 1
ATOM 2618 N N . MET A 1 330 ? 9.205 43.714 -27.514 1.00 73.81 330 MET A N 1
ATOM 2619 C CA . MET A 1 330 ? 8.085 44.602 -27.219 1.00 73.81 330 MET A CA 1
ATOM 2620 C C . MET A 1 330 ? 8.276 45.214 -25.839 1.00 73.81 330 MET A C 1
ATOM 2622 O O . MET A 1 330 ? 8.457 44.492 -24.859 1.00 73.81 330 MET A O 1
ATOM 2626 N N . THR A 1 331 ? 8.223 46.541 -25.761 1.00 71.88 331 THR A N 1
ATOM 2627 C CA . THR A 1 331 ? 8.225 47.288 -24.500 1.00 71.88 331 THR A CA 1
ATOM 2628 C C . THR A 1 331 ? 6.871 47.938 -24.285 1.00 71.88 331 THR A C 1
ATOM 2630 O O . THR A 1 331 ? 6.276 48.485 -25.215 1.00 71.88 331 THR A O 1
ATOM 2633 N N . GLY A 1 332 ? 6.375 47.874 -23.058 1.00 80.25 332 GLY A N 1
ATOM 2634 C CA . GLY A 1 332 ? 5.103 48.478 -22.695 1.00 80.25 332 GLY A CA 1
ATOM 2635 C C . GLY A 1 332 ? 4.922 48.579 -21.191 1.00 80.25 332 GLY A C 1
ATOM 2636 O O . GLY A 1 332 ? 5.757 48.103 -20.415 1.00 80.25 332 GLY A O 1
ATOM 2637 N N . LYS A 1 333 ? 3.818 49.199 -20.787 1.00 72.62 333 LYS A N 1
ATOM 2638 C CA . LYS A 1 333 ? 3.405 49.310 -19.387 1.00 72.62 333 LYS A CA 1
ATOM 2639 C C . LYS A 1 333 ? 2.485 48.159 -19.012 1.00 72.62 333 LYS A C 1
ATOM 2641 O O . LYS A 1 333 ? 1.693 47.708 -19.840 1.00 72.62 333 LYS A O 1
ATOM 2646 N N . VAL A 1 334 ? 2.594 47.691 -17.771 1.00 68.31 334 VAL A N 1
ATOM 2647 C CA . VAL A 1 334 ? 1.650 46.726 -17.201 1.00 68.31 334 VAL A CA 1
ATOM 2648 C C . VAL A 1 334 ? 0.820 47.418 -16.137 1.00 68.31 334 VAL A C 1
ATOM 2650 O O . VAL A 1 334 ? 1.354 47.835 -15.115 1.00 68.31 334 VAL A O 1
ATOM 2653 N N . ASP A 1 335 ? -0.482 47.499 -16.377 1.00 65.00 335 ASP A N 1
ATOM 2654 C CA . ASP A 1 335 ? -1.456 48.017 -15.428 1.00 65.00 335 ASP A CA 1
ATOM 2655 C C . ASP A 1 335 ? -2.147 46.855 -14.708 1.00 65.00 335 ASP A C 1
ATOM 2657 O O . ASP A 1 335 ? -2.410 45.803 -15.294 1.00 65.00 335 ASP A O 1
ATOM 2661 N N . VAL A 1 336 ? -2.452 47.036 -13.423 1.00 60.34 336 VAL A N 1
ATOM 2662 C CA . VAL A 1 336 ? -3.194 46.049 -12.626 1.00 60.34 336 VAL A CA 1
ATOM 2663 C C . VAL A 1 336 ? -4.604 46.568 -12.405 1.00 60.34 336 VAL A C 1
ATOM 2665 O O . VAL A 1 336 ? -4.792 47.621 -11.795 1.00 60.34 336 VAL A O 1
ATOM 2668 N N 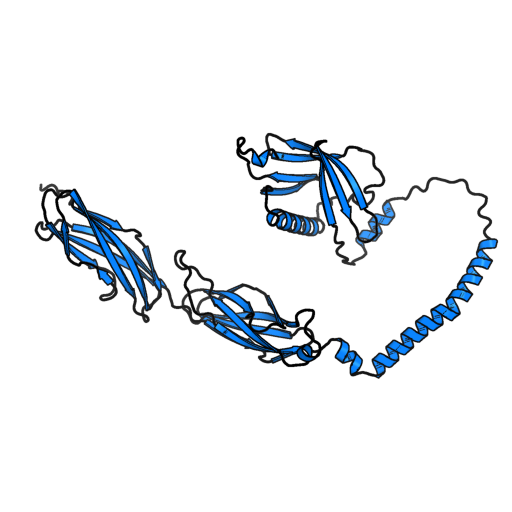. ASP A 1 337 ? -5.611 45.826 -12.860 1.00 61.34 337 ASP A N 1
ATOM 2669 C CA . ASP A 1 337 ? -6.989 46.123 -12.480 1.00 61.34 337 ASP A CA 1
ATOM 2670 C C . ASP A 1 337 ? -7.187 45.773 -11.005 1.00 61.34 337 ASP A C 1
ATOM 2672 O O . ASP A 1 337 ? -7.233 44.604 -10.618 1.00 61.34 337 ASP A O 1
ATOM 2676 N N . GLN A 1 338 ? -7.321 46.809 -10.179 1.00 54.56 338 GLN A N 1
ATOM 2677 C CA . GLN A 1 338 ? -7.414 46.690 -8.727 1.00 54.56 338 GLN A CA 1
ATOM 2678 C C . GLN A 1 338 ? -8.649 45.913 -8.250 1.00 54.56 338 GLN A C 1
ATOM 2680 O O . GLN A 1 338 ? -8.647 45.415 -7.128 1.00 54.56 338 GLN A O 1
ATOM 2685 N N . LYS A 1 339 ? -9.702 45.783 -9.072 1.00 48.91 339 LYS A N 1
ATOM 2686 C CA . LYS A 1 339 ? -10.910 45.035 -8.687 1.00 48.91 339 LYS A CA 1
ATOM 2687 C C . LYS A 1 339 ? -10.779 43.538 -8.934 1.00 48.91 339 LYS A C 1
ATOM 2689 O O . LYS A 1 339 ? -11.363 42.751 -8.195 1.00 48.91 339 LYS A O 1
ATOM 2694 N N . THR A 1 340 ? -10.055 43.147 -9.978 1.00 55.47 340 THR A N 1
ATOM 2695 C CA . THR A 1 340 ? -9.967 41.744 -10.414 1.00 55.47 340 THR A CA 1
ATOM 2696 C C . THR A 1 340 ? -8.596 41.117 -10.170 1.00 55.47 340 THR A C 1
ATOM 2698 O O . THR A 1 340 ? -8.467 39.896 -10.220 1.00 55.47 340 THR A O 1
ATOM 2701 N N . GLY A 1 341 ? -7.571 41.932 -9.901 1.00 50.09 341 GLY A N 1
ATOM 2702 C CA . GLY A 1 341 ? -6.178 41.498 -9.806 1.00 50.09 341 GLY A CA 1
ATOM 2703 C C . GLY A 1 341 ? -5.582 41.064 -11.149 1.00 50.09 341 GLY A C 1
ATOM 2704 O O . GLY A 1 341 ? -4.568 40.365 -11.166 1.00 50.09 341 GLY A O 1
ATOM 2705 N N . SER A 1 342 ? -6.224 41.424 -12.265 1.00 51.16 342 SER A N 1
ATOM 2706 C CA . SER A 1 342 ? -5.777 41.068 -13.615 1.00 51.16 342 SER A CA 1
ATOM 2707 C C . SER A 1 342 ? -4.700 42.034 -14.103 1.00 51.16 342 SER A C 1
ATOM 2709 O O . SER A 1 342 ? -4.823 43.245 -13.924 1.00 51.16 342 SER A O 1
ATOM 2711 N N . LEU A 1 343 ? -3.663 41.499 -14.749 1.00 52.38 343 LEU A N 1
ATOM 2712 C CA . LEU A 1 343 ? -2.596 42.285 -15.377 1.00 52.38 343 LEU A CA 1
ATOM 2713 C C . LEU A 1 343 ? -2.940 42.598 -16.842 1.00 52.38 343 LEU A C 1
ATOM 2715 O O . LEU A 1 343 ? -3.252 41.685 -17.606 1.00 52.38 343 LEU A O 1
ATOM 2719 N N . PHE A 1 344 ? -2.827 43.865 -17.243 1.00 57.50 344 PHE A N 1
ATOM 2720 C CA . P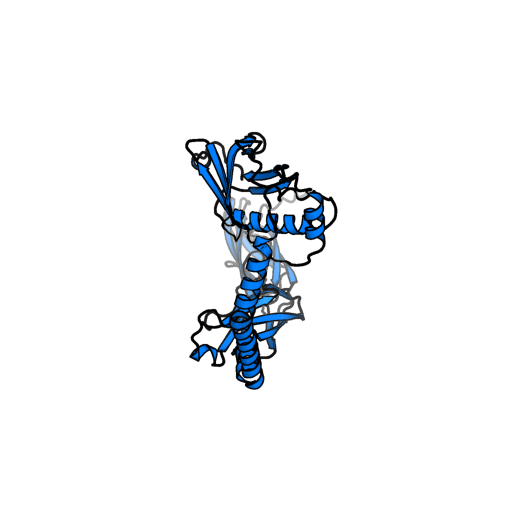HE A 1 344 ? -3.024 44.356 -18.608 1.00 57.50 344 PHE A CA 1
ATOM 2721 C C . PHE A 1 344 ? -1.721 44.934 -19.148 1.00 57.50 344 PHE A C 1
ATOM 2723 O O . PHE A 1 344 ? -1.162 45.845 -18.554 1.00 57.50 344 PHE A O 1
ATOM 2730 N N . PHE A 1 345 ? -1.240 44.434 -20.285 1.00 70.44 345 PHE A N 1
ATOM 2731 C CA . PHE A 1 345 ? -0.059 44.982 -20.953 1.00 70.44 345 PHE A CA 1
ATOM 2732 C C . PHE A 1 345 ? -0.465 45.926 -22.090 1.00 70.44 345 PHE A C 1
ATOM 2734 O O . PHE A 1 345 ? -1.195 45.524 -22.997 1.00 70.44 345 PHE A O 1
ATOM 2741 N N . THR A 1 346 ? 0.063 47.148 -22.075 1.00 70.31 346 THR A N 1
ATOM 2742 C CA . THR A 1 346 ? -0.117 48.156 -23.125 1.00 70.31 346 THR A CA 1
ATOM 2743 C C . THR A 1 346 ? 1.239 48.489 -23.741 1.00 70.31 346 THR A C 1
ATOM 2745 O O . THR A 1 346 ? 2.101 49.049 -23.066 1.00 70.31 346 THR A O 1
ATOM 2748 N N . ALA A 1 347 ? 1.442 48.147 -25.017 1.00 73.50 347 ALA A N 1
ATOM 2749 C CA . ALA A 1 347 ? 2.683 48.445 -25.737 1.00 73.50 347 ALA A CA 1
ATOM 2750 C C . ALA A 1 347 ? 2.905 49.963 -25.898 1.00 73.50 347 ALA A C 1
ATOM 2752 O O . ALA A 1 347 ? 1.949 50.706 -26.131 1.00 73.50 347 ALA A O 1
ATOM 2753 N N . ASP A 1 348 ? 4.163 50.407 -25.806 1.00 69.50 348 ASP A N 1
ATOM 2754 C CA . ASP A 1 348 ? 4.540 51.829 -25.868 1.00 69.50 348 ASP A CA 1
ATOM 2755 C C . ASP A 1 348 ? 4.332 52.448 -27.267 1.00 69.50 348 ASP A C 1
ATOM 2757 O O . ASP A 1 348 ? 4.072 53.646 -27.375 1.00 69.50 348 ASP A O 1
ATOM 2761 N N . ASP A 1 349 ? 4.409 51.651 -28.338 1.00 72.62 349 ASP A N 1
ATOM 2762 C CA . ASP A 1 349 ? 4.215 52.104 -29.720 1.00 72.62 349 ASP A CA 1
ATOM 2763 C C . ASP A 1 349 ? 3.146 51.254 -30.424 1.00 72.62 349 ASP A C 1
ATOM 2765 O O . ASP A 1 349 ? 3.308 50.048 -30.623 1.00 72.62 349 ASP A O 1
ATOM 2769 N N . LYS A 1 350 ? 2.030 51.893 -30.799 1.00 51.62 350 LYS A N 1
ATOM 2770 C CA . LYS A 1 350 ? 0.897 51.244 -31.480 1.00 51.62 350 LYS A CA 1
ATOM 2771 C C . LYS A 1 350 ? 1.191 50.907 -32.946 1.00 51.62 350 LYS A C 1
ATOM 2773 O O . LYS A 1 350 ? 0.431 50.141 -33.533 1.00 51.62 350 LYS A O 1
ATOM 2778 N N . ASN A 1 351 ? 2.257 51.466 -33.522 1.00 50.81 351 ASN A N 1
ATOM 2779 C CA . ASN A 1 351 ? 2.525 51.434 -34.956 1.00 50.81 351 ASN A CA 1
ATOM 2780 C C . ASN A 1 351 ? 3.818 50.705 -35.342 1.00 50.81 351 ASN A C 1
ATOM 2782 O O . ASN A 1 351 ? 4.224 50.872 -36.483 1.00 50.81 351 ASN A O 1
ATOM 2786 N N . GLN A 1 352 ? 4.454 49.893 -34.487 1.00 52.91 352 GLN A N 1
ATOM 2787 C CA . GLN A 1 352 ? 5.599 49.069 -34.913 1.00 52.91 352 GLN A CA 1
ATOM 2788 C C . GLN A 1 352 ? 5.176 48.044 -35.992 1.00 52.91 352 GLN A C 1
ATOM 2790 O O . GLN A 1 352 ? 4.560 47.029 -35.650 1.00 52.91 352 GLN A O 1
ATOM 2795 N N . PRO A 1 353 ? 5.494 48.251 -37.288 1.00 40.78 353 PRO A N 1
ATOM 2796 C CA . PRO A 1 353 ? 4.991 47.409 -38.374 1.00 40.78 353 PRO A CA 1
ATOM 2797 C C . PRO A 1 353 ? 5.876 46.178 -38.621 1.00 40.78 353 PRO A C 1
ATOM 2799 O O . PRO A 1 353 ? 5.438 45.235 -39.276 1.00 40.78 353 PRO A O 1
ATOM 2802 N N . ASP A 1 354 ? 7.090 46.151 -38.064 1.00 42.34 354 ASP A N 1
ATOM 2803 C CA . ASP A 1 354 ? 8.058 45.069 -38.280 1.00 42.34 354 ASP A CA 1
ATOM 2804 C C . ASP A 1 354 ? 7.985 43.967 -37.215 1.00 42.34 354 ASP A C 1
ATOM 2806 O O . ASP A 1 354 ? 8.640 42.931 -37.343 1.00 42.34 354 ASP A O 1
ATOM 2810 N N . SER A 1 355 ? 7.159 44.139 -36.178 1.00 44.91 355 SER A N 1
ATOM 2811 C CA . SER A 1 355 ? 7.150 43.204 -35.054 1.00 44.91 355 SER A CA 1
ATOM 2812 C C . SER A 1 355 ? 6.338 41.942 -35.334 1.00 44.91 355 SER A C 1
ATOM 2814 O O . SER A 1 355 ? 6.772 40.886 -34.898 1.00 44.91 355 SER A O 1
ATOM 2816 N N . PHE A 1 356 ? 5.218 41.980 -36.077 1.00 46.88 356 PHE A N 1
ATOM 2817 C CA . PHE A 1 356 ? 4.415 40.769 -36.353 1.00 46.88 356 PHE A CA 1
ATOM 2818 C C . PHE A 1 356 ? 3.441 40.873 -37.553 1.00 46.88 356 PHE A C 1
ATOM 2820 O O . PHE A 1 356 ? 2.225 40.829 -37.358 1.00 46.88 356 PHE A O 1
ATOM 2827 N N . PRO A 1 357 ? 3.896 40.889 -38.820 1.00 36.41 357 PRO A N 1
ATOM 2828 C CA . PRO A 1 357 ? 2.970 40.738 -39.949 1.00 36.41 357 PRO A CA 1
ATOM 2829 C C . PRO A 1 357 ? 2.405 39.305 -40.098 1.00 36.41 357 PRO A C 1
ATOM 2831 O O . PRO A 1 357 ? 1.443 39.098 -40.834 1.00 36.41 357 PRO A O 1
ATOM 2834 N N . TRP A 1 358 ? 2.960 38.311 -39.388 1.00 40.78 358 TRP A N 1
ATOM 2835 C CA . TRP A 1 358 ? 2.590 36.887 -39.489 1.00 40.78 358 TRP A CA 1
ATOM 2836 C C . TRP A 1 358 ? 1.871 36.316 -38.252 1.00 40.78 358 TRP A C 1
ATOM 2838 O O . TRP A 1 358 ? 1.575 35.123 -38.221 1.00 40.78 358 TRP A O 1
ATOM 2848 N N . PHE A 1 359 ? 1.547 37.144 -37.249 1.00 33.69 359 PHE A N 1
ATOM 2849 C CA . PHE A 1 359 ? 0.843 36.701 -36.029 1.00 33.69 359 PHE A CA 1
ATOM 2850 C C . PHE A 1 359 ? -0.626 37.134 -35.950 1.00 33.69 359 PHE A C 1
ATOM 2852 O O . PHE A 1 359 ? -1.251 37.057 -34.896 1.00 33.69 359 PHE A O 1
ATOM 2859 N N . LEU A 1 360 ? -1.216 37.535 -37.073 1.00 36.47 360 LEU A N 1
ATOM 2860 C CA . LEU A 1 360 ? -2.668 37.573 -37.214 1.00 36.47 360 LEU A CA 1
ATOM 2861 C C . LEU A 1 360 ? -3.124 36.199 -37.702 1.00 36.47 360 LEU A C 1
ATOM 2863 O O . LEU A 1 360 ? -3.336 35.988 -38.892 1.00 36.47 360 LEU A O 1
ATOM 2867 N N . ILE A 1 361 ? -3.241 35.240 -36.781 1.00 35.69 361 ILE A N 1
ATOM 2868 C CA . ILE A 1 361 ? -4.012 34.024 -37.055 1.00 35.69 361 ILE A CA 1
ATOM 2869 C C . ILE A 1 361 ? -5.480 34.468 -37.060 1.00 35.69 361 ILE A C 1
ATOM 2871 O O . ILE A 1 361 ? -5.976 34.858 -35.998 1.00 35.69 361 ILE A O 1
ATOM 2875 N N . PRO A 1 362 ? -6.195 34.453 -38.202 1.00 32.59 362 PRO A N 1
ATOM 2876 C CA . PRO A 1 362 ? -7.620 34.731 -38.185 1.00 32.59 362 PRO A CA 1
ATOM 2877 C C . PRO A 1 362 ? -8.287 33.697 -37.276 1.00 32.59 362 PRO A C 1
ATOM 2879 O O . PRO A 1 362 ? -8.129 32.487 -37.455 1.00 32.59 362 PRO A O 1
ATOM 2882 N N . MET A 1 363 ? -8.990 34.182 -36.253 1.00 33.62 363 MET A N 1
ATOM 2883 C CA . MET A 1 363 ? -9.757 33.334 -35.350 1.00 33.62 363 MET A CA 1
ATOM 2884 C C . MET A 1 363 ? -10.969 32.782 -36.099 1.00 33.62 363 MET A C 1
ATOM 2886 O O . MET A 1 363 ? -12.064 33.335 -36.015 1.00 33.62 363 MET A O 1
ATOM 2890 N N . ASP A 1 364 ? -10.788 31.688 -36.834 1.00 40.75 364 ASP A N 1
ATOM 2891 C CA . ASP A 1 364 ? -11.929 30.881 -37.241 1.00 40.75 364 ASP A CA 1
ATOM 2892 C C . ASP A 1 364 ? -12.394 30.037 -36.044 1.00 40.75 364 ASP A C 1
ATOM 2894 O O . ASP A 1 364 ? -11.619 29.324 -35.396 1.00 40.75 364 ASP A O 1
ATOM 2898 N N . LYS A 1 365 ? -13.691 30.131 -35.742 1.00 41.16 365 LYS A N 1
ATOM 2899 C CA . LYS A 1 365 ? -14.365 29.496 -34.604 1.00 41.16 365 LYS A CA 1
ATOM 2900 C C . LYS A 1 365 ? -14.384 27.965 -34.685 1.00 41.16 365 LYS A C 1
ATOM 2902 O O . LYS A 1 365 ? -14.870 27.326 -33.750 1.00 41.16 365 LYS A O 1
ATOM 2907 N N . LYS A 1 366 ? -13.881 27.344 -35.758 1.00 45.12 366 LYS A N 1
ATOM 2908 C CA . LYS A 1 366 ? -13.967 25.891 -35.956 1.00 45.12 366 LYS A CA 1
ATOM 2909 C C . LYS A 1 366 ? -12.602 25.224 -36.193 1.00 45.12 366 LYS A C 1
ATOM 2911 O O . LYS A 1 366 ? -12.077 25.163 -37.291 1.00 45.12 366 LYS A O 1
ATOM 2916 N N . SER A 1 367 ? -12.128 24.562 -35.130 1.00 51.31 367 SER A N 1
ATOM 2917 C CA . SER A 1 367 ? -11.697 23.145 -35.149 1.00 51.31 367 SER A CA 1
ATOM 2918 C C . SER A 1 367 ? -10.213 22.758 -35.002 1.00 51.31 367 SER A C 1
ATOM 2920 O O . SER A 1 367 ? -9.971 21.616 -34.604 1.00 51.31 367 SER A O 1
ATOM 2922 N N . THR A 1 368 ? -9.205 23.619 -35.166 1.00 41.16 368 THR A N 1
ATOM 2923 C CA . THR A 1 368 ? -7.797 23.141 -35.011 1.00 41.16 368 THR A CA 1
ATOM 2924 C C . THR A 1 368 ? -6.931 24.060 -34.154 1.00 41.16 368 THR A C 1
ATOM 2926 O O . THR A 1 368 ? -6.152 23.590 -33.318 1.00 41.16 368 THR A O 1
ATOM 2929 N N . THR A 1 369 ? -7.178 25.363 -34.233 1.00 43.75 369 THR A N 1
ATOM 2930 C CA . THR A 1 369 ? -6.497 26.414 -33.464 1.00 43.75 369 THR A CA 1
ATOM 2931 C C . THR A 1 369 ? -6.740 26.284 -31.955 1.00 43.75 369 THR A C 1
ATOM 2933 O O . THR A 1 369 ? -5.807 26.414 -31.166 1.00 43.75 369 THR A O 1
ATOM 2936 N N . ASN A 1 370 ? -7.945 25.864 -31.543 1.00 47.88 370 ASN A N 1
ATOM 2937 C CA . ASN A 1 370 ? -8.278 25.633 -30.129 1.00 47.88 370 ASN A CA 1
ATOM 2938 C C . ASN A 1 370 ? -7.454 24.507 -29.486 1.00 47.88 370 ASN A C 1
ATOM 2940 O O . ASN A 1 370 ? -7.144 24.579 -28.302 1.00 47.88 370 ASN A O 1
ATOM 2944 N N . LYS A 1 371 ? -7.047 23.471 -30.237 1.00 45.81 371 LYS A N 1
ATOM 2945 C CA . LYS A 1 371 ? -6.230 22.374 -29.681 1.00 45.81 371 LYS A CA 1
ATOM 2946 C C . LYS A 1 371 ? -4.779 22.791 -29.463 1.00 45.81 371 LYS A C 1
ATOM 2948 O O . LYS A 1 371 ? -4.183 22.401 -28.461 1.00 45.81 371 LYS A O 1
ATOM 2953 N N . VAL A 1 372 ? -4.216 23.574 -30.383 1.00 43.34 372 VAL A N 1
ATOM 2954 C CA . VAL A 1 372 ? -2.845 24.091 -30.262 1.00 43.34 372 VAL A CA 1
ATOM 2955 C C . VAL A 1 372 ? -2.781 25.141 -29.159 1.00 43.34 372 VAL A C 1
ATOM 2957 O O . VAL A 1 372 ? -1.926 25.032 -28.282 1.00 43.34 372 VAL A O 1
ATOM 2960 N N . MET A 1 373 ? -3.746 26.063 -29.118 1.00 45.12 373 MET A N 1
ATOM 2961 C CA . MET A 1 373 ? -3.831 27.068 -28.061 1.00 45.12 373 MET A CA 1
ATOM 2962 C C . MET A 1 373 ? -4.093 26.446 -26.696 1.00 45.12 373 MET A C 1
ATOM 2964 O O . MET A 1 373 ? -3.383 26.784 -25.759 1.00 45.12 373 MET A O 1
ATOM 2968 N N . ASN A 1 374 ? -4.976 25.450 -26.571 1.00 50.50 374 ASN A N 1
ATOM 2969 C CA . ASN A 1 374 ? -5.145 24.736 -25.301 1.00 50.50 374 ASN A CA 1
ATOM 2970 C C . ASN A 1 374 ? -3.856 24.041 -24.854 1.00 50.50 374 ASN A C 1
ATOM 2972 O O . ASN A 1 374 ? -3.543 24.042 -23.670 1.00 50.50 374 ASN A O 1
ATOM 2976 N N . LYS A 1 375 ? -3.067 23.490 -25.783 1.00 47.31 375 LYS A N 1
ATOM 2977 C CA . LYS A 1 375 ? -1.809 22.803 -25.459 1.00 47.31 375 LYS A CA 1
ATOM 2978 C C . LYS A 1 375 ? -0.686 23.772 -25.080 1.00 47.31 375 LYS A C 1
ATOM 2980 O O . LYS A 1 375 ? 0.106 23.453 -24.193 1.00 47.31 375 LYS A O 1
ATOM 2985 N N . ILE A 1 376 ? -0.618 24.937 -25.726 1.00 44.91 376 ILE A N 1
ATOM 2986 C CA . ILE A 1 376 ? 0.296 26.029 -25.359 1.00 44.91 376 ILE A CA 1
ATOM 2987 C C . ILE A 1 376 ? -0.111 26.588 -23.998 1.00 44.91 376 ILE A C 1
ATOM 2989 O O . ILE A 1 376 ? 0.724 26.639 -23.102 1.00 44.91 376 ILE A O 1
ATOM 2993 N N . ASN A 1 377 ? -1.396 26.879 -23.802 1.00 47.69 377 ASN A N 1
ATOM 2994 C CA . ASN A 1 377 ? -1.944 27.406 -22.556 1.00 47.69 377 ASN A CA 1
ATOM 2995 C C . ASN A 1 377 ? -1.707 26.432 -21.387 1.00 47.69 377 ASN A C 1
ATOM 2997 O O . ASN A 1 377 ? -1.250 26.826 -20.322 1.00 47.69 377 ASN A O 1
ATOM 3001 N N . GLN A 1 378 ? -1.880 25.125 -21.605 1.00 49.91 378 GLN A N 1
ATOM 3002 C CA . GLN A 1 378 ? -1.629 24.096 -20.591 1.00 49.91 378 GLN A CA 1
ATOM 3003 C C . GLN A 1 378 ? -0.134 23.925 -20.268 1.00 49.91 378 GLN A C 1
ATOM 3005 O O . GLN A 1 378 ? 0.223 23.714 -19.111 1.00 49.91 378 GLN A O 1
ATOM 3010 N N . LYS A 1 379 ? 0.762 24.056 -21.257 1.00 48.38 379 LYS A N 1
ATOM 3011 C CA . LYS A 1 379 ? 2.216 24.043 -21.017 1.00 48.38 379 LYS A CA 1
ATOM 3012 C C . LYS A 1 379 ? 2.700 25.305 -20.307 1.00 48.38 379 LYS A C 1
ATOM 3014 O O . LYS A 1 379 ? 3.519 25.186 -19.402 1.00 48.38 379 LYS A O 1
ATOM 3019 N N . LEU A 1 380 ? 2.182 26.472 -20.686 1.00 45.72 380 LEU A N 1
ATOM 3020 C CA . LEU A 1 380 ? 2.492 27.751 -20.049 1.00 45.72 380 LEU A CA 1
ATOM 3021 C C . LEU A 1 380 ? 2.001 27.754 -18.594 1.00 45.72 380 LEU A C 1
ATOM 3023 O O . LEU A 1 380 ? 2.762 28.076 -17.690 1.00 45.72 380 LEU A O 1
ATOM 3027 N N . LYS A 1 381 ? 0.772 27.273 -18.362 1.00 48.81 381 LYS A N 1
ATOM 3028 C CA . LYS A 1 381 ? 0.176 27.082 -17.034 1.00 48.81 381 LYS A CA 1
ATOM 3029 C C . LYS A 1 381 ? 1.015 26.144 -16.165 1.00 48.81 381 LYS A C 1
ATOM 3031 O O . LYS A 1 381 ? 1.325 26.487 -15.034 1.00 48.81 381 LYS A O 1
ATOM 3036 N N . ASN A 1 382 ? 1.457 25.005 -16.698 1.00 51.12 382 ASN A N 1
ATOM 3037 C CA . ASN A 1 382 ? 2.303 24.071 -15.948 1.00 51.12 382 ASN A CA 1
ATOM 3038 C C . ASN A 1 382 ? 3.708 24.626 -15.665 1.00 51.12 382 ASN A C 1
ATOM 3040 O O . ASN A 1 382 ? 4.278 24.336 -14.617 1.00 51.12 382 ASN A O 1
ATOM 3044 N N . TRP A 1 383 ? 4.273 25.412 -16.585 1.00 47.69 383 TRP A N 1
ATOM 3045 C CA . TRP A 1 383 ? 5.578 26.046 -16.395 1.00 47.69 383 TRP A CA 1
ATOM 3046 C C . TRP A 1 383 ? 5.524 27.144 -15.322 1.00 47.69 383 TRP A C 1
ATOM 3048 O O . TRP A 1 383 ? 6.362 27.143 -14.422 1.00 47.69 383 TRP A O 1
ATOM 3058 N N . LEU A 1 384 ? 4.488 27.989 -15.353 1.00 43.69 384 LEU A N 1
ATOM 3059 C CA . LEU A 1 384 ? 4.245 29.056 -14.373 1.00 43.69 384 LEU A CA 1
ATOM 3060 C C . LEU A 1 384 ? 3.843 28.528 -12.986 1.00 43.69 384 LEU A C 1
ATOM 3062 O O . LEU A 1 384 ? 4.163 29.151 -11.985 1.00 43.69 384 LEU A O 1
ATOM 3066 N N . ILE A 1 385 ? 3.179 27.369 -12.903 1.00 48.56 385 ILE A N 1
ATOM 3067 C CA . ILE A 1 385 ? 2.853 26.715 -11.621 1.00 48.56 385 ILE A CA 1
ATOM 3068 C C . ILE A 1 385 ? 4.100 26.103 -10.962 1.00 48.56 385 ILE A C 1
ATOM 3070 O O . ILE A 1 385 ? 4.194 26.079 -9.736 1.00 48.56 385 ILE A O 1
ATOM 3074 N N . ASN A 1 386 ? 5.056 25.610 -11.756 1.00 45.97 386 ASN A N 1
ATOM 3075 C CA . ASN A 1 386 ? 6.274 24.971 -11.243 1.00 45.97 386 ASN A CA 1
ATOM 3076 C C . ASN A 1 386 ? 7.414 25.952 -10.943 1.00 45.97 386 ASN A C 1
ATOM 3078 O O . ASN A 1 386 ? 8.372 25.576 -10.271 1.00 45.97 386 ASN A O 1
ATOM 3082 N N . THR A 1 387 ? 7.332 27.194 -11.417 1.00 41.91 387 THR A N 1
ATOM 3083 C CA . THR A 1 387 ? 8.202 28.267 -10.933 1.00 41.91 387 THR A CA 1
ATOM 3084 C C . THR A 1 387 ? 7.557 28.844 -9.679 1.00 41.91 387 THR A C 1
ATOM 3086 O O . THR A 1 387 ? 6.429 29.325 -9.719 1.00 41.91 387 THR A O 1
ATOM 3089 N N . GLN A 1 388 ? 8.228 28.728 -8.532 1.00 44.75 388 GLN A N 1
ATOM 3090 C CA . GLN A 1 388 ? 7.729 29.258 -7.265 1.00 44.75 388 GLN A CA 1
ATOM 3091 C C . GLN A 1 388 ? 7.546 30.783 -7.360 1.00 44.75 388 GLN A C 1
ATOM 3093 O O . GLN A 1 388 ? 8.486 31.535 -7.143 1.00 44.75 388 GLN A O 1
ATOM 3098 N N . GLN A 1 389 ? 6.333 31.226 -7.695 1.00 55.44 389 GLN A N 1
ATOM 3099 C CA . GLN A 1 389 ? 5.424 32.025 -6.864 1.00 55.44 389 GLN A CA 1
ATOM 3100 C C . GLN A 1 389 ? 4.469 32.891 -7.727 1.00 55.44 389 GLN A C 1
ATOM 3102 O O . GLN A 1 389 ? 4.817 33.405 -8.785 1.00 55.44 389 GLN A O 1
ATOM 3107 N N . ARG A 1 390 ? 3.270 33.117 -7.169 1.00 56.66 390 ARG A N 1
ATOM 3108 C CA . ARG A 1 390 ? 2.309 34.221 -7.410 1.00 56.66 390 ARG A CA 1
ATOM 3109 C C . ARG A 1 390 ? 1.201 34.083 -8.465 1.00 56.66 390 ARG A C 1
ATOM 3111 O O . ARG A 1 390 ? 0.172 34.713 -8.252 1.00 56.66 390 ARG A O 1
ATOM 3118 N N . VAL A 1 391 ? 1.274 33.237 -9.497 1.00 48.62 391 VAL A N 1
ATOM 3119 C CA . VAL A 1 391 ? 0.182 33.149 -10.508 1.00 48.62 391 VAL A CA 1
ATOM 3120 C C . VAL A 1 391 ? -0.850 32.057 -10.171 1.00 48.62 391 VAL A C 1
ATOM 3122 O O . VAL A 1 391 ? -0.532 30.871 -10.118 1.00 48.62 391 VAL A O 1
ATOM 3125 N N . ALA A 1 392 ? -2.108 32.446 -9.944 1.00 56.97 392 ALA A N 1
ATOM 3126 C CA . ALA A 1 392 ? -3.242 31.556 -9.668 1.00 56.97 392 ALA A CA 1
ATOM 3127 C C . ALA A 1 392 ? -3.884 30.978 -10.937 1.00 56.97 392 ALA A C 1
ATOM 3129 O O . ALA A 1 392 ? -4.269 29.806 -10.961 1.00 56.97 392 ALA A O 1
ATOM 3130 N N . LYS A 1 393 ? -4.032 31.800 -11.981 1.00 59.94 393 LYS A N 1
ATOM 3131 C CA . LYS A 1 393 ? -4.763 31.455 -13.206 1.00 59.94 393 LYS A CA 1
ATOM 3132 C C . LYS A 1 393 ? -4.125 32.136 -14.414 1.00 59.94 393 LYS A C 1
ATOM 3134 O O . LYS A 1 393 ? -3.631 33.252 -14.308 1.00 59.94 393 LYS A O 1
ATOM 3139 N N . VAL A 1 394 ? -4.149 31.451 -15.553 1.00 54.50 394 VAL A N 1
ATOM 3140 C CA . VAL A 1 394 ? -3.695 31.970 -16.848 1.00 54.50 394 VAL A CA 1
ATOM 3141 C C . VAL A 1 394 ? -4.772 31.649 -17.871 1.00 54.50 394 VAL A C 1
ATOM 3143 O O . VAL A 1 394 ? -5.142 30.478 -18.010 1.00 54.50 394 VAL A O 1
ATOM 3146 N N . GLU A 1 395 ? -5.287 32.668 -18.551 1.00 57.69 395 GLU A N 1
ATOM 3147 C CA . GLU A 1 395 ? -6.306 32.546 -19.595 1.00 57.69 395 GLU A CA 1
ATOM 3148 C C . GLU A 1 395 ? -5.941 33.412 -20.801 1.00 57.69 395 GLU A C 1
ATOM 3150 O O . GLU A 1 395 ? -5.286 34.438 -20.666 1.00 57.69 395 GLU A O 1
ATOM 3155 N N . ILE A 1 396 ? -6.318 32.969 -21.999 1.00 49.84 396 ILE A N 1
ATOM 3156 C CA . ILE A 1 396 ? -6.114 33.726 -23.237 1.00 49.84 396 ILE A CA 1
ATOM 3157 C C . ILE A 1 396 ? -7.483 33.867 -23.884 1.00 49.84 396 ILE A C 1
ATOM 3159 O O . ILE A 1 396 ? -8.075 32.862 -24.277 1.00 49.84 396 ILE A O 1
ATOM 3163 N N . GLU A 1 397 ? -7.971 35.097 -23.999 1.00 50.34 397 GLU A N 1
ATOM 3164 C CA . GLU A 1 397 ? -9.260 35.408 -24.615 1.00 50.34 397 GLU A CA 1
ATOM 3165 C C . GLU A 1 397 ? -9.088 36.606 -25.553 1.00 50.34 397 GLU A C 1
ATOM 3167 O O . GLU A 1 397 ? -8.403 37.570 -25.224 1.00 50.34 397 GLU A O 1
ATOM 3172 N N . GLY A 1 398 ? -9.615 36.516 -26.777 1.00 43.81 398 GLY A N 1
ATOM 3173 C CA . GLY A 1 398 ? -9.544 37.622 -27.744 1.00 43.81 398 GLY A CA 1
ATOM 3174 C C . GLY A 1 398 ? -8.135 38.036 -28.206 1.00 43.81 398 GLY A C 1
ATOM 3175 O O . GLY A 1 398 ? -7.995 39.095 -28.802 1.00 43.81 398 GLY A O 1
ATOM 3176 N N . GLY A 1 399 ? -7.097 37.225 -27.963 1.00 42.88 399 GLY A N 1
ATOM 3177 C CA . GLY A 1 399 ? -5.698 37.587 -28.252 1.00 42.88 399 GLY A CA 1
ATOM 3178 C C . GLY A 1 399 ? -4.989 38.312 -27.102 1.00 42.88 399 GLY A C 1
ATOM 3179 O O . GLY A 1 399 ? -3.816 38.653 -27.227 1.00 42.88 399 GLY A O 1
ATOM 3180 N N . THR A 1 400 ? -5.666 38.494 -25.968 1.00 42.69 400 THR A N 1
ATOM 3181 C CA . THR A 1 400 ? -5.110 39.083 -24.749 1.00 42.69 400 THR A CA 1
ATOM 3182 C C . THR A 1 400 ? -4.780 37.980 -23.742 1.00 42.69 400 THR A C 1
ATOM 3184 O O . THR A 1 400 ? -5.554 37.039 -23.556 1.00 42.69 400 THR A O 1
ATOM 3187 N N . LEU A 1 401 ? -3.603 38.067 -23.115 1.00 52.69 401 LEU A N 1
ATOM 3188 C CA . LEU A 1 401 ? -3.166 37.156 -22.056 1.00 52.69 401 LEU A CA 1
ATOM 3189 C C . LEU A 1 401 ? -3.601 37.717 -20.698 1.00 52.69 401 LEU A C 1
ATOM 3191 O O . LEU A 1 401 ? -3.125 38.770 -20.287 1.00 52.69 401 LEU A O 1
ATOM 3195 N N . TYR A 1 402 ? -4.454 36.982 -19.994 1.00 51.59 402 TYR A N 1
ATOM 3196 C CA . TYR A 1 402 ? -4.913 37.293 -18.647 1.00 51.59 402 TYR A CA 1
ATOM 3197 C C . TYR A 1 402 ? -4.139 36.451 -17.634 1.00 51.59 402 TYR A C 1
ATOM 3199 O O . TYR A 1 402 ? -4.147 35.217 -17.683 1.00 51.59 402 TYR A O 1
ATOM 3207 N N . LEU A 1 403 ? -3.476 37.126 -16.700 1.00 55.81 403 LEU A N 1
ATOM 3208 C CA . LEU A 1 403 ? -2.781 36.513 -15.572 1.00 55.81 403 LEU A CA 1
ATOM 3209 C C . LEU A 1 403 ? -3.505 36.926 -14.290 1.00 55.81 403 LEU A C 1
ATOM 3211 O O . LEU A 1 403 ? -3.565 38.111 -13.973 1.00 55.81 403 LEU A O 1
ATOM 3215 N N . THR A 1 404 ? -4.051 35.959 -13.557 1.00 54.50 404 THR A N 1
ATOM 3216 C CA . THR A 1 404 ? -4.636 36.178 -12.228 1.00 54.50 404 THR A CA 1
ATOM 3217 C C . THR A 1 404 ? -3.622 35.739 -11.187 1.00 54.50 404 THR A C 1
ATOM 3219 O O . THR A 1 404 ? -3.181 34.587 -11.214 1.00 54.50 404 THR A O 1
ATOM 3222 N N . LEU A 1 405 ? -3.257 36.619 -10.259 1.00 57.53 405 LEU A N 1
ATOM 3223 C CA . LEU A 1 405 ? -2.363 36.288 -9.148 1.00 57.53 405 LEU A CA 1
ATOM 3224 C C . LEU A 1 405 ? -3.158 35.717 -7.956 1.00 57.53 405 LEU A C 1
ATOM 3226 O O . LEU A 1 405 ? -4.357 35.962 -7.832 1.00 57.53 405 LEU A O 1
ATOM 3230 N N . ARG A 1 406 ? -2.534 34.902 -7.092 1.00 53.72 406 ARG A N 1
ATOM 3231 C CA . ARG A 1 406 ? -3.191 34.447 -5.841 1.00 53.72 406 ARG A CA 1
ATOM 3232 C C . ARG A 1 406 ? -3.361 35.655 -4.918 1.00 53.72 406 ARG A C 1
ATOM 3234 O O . ARG A 1 406 ? -2.441 36.461 -4.845 1.00 53.72 406 ARG A O 1
ATOM 3241 N N . SER A 1 407 ? -4.509 35.783 -4.239 1.00 46.84 407 SER A N 1
ATOM 3242 C CA . SER A 1 407 ? -4.794 36.946 -3.386 1.00 46.84 407 SER A CA 1
ATOM 3243 C C . SER A 1 407 ? -3.685 37.142 -2.354 1.00 46.84 407 SER A C 1
ATOM 3245 O O . SER A 1 407 ? -3.484 36.289 -1.488 1.00 46.84 407 SER A O 1
ATOM 3247 N N . CYS A 1 408 ? -2.975 38.257 -2.468 1.00 51.41 408 CYS A N 1
ATOM 3248 C CA . CYS A 1 408 ? -2.095 38.749 -1.426 1.00 51.41 408 CYS A CA 1
ATOM 3249 C C . CYS A 1 408 ? -2.939 39.494 -0.396 1.00 51.41 408 CYS A C 1
ATOM 3251 O O . CYS A 1 408 ? -3.769 40.328 -0.763 1.00 51.41 408 CYS A O 1
ATOM 3253 N N . ASP A 1 409 ? -2.723 39.193 0.879 1.00 44.91 409 ASP A N 1
ATOM 3254 C CA . ASP A 1 409 ? -3.221 40.033 1.961 1.00 44.91 409 ASP A CA 1
ATOM 3255 C C . ASP A 1 409 ? -2.479 41.379 1.904 1.00 44.91 409 ASP A C 1
ATOM 3257 O O . ASP A 1 409 ? -1.266 41.413 1.682 1.00 44.91 409 ASP A O 1
ATOM 3261 N N . ILE A 1 410 ? -3.194 42.497 2.050 1.00 43.75 410 ILE A N 1
ATOM 3262 C CA . ILE A 1 410 ? -2.683 43.843 1.715 1.00 43.75 410 ILE A CA 1
ATOM 3263 C C . ILE A 1 410 ? -1.528 44.291 2.631 1.00 43.75 410 ILE A C 1
ATOM 3265 O O . ILE A 1 410 ? -0.833 45.261 2.338 1.00 43.75 410 ILE A O 1
ATOM 3269 N N . ASN A 1 411 ? -1.313 43.558 3.725 1.00 42.75 411 ASN A N 1
ATOM 3270 C CA . ASN A 1 411 ? -0.283 43.810 4.727 1.00 42.75 411 ASN A CA 1
ATOM 3271 C C . ASN A 1 411 ? 1.002 42.991 4.519 1.00 42.75 411 ASN A C 1
ATOM 3273 O O . ASN A 1 411 ? 1.953 43.154 5.285 1.00 42.75 411 ASN A O 1
ATOM 3277 N N . ASP A 1 412 ? 1.064 42.116 3.511 1.00 47.34 412 ASP A N 1
ATOM 3278 C CA . ASP A 1 412 ? 2.273 41.339 3.251 1.00 47.34 412 ASP A CA 1
ATOM 3279 C C . ASP A 1 412 ? 3.269 42.155 2.410 1.00 47.34 412 ASP A C 1
ATOM 3281 O O . ASP A 1 412 ? 3.156 42.278 1.188 1.00 47.34 412 ASP A O 1
ATOM 3285 N N . SER A 1 413 ? 4.265 42.743 3.079 1.00 39.88 413 SER A N 1
ATOM 3286 C CA . SER A 1 413 ? 5.300 43.581 2.449 1.00 39.88 413 SER A CA 1
ATOM 3287 C C . SER A 1 413 ? 6.160 42.836 1.418 1.00 39.88 413 SER A C 1
ATOM 3289 O O . SER A 1 413 ? 6.823 43.474 0.598 1.00 39.88 413 SER A O 1
ATOM 3291 N N . ALA A 1 414 ? 6.108 41.499 1.396 1.00 40.16 414 ALA A N 1
ATOM 3292 C CA . ALA A 1 414 ? 6.710 40.694 0.341 1.00 40.16 414 ALA A CA 1
ATOM 3293 C C . ALA A 1 414 ? 5.920 40.745 -0.981 1.00 40.16 414 ALA A C 1
ATOM 3295 O O . ALA A 1 414 ? 6.511 40.490 -2.027 1.00 40.16 414 ALA A O 1
ATOM 3296 N N . CYS A 1 415 ? 4.625 41.085 -0.967 1.00 40.69 415 CYS A N 1
ATOM 3297 C CA . CYS A 1 415 ? 3.788 41.163 -2.172 1.00 40.69 415 CYS A CA 1
ATOM 3298 C C . CYS A 1 415 ? 3.913 42.488 -2.941 1.00 40.69 415 CYS A C 1
ATOM 3300 O O . CYS A 1 415 ? 3.553 42.525 -4.114 1.00 40.69 415 CYS A O 1
ATOM 3302 N N . ILE A 1 416 ? 4.416 43.558 -2.311 1.00 39.50 416 ILE A N 1
ATOM 3303 C CA . ILE A 1 416 ? 4.592 44.882 -2.945 1.00 39.50 416 ILE A CA 1
ATOM 3304 C C . ILE A 1 416 ? 5.918 44.970 -3.733 1.00 39.50 416 ILE A C 1
ATOM 3306 O O . ILE A 1 416 ? 6.077 45.866 -4.558 1.00 39.50 416 ILE A O 1
ATOM 3310 N N . LYS A 1 417 ? 6.850 44.034 -3.504 1.00 33.78 417 LYS A N 1
ATOM 3311 C CA . LYS A 1 417 ? 8.125 43.921 -4.228 1.00 33.78 417 LYS A CA 1
ATOM 3312 C C . LYS A 1 417 ? 8.053 42.931 -5.379 1.00 33.78 417 LYS A C 1
ATOM 3314 O O . LYS A 1 417 ? 7.571 41.789 -5.148 1.00 33.78 417 LYS A O 1
#

pLDDT: mean 75.97, std 22.61, range [30.95, 98.62]

Sequence (417 aa):
MLTTGTARLELKPQTTRMTVLAGGSAEQVIKLANQTGLIDDFDFSLVGLPTGWFSFSRETLKLLPNWEESITFKIDVSANVRPNLYSGKIIATARTQPGVRTELRIEVDVLAPLKVDARLQPRRSKGFKANYTLLLRNRSMSPGLMKLQLTDSYQYCAARFTPPQIEVMPGTSQAIKVQVQLKPKTPRDEAQQPQQFEIMVEPNWTVAGAPVITEGITVEGEYIHQSRWSFIARHPLLSLFSFLFLLVIILWSFLILPTIQELFILNADRINLNDQPRSPLRIEQKSFSDRLQNDINPLAAFMRISVTFSETDQKVKITLWGMGVVSADMTGKVDVDQKTGSLFFTADDKNQPDSFPWFLIPMDKKSTTNKVMNKINQKLKNWLINTQQRVAKVEIEGGTLYLTLRSCDINDSACIK

Organism: NCBI:txid3003348

Secondary structure (DSSP, 8-state):
--------EEEEES-SEEEEETT-EEEEEEEEEE-SSS-EEEEEEEESSPTTSEEES-SEEEE-TTEEEEEEEEEE--TTPPPEEEEEEEEEEESSSTT-EEEEEEEEEEEPPP-EEEEEESSEEEESSEEEEEEEEE-SSS-EEEEEEE-TT-TTEEEEEESSEEEE-TT-EEEEEEEEEEPTT--TTGGGS-EEEEEEEEE--EETTEE---PPEEEEEEEEE--THHHHHH-HHHHHHHHHHHHHHHHHHHHHHHHHHHHHHHHHTT--------------THHHHHHHTT--------PEEEEEEETTTTEEEEEEE-SSS-EEEEEEEEEEETTTTEEEEEES-TT-TTS-TT------SSSSHHHHHHHHHHHHHHHHHHSSS-EEEEEEETTEEEEEEP---TT-TTT--